Protein AF-A0A1G6TFP7-F1 (afdb_monomer)

Mean predicted aligned error: 14.96 Å

Organism: NCBI:txid591205

pLDDT: mean 83.87, std 15.9, range [32.78, 98.75]

Nearest PDB structures (foldseek):
  9c4f-assembly1_I  TM=6.633E-01  e=5.254E-07  Homo sapiens
  6fpy-assembly2_B  TM=4.857E-01  e=1.508E-08  Homo sapiens
  6fpy-assembly1_A  TM=4.860E-01  e=1.596E-08  Homo sapiens
  6fpz-assembly2_B  TM=4.868E-01  e=2.368E-08  Homo sapiens
  8enu-assembly1_D  TM=3.421E-01  e=2.672E-07  Homo sapiens

Sequence (540 aa):
MPDQVITKNETVDGVDVTTITEAPEYTNDTIKFSHDVVIGAQDPEKVNLAIVIDRSWSTLISSGSDLDGDNSNDSFIEAQKIAAKEIAQKYIDLGYDPASVSITLVDFGSSGNVVGRFTLDNLAAYNDAVDDISVSGFTNYADPLAELKTYWDGLNSDGDLSNDIDPTASNNVIFMSDGAMTSTNNPTDEAQALTNAYSTNITAIGLGNDSSTTDLDLVDNTGGAEQITDISTLVDTLTAPPDLLDVDKVEVTFTYEDPNNPGSTLTQTETYLVSELDQLPDRYALTDETVDLVPDPPIGTNITMEVKTYFNNGGVSISSGAITVPAFMCFSADTLILTDRGEVRAGDLQAGDMVRTVDHGFQEIRWVGSRKITPKQLLSRPSMRPVQISAGALGPQVPQRSLTVSPQHRILLTRRFDDRAARHDEVLVAAKSLVGEKGVSWAEIGDGVEYVHIAFSRHELIFSEGVISESLYAGPQALRMLLPEQRKELLSIFPEWSEPDFEPVAARPIPKGADQREIVARLSVMNMLSQESRTDPSLH

Foldseek 3Di:
DAFPWFWDWDADPNKIKIKIKGWHQADDLKTWIKMWIFIHDDDFFQAEEEQEEEQEPQQQDFLAFDAVPPPDTDRLLRLSLSLQLVLLVLLVVLPGDQQRYKYFYWYDAPAIDGLDIDTSVPSVVVSVSSVPRHHDHHDDQQRNLQNVVVVQVVQCPVPPPVRHQALVGHAEYEAEDLQDHPDPDQNLVSLVVCCVVRVYQYEYENEHPNGDQPSSQSNGDNPGHYYHRYSCVVSVVDHRGPDDKDWQKKKKKKWAADLQDGPDIDIDIDIGGQVNWDDDPRITMDPGDMDRDPPRGQAQIKMWMKMWIAIPPPGDIDISPIDIHGHDWFFFQQWWFQFPVGTDGLVPDAFQTWGQFQPPGTFTFHGKDKDWDFLVSCVSRVSQFWKWQAQQQLHPRVLVGITTIHQQWWFWAWDDDPDPPDDIAIETAGLVLCDPRVRIHGDDSPGTTMTMATDGPAWTFTQISNTTTTHPQLALVSLVPDDPVRSVSVCVSPVVSPDPPDDGDHPHHYDDPVVSNVVNVVCSVVPNYDPPPRDDPPPD

Radius of gyration: 39.79 Å; Cα contacts (8 Å, |Δi|>4): 1218; chains: 1; bounding box: 96×45×99 Å

Structure (mmCIF, N/CA/C/O backbone):
data_AF-A0A1G6TFP7-F1
#
_entry.id   AF-A0A1G6TFP7-F1
#
loop_
_atom_site.group_PDB
_atom_site.id
_atom_site.type_symbol
_atom_site.label_atom_id
_atom_site.label_alt_id
_atom_site.label_comp_id
_atom_site.label_asym_id
_atom_site.label_entity_id
_atom_site.label_seq_id
_atom_site.pdbx_PDB_ins_code
_atom_site.Cartn_x
_atom_site.Cartn_y
_atom_site.Cartn_z
_atom_site.occupancy
_atom_site.B_iso_or_equiv
_atom_site.auth_seq_id
_atom_site.auth_comp_id
_atom_site.auth_asym_id
_atom_site.auth_atom_id
_atom_site.pdbx_PDB_model_num
ATOM 1 N N . MET A 1 1 ? -25.465 -8.435 18.152 1.00 32.78 1 MET A N 1
ATOM 2 C CA . MET A 1 1 ? -24.874 -7.099 17.928 1.00 32.78 1 MET A CA 1
ATOM 3 C C . MET A 1 1 ? -23.425 -7.340 17.544 1.00 32.78 1 MET A C 1
ATOM 5 O O . MET A 1 1 ? -22.752 -8.025 18.311 1.00 32.78 1 MET A O 1
ATOM 9 N N . PRO A 1 2 ? -23.024 -6.983 16.315 1.00 42.47 2 PRO A N 1
ATOM 10 C CA . PRO A 1 2 ? -21.666 -7.196 15.830 1.00 42.47 2 PRO A CA 1
ATOM 11 C C . PRO A 1 2 ? -20.724 -6.087 16.323 1.00 42.47 2 PRO A C 1
ATOM 13 O O . PRO A 1 2 ? -21.182 -4.997 16.669 1.00 42.47 2 PRO A O 1
ATOM 16 N N . ASP A 1 3 ? -19.424 -6.388 16.333 1.00 50.59 3 ASP A N 1
ATOM 17 C CA . ASP A 1 3 ? -18.329 -5.482 16.696 1.00 50.59 3 ASP A CA 1
ATOM 18 C C . ASP A 1 3 ? -18.433 -4.104 16.003 1.00 50.59 3 ASP A C 1
ATOM 20 O O . ASP A 1 3 ? -19.102 -3.941 14.976 1.00 50.59 3 ASP A O 1
ATOM 24 N N . GLN A 1 4 ? -17.800 -3.069 16.573 1.00 68.88 4 GLN A N 1
ATOM 25 C CA . GLN A 1 4 ? -17.792 -1.747 15.942 1.00 68.88 4 GLN A CA 1
ATOM 26 C C . GLN A 1 4 ? -16.865 -1.783 14.726 1.00 68.88 4 GLN A C 1
ATOM 28 O O . GLN A 1 4 ? -15.658 -1.593 14.858 1.00 68.88 4 GLN A O 1
ATOM 33 N N . VAL A 1 5 ? -17.445 -2.021 13.551 1.00 86.38 5 VAL A N 1
ATOM 34 C CA . VAL A 1 5 ? -16.722 -2.016 12.278 1.00 86.38 5 VAL A CA 1
ATOM 35 C C . VAL A 1 5 ? -16.684 -0.599 11.710 1.00 86.38 5 VAL A C 1
ATOM 37 O O . VAL A 1 5 ? -17.725 0.023 11.476 1.00 86.38 5 VAL A O 1
ATOM 40 N N . ILE A 1 6 ? -15.481 -0.088 11.470 1.00 90.88 6 ILE A N 1
ATOM 41 C CA . ILE A 1 6 ? -15.240 1.180 10.786 1.00 90.88 6 ILE A CA 1
ATOM 42 C C . ILE A 1 6 ? -14.510 0.902 9.485 1.00 90.88 6 ILE A C 1
ATOM 44 O O . ILE A 1 6 ? -13.407 0.372 9.497 1.00 90.88 6 ILE A O 1
ATOM 48 N N . THR A 1 7 ? -15.103 1.326 8.374 1.00 95.50 7 THR A N 1
ATOM 49 C CA . THR A 1 7 ? -14.469 1.268 7.056 1.00 95.50 7 THR A CA 1
ATOM 50 C C . THR A 1 7 ? -14.082 2.668 6.598 1.00 95.50 7 THR A C 1
ATOM 52 O O . THR A 1 7 ? -14.891 3.601 6.675 1.00 95.50 7 THR A O 1
ATOM 55 N N . LYS A 1 8 ? -12.855 2.818 6.104 1.00 96.81 8 LYS A N 1
ATOM 56 C CA . LYS A 1 8 ? -12.355 4.029 5.449 1.00 96.81 8 LYS A CA 1
ATOM 57 C C . LYS A 1 8 ? -11.907 3.682 4.043 1.00 96.81 8 LYS A C 1
ATOM 59 O O . LYS A 1 8 ? -11.146 2.743 3.872 1.00 96.81 8 LYS A O 1
ATOM 64 N N . ASN A 1 9 ? -12.369 4.464 3.075 1.00 95.94 9 ASN A N 1
ATOM 65 C CA . ASN A 1 9 ? -11.916 4.395 1.693 1.00 95.94 9 ASN A CA 1
ATOM 66 C C . ASN A 1 9 ? -11.278 5.743 1.380 1.00 95.94 9 ASN A C 1
ATOM 68 O O . ASN A 1 9 ? -11.960 6.765 1.470 1.00 95.94 9 ASN A O 1
ATOM 72 N N . GLU A 1 10 ? -9.994 5.739 1.068 1.00 95.25 10 GLU A N 1
ATOM 73 C CA . GLU A 1 10 ? -9.218 6.930 0.729 1.00 95.25 10 GLU A CA 1
ATOM 74 C C . GLU A 1 10 ? -8.329 6.602 -0.475 1.00 95.25 10 GLU A C 1
ATOM 76 O O . GLU A 1 10 ? -8.094 5.434 -0.777 1.00 95.25 10 GLU A O 1
ATOM 81 N N . THR A 1 11 ? -7.815 7.626 -1.146 1.00 92.06 11 THR A N 1
ATOM 82 C CA . THR A 1 11 ? -6.844 7.457 -2.232 1.00 92.06 11 THR A CA 1
ATOM 83 C C . THR A 1 11 ? -5.482 7.952 -1.751 1.00 92.06 11 THR A C 1
ATOM 85 O O . THR A 1 11 ? -5.370 9.081 -1.267 1.00 92.06 11 THR A O 1
ATOM 88 N N . VAL A 1 12 ? -4.448 7.125 -1.891 1.00 90.38 12 VAL A N 1
ATOM 89 C CA . VAL A 1 12 ? -3.057 7.445 -1.539 1.00 90.38 12 VAL A CA 1
ATOM 90 C C . VAL A 1 12 ? -2.218 7.299 -2.805 1.00 90.38 12 VAL A C 1
ATOM 92 O O . VAL A 1 12 ? -2.238 6.248 -3.429 1.00 90.38 12 VAL A O 1
ATOM 95 N N . ASP A 1 13 ? -1.560 8.375 -3.241 1.00 87.06 13 ASP A N 1
ATOM 96 C CA . ASP A 1 13 ? -0.796 8.439 -4.503 1.00 87.06 13 ASP A CA 1
ATOM 97 C C . ASP A 1 13 ? -1.552 7.925 -5.743 1.00 87.06 13 ASP A C 1
ATOM 99 O O . ASP A 1 13 ? -0.986 7.332 -6.653 1.00 87.06 13 ASP A O 1
ATOM 103 N N . GLY A 1 14 ? -2.864 8.177 -5.792 1.00 85.12 14 GLY A N 1
ATOM 104 C CA . GLY A 1 14 ? -3.726 7.736 -6.895 1.00 85.12 14 GLY A CA 1
ATOM 105 C C . GLY A 1 14 ? -4.218 6.289 -6.780 1.00 85.12 14 GLY A C 1
ATOM 106 O O . GLY A 1 14 ? -5.046 5.883 -7.590 1.00 85.12 14 GLY A O 1
ATOM 107 N N . VAL A 1 15 ? -3.779 5.546 -5.760 1.00 90.31 15 VAL A N 1
ATOM 108 C CA . VAL A 1 15 ? -4.195 4.169 -5.476 1.00 90.31 15 VAL A CA 1
ATOM 109 C C . VAL A 1 15 ? -5.311 4.168 -4.438 1.00 90.31 15 VAL A C 1
ATOM 111 O O . VAL A 1 15 ? -5.196 4.787 -3.378 1.00 90.31 15 VAL A O 1
ATOM 114 N N . ASP A 1 16 ? -6.402 3.466 -4.729 1.00 94.69 16 ASP A N 1
ATOM 115 C CA . ASP A 1 16 ? -7.497 3.304 -3.776 1.00 94.69 16 ASP A CA 1
ATOM 116 C C . ASP A 1 16 ? -7.077 2.377 -2.633 1.00 94.69 16 ASP A C 1
ATOM 118 O O . ASP A 1 16 ? -6.622 1.257 -2.857 1.00 94.69 16 ASP A O 1
ATOM 122 N N . VAL A 1 17 ? -7.269 2.822 -1.395 1.00 97.12 17 VAL A N 1
ATOM 123 C CA . VAL A 1 17 ? -6.975 2.045 -0.193 1.00 97.12 17 VAL A CA 1
ATOM 124 C C . VAL A 1 17 ? -8.217 1.964 0.680 1.00 97.12 17 VAL A C 1
ATOM 126 O O . VAL A 1 17 ? -8.854 2.971 1.003 1.00 97.12 17 VAL A O 1
ATOM 129 N N . THR A 1 18 ? -8.552 0.744 1.090 1.00 97.88 18 THR A N 1
ATOM 130 C CA . THR A 1 18 ? -9.640 0.469 2.028 1.00 97.88 18 THR A CA 1
ATOM 131 C C . THR A 1 18 ? -9.069 -0.054 3.334 1.00 97.88 18 THR A C 1
ATOM 133 O O . THR A 1 18 ? -8.377 -1.068 3.340 1.00 97.88 18 THR A O 1
ATOM 136 N N . THR A 1 19 ? -9.389 0.595 4.450 1.00 97.81 19 THR A N 1
ATOM 137 C CA . THR A 1 19 ? -9.082 0.067 5.781 1.00 97.81 19 THR A CA 1
ATOM 138 C C . THR A 1 19 ? -10.356 -0.312 6.518 1.00 97.81 19 THR A C 1
ATOM 140 O O . THR A 1 19 ? -11.376 0.376 6.422 1.00 97.81 19 THR A O 1
ATOM 143 N N . ILE A 1 20 ? -10.318 -1.430 7.238 1.00 96.69 20 ILE A N 1
ATOM 144 C CA . ILE A 1 20 ? -11.438 -1.940 8.030 1.00 96.69 20 ILE A CA 1
ATOM 145 C C . ILE A 1 20 ? -10.920 -2.166 9.442 1.00 96.69 20 ILE A C 1
ATOM 147 O O . ILE A 1 20 ? -10.008 -2.951 9.659 1.00 96.69 20 ILE A O 1
ATOM 151 N N . THR A 1 21 ? -11.454 -1.440 10.415 1.00 95.81 21 THR A N 1
ATOM 152 C CA . THR A 1 21 ? -11.111 -1.599 11.830 1.00 95.81 21 THR A CA 1
ATOM 153 C C . THR A 1 21 ? -12.294 -2.199 12.561 1.00 95.81 21 THR A C 1
ATOM 155 O O . THR A 1 21 ? -13.377 -1.616 12.548 1.00 95.81 21 THR A O 1
ATOM 158 N N . GLU A 1 22 ? -12.077 -3.312 13.247 1.00 90.44 22 GLU A N 1
ATOM 159 C CA . GLU A 1 22 ? -13.062 -3.920 14.135 1.00 90.44 22 GLU A CA 1
ATOM 160 C C . GLU A 1 22 ? -12.636 -3.683 15.581 1.00 90.44 22 GLU A C 1
ATOM 162 O O . GLU A 1 22 ? -11.628 -4.211 16.051 1.00 90.44 22 GLU A O 1
ATOM 167 N N . ALA A 1 23 ? -13.395 -2.847 16.286 1.00 82.50 23 ALA A N 1
ATOM 168 C CA . ALA A 1 23 ? -13.176 -2.546 17.693 1.00 82.50 23 ALA A CA 1
ATOM 169 C C . ALA A 1 23 ? -14.190 -3.290 18.576 1.00 82.50 23 ALA A C 1
ATOM 171 O O . ALA A 1 23 ? -15.335 -3.503 18.159 1.00 82.50 23 ALA A O 1
ATOM 172 N N . PRO A 1 24 ? -13.837 -3.619 19.830 1.00 69.75 24 PRO A N 1
ATOM 173 C CA . PRO A 1 24 ? -14.768 -4.287 20.724 1.00 69.75 24 PRO A CA 1
ATOM 174 C C . PRO A 1 24 ? -15.899 -3.330 21.127 1.00 69.75 24 PRO A C 1
ATOM 176 O O . PRO A 1 24 ? -15.712 -2.117 21.201 1.00 69.75 24 PRO A O 1
ATOM 179 N N . GLU A 1 25 ? -17.085 -3.856 21.442 1.00 57.66 25 GLU A N 1
ATOM 180 C CA . GLU A 1 25 ? -18.191 -3.009 21.927 1.00 57.66 25 GLU A CA 1
ATOM 181 C C . GLU A 1 25 ? -18.024 -2.545 23.382 1.00 57.66 25 GLU A C 1
ATOM 183 O O . GLU A 1 25 ? -18.645 -1.556 23.766 1.00 57.66 25 GLU A O 1
ATOM 188 N N . TYR A 1 26 ? -17.234 -3.246 24.206 1.00 54.50 26 TYR A N 1
ATOM 189 C CA . TYR A 1 26 ? -17.014 -2.905 25.617 1.00 54.50 26 TYR A CA 1
ATOM 190 C C . TYR A 1 26 ? -15.576 -3.195 26.058 1.00 54.50 26 TYR A C 1
ATOM 192 O O . TYR A 1 26 ? -14.923 -4.083 25.514 1.00 54.50 26 TYR A O 1
ATOM 200 N N . THR A 1 27 ? -15.098 -2.4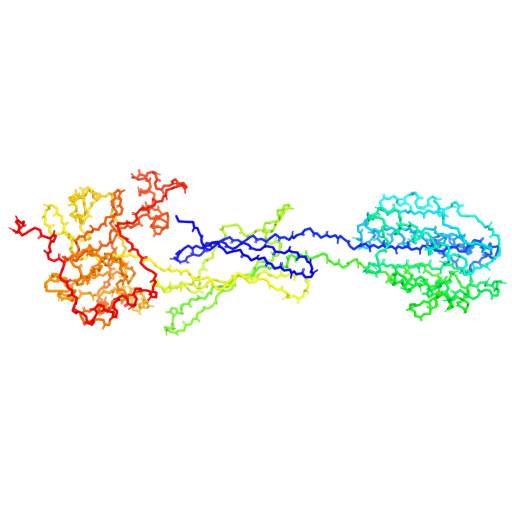68 27.069 1.00 54.38 27 THR A N 1
ATOM 201 C CA . THR A 1 27 ? -13.738 -2.608 27.611 1.00 54.38 27 THR A CA 1
ATOM 202 C C . THR A 1 27 ? -13.685 -3.548 28.813 1.00 54.38 27 THR A C 1
ATOM 204 O O . THR A 1 27 ? -14.602 -3.593 29.642 1.00 54.38 27 THR A O 1
ATOM 207 N N . ASN A 1 28 ? -12.573 -4.271 28.938 1.00 50.47 28 ASN A N 1
ATOM 208 C CA . ASN A 1 28 ? -12.089 -4.836 30.196 1.00 50.47 28 ASN A CA 1
ATOM 209 C C . ASN A 1 28 ? -10.597 -4.459 30.360 1.00 50.47 28 ASN A C 1
ATOM 211 O O . ASN A 1 28 ? -10.169 -3.444 29.813 1.00 50.47 28 ASN A O 1
ATOM 215 N N . ASP A 1 29 ? -9.827 -5.235 31.121 1.00 51.59 29 ASP A N 1
ATOM 216 C CA . ASP A 1 29 ? -8.397 -4.993 31.366 1.00 51.59 29 ASP A CA 1
ATOM 217 C C . ASP A 1 29 ? -7.526 -5.238 30.096 1.00 51.59 29 ASP A C 1
ATOM 219 O O . ASP A 1 29 ? -6.351 -4.889 30.064 1.00 51.59 29 ASP A O 1
ATOM 223 N N . THR A 1 30 ? -8.126 -5.794 29.034 1.00 59.47 30 THR A N 1
ATOM 224 C CA . THR A 1 30 ? -7.522 -6.165 27.743 1.00 59.47 30 THR A CA 1
ATOM 225 C C . THR A 1 30 ? -8.368 -5.644 26.573 1.00 59.47 30 THR A C 1
ATOM 227 O O . THR A 1 30 ? -9.600 -5.704 26.610 1.00 59.47 30 THR A O 1
ATOM 230 N N . ILE A 1 31 ? -7.749 -5.140 25.507 1.00 72.56 31 ILE A N 1
ATOM 231 C CA . ILE A 1 31 ? -8.472 -4.691 24.309 1.00 72.56 31 ILE A CA 1
ATOM 232 C C . ILE A 1 31 ? -8.167 -5.618 23.150 1.00 72.56 31 ILE A C 1
ATOM 234 O O . ILE A 1 31 ? -7.013 -5.769 22.766 1.00 72.56 31 ILE A O 1
ATOM 238 N N . LYS A 1 32 ? -9.227 -6.229 22.612 1.00 81.19 32 LYS A N 1
ATOM 239 C CA . LYS A 1 32 ? -9.154 -7.088 21.437 1.00 81.19 32 LYS A CA 1
ATOM 240 C C . LYS A 1 32 ? -9.698 -6.362 20.213 1.00 81.19 32 LYS A C 1
ATOM 242 O O . LYS A 1 32 ? -10.825 -5.877 20.289 1.00 81.19 32 LYS A O 1
ATOM 247 N N . PHE A 1 33 ? -8.938 -6.300 19.127 1.00 88.06 33 PHE A N 1
ATOM 248 C CA . PHE A 1 33 ? -9.332 -5.624 17.890 1.00 88.06 33 PHE A CA 1
ATOM 249 C C . PHE A 1 33 ? -8.769 -6.347 16.658 1.00 88.06 33 PHE A C 1
ATOM 251 O O . PHE A 1 33 ? -7.856 -7.159 16.777 1.00 88.06 33 PHE A O 1
ATOM 258 N N . SER A 1 34 ? -9.301 -6.017 15.484 1.00 93.81 34 SER A N 1
ATOM 259 C CA . SER A 1 34 ? -8.741 -6.432 14.193 1.00 93.81 34 SER A CA 1
ATOM 260 C C . SER A 1 34 ? -8.608 -5.229 13.265 1.00 93.81 34 SER A C 1
ATOM 262 O O . SER A 1 34 ? -9.354 -4.248 13.387 1.00 93.81 34 SER A O 1
ATOM 264 N N . HIS A 1 35 ? -7.660 -5.292 12.334 1.00 97.12 35 HIS A N 1
ATOM 265 C CA . HIS A 1 35 ? -7.494 -4.268 11.314 1.00 97.12 35 HIS A CA 1
ATOM 266 C C . HIS A 1 35 ? -7.041 -4.850 9.978 1.00 97.12 35 HIS A C 1
ATOM 268 O O . HIS A 1 35 ? -5.951 -5.404 9.900 1.00 97.12 35 HIS A O 1
ATOM 274 N N . ASP A 1 36 ? -7.843 -4.667 8.934 1.00 97.50 36 ASP A N 1
ATOM 275 C CA . ASP A 1 36 ? -7.483 -5.014 7.561 1.00 97.50 36 ASP A CA 1
ATOM 276 C C . ASP A 1 36 ? -7.116 -3.758 6.759 1.00 97.50 36 ASP A C 1
ATOM 278 O O . ASP A 1 36 ? -7.747 -2.704 6.900 1.00 97.50 36 ASP A O 1
ATOM 282 N N . VAL A 1 37 ? -6.143 -3.902 5.860 1.00 97.94 37 VAL A N 1
ATOM 283 C CA . VAL A 1 37 ? -5.744 -2.898 4.869 1.00 97.94 37 VAL A CA 1
ATOM 284 C C . VAL A 1 37 ? -5.709 -3.552 3.492 1.00 97.94 37 VAL A C 1
ATOM 286 O O . VAL A 1 37 ? -4.883 -4.422 3.227 1.00 97.94 37 VAL A O 1
ATOM 289 N N . VAL A 1 38 ? -6.597 -3.116 2.605 1.00 97.38 38 VAL A N 1
ATOM 290 C CA . VAL A 1 38 ? -6.667 -3.540 1.204 1.00 97.38 38 VAL A CA 1
ATOM 291 C C . VAL A 1 38 ? -6.113 -2.409 0.347 1.00 97.38 38 VAL A C 1
ATOM 293 O O . VAL A 1 38 ? -6.681 -1.315 0.335 1.00 97.38 38 VAL A O 1
ATOM 296 N N . ILE A 1 39 ? -5.024 -2.672 -0.371 1.00 94.69 39 ILE A N 1
ATOM 297 C CA . ILE A 1 39 ? -4.473 -1.754 -1.373 1.00 94.69 39 ILE A CA 1
ATOM 298 C C . ILE A 1 39 ? -5.030 -2.166 -2.738 1.00 94.69 39 ILE A C 1
ATOM 300 O O . ILE A 1 39 ? -5.036 -3.348 -3.084 1.00 94.69 39 ILE A O 1
ATOM 304 N N . GLY A 1 40 ? -5.554 -1.201 -3.489 1.00 91.19 40 GLY A N 1
ATOM 305 C CA . GLY A 1 40 ? -6.067 -1.405 -4.837 1.00 91.19 40 GLY A CA 1
ATOM 306 C C . GLY A 1 40 ? -4.987 -1.886 -5.805 1.00 91.19 40 GLY A C 1
ATOM 307 O O . GLY A 1 40 ? -3.793 -1.839 -5.514 1.00 91.19 40 GLY A O 1
ATOM 308 N N . ALA A 1 41 ? -5.416 -2.353 -6.979 1.00 86.56 41 ALA A N 1
ATOM 309 C CA . ALA A 1 41 ? -4.484 -2.723 -8.036 1.00 86.56 41 ALA A CA 1
ATOM 310 C C . ALA A 1 41 ? -3.610 -1.519 -8.413 1.00 86.56 41 ALA A C 1
ATOM 312 O O . ALA A 1 41 ? -4.106 -0.398 -8.534 1.00 86.56 41 ALA A O 1
ATOM 313 N N . GLN A 1 42 ? -2.322 -1.780 -8.596 1.00 85.31 42 GLN A N 1
ATOM 314 C CA . GLN A 1 42 ? -1.339 -0.792 -9.004 1.00 85.31 42 GLN A CA 1
ATOM 315 C C . GLN A 1 42 ? -0.713 -1.276 -10.296 1.00 85.31 42 GLN A C 1
ATOM 317 O O . GLN A 1 42 ? -0.264 -2.423 -10.369 1.00 85.31 42 GLN A O 1
ATOM 322 N N . ASP A 1 43 ? -0.699 -0.409 -11.298 1.00 77.12 43 ASP A N 1
ATOM 323 C CA . ASP A 1 43 ? 0.040 -0.686 -12.514 1.00 77.12 43 ASP A CA 1
ATOM 324 C C . ASP A 1 43 ? 1.512 -0.331 -12.258 1.00 77.12 43 ASP A C 1
ATOM 326 O O . ASP A 1 43 ? 1.797 0.786 -11.810 1.00 77.12 43 ASP A O 1
ATOM 330 N N . PRO A 1 44 ? 2.456 -1.259 -12.495 1.00 77.06 44 PRO A N 1
ATOM 331 C CA . PRO A 1 44 ? 3.872 -0.933 -12.445 1.00 77.06 44 PRO A CA 1
ATOM 332 C C . PRO A 1 44 ? 4.186 0.185 -13.441 1.00 77.06 44 PRO A C 1
ATOM 334 O O . PRO A 1 44 ? 3.486 0.366 -14.440 1.00 77.06 44 PRO A O 1
ATOM 337 N N . GLU A 1 45 ? 5.260 0.931 -13.177 1.00 83.44 45 GLU A N 1
ATOM 338 C CA . GLU A 1 45 ? 5.685 2.013 -14.059 1.00 83.44 45 GLU A CA 1
ATOM 339 C C . GLU A 1 45 ? 5.824 1.503 -15.503 1.00 83.44 45 GLU A C 1
ATOM 341 O O . GLU A 1 45 ? 6.610 0.595 -15.794 1.00 83.44 45 GLU A O 1
ATOM 346 N N . LYS A 1 46 ? 5.042 2.090 -16.416 1.00 89.50 46 LYS A N 1
ATOM 347 C CA . LYS A 1 46 ? 5.171 1.834 -17.850 1.00 89.50 46 LYS A CA 1
ATOM 348 C C . LYS A 1 46 ? 6.367 2.624 -18.369 1.00 89.50 46 LYS A C 1
ATOM 350 O O . LYS A 1 46 ? 6.399 3.850 -18.262 1.00 89.50 46 LYS A O 1
ATOM 355 N N . VAL A 1 47 ? 7.328 1.924 -18.963 1.00 94.19 47 VAL A N 1
ATOM 356 C CA . VAL A 1 47 ? 8.527 2.533 -19.548 1.00 94.19 47 VAL A CA 1
ATOM 357 C C . VAL A 1 47 ? 8.532 2.273 -21.048 1.00 94.19 47 VAL A C 1
ATOM 359 O O . VAL A 1 47 ? 8.517 1.126 -21.494 1.00 94.19 47 VAL A O 1
ATOM 362 N N . ASN A 1 48 ? 8.590 3.341 -21.840 1.00 96.88 48 ASN A N 1
ATOM 363 C CA . ASN A 1 48 ? 8.834 3.264 -23.274 1.00 96.88 48 ASN A CA 1
ATOM 364 C C . ASN A 1 48 ? 10.266 3.712 -23.548 1.00 96.88 48 ASN A C 1
ATOM 366 O O . ASN A 1 48 ? 10.581 4.899 -23.511 1.00 96.88 48 ASN A O 1
ATOM 370 N N . LEU A 1 49 ? 11.131 2.751 -23.839 1.00 97.25 49 LEU A N 1
ATOM 371 C CA . LEU A 1 49 ? 12.507 2.985 -24.236 1.00 97.25 49 LEU A CA 1
ATOM 372 C C . LEU A 1 49 ? 12.603 2.937 -25.763 1.00 97.25 49 LEU A C 1
ATOM 374 O O . LEU A 1 49 ? 12.102 2.011 -26.394 1.00 97.25 49 LEU A O 1
ATOM 378 N N . ALA A 1 50 ? 13.255 3.907 -26.384 1.00 98.38 50 ALA A N 1
ATOM 379 C CA . ALA A 1 50 ? 13.698 3.812 -27.765 1.00 98.38 50 ALA A CA 1
ATOM 380 C C . ALA A 1 50 ? 15.220 3.733 -27.791 1.00 98.38 50 ALA A C 1
ATOM 382 O O . ALA A 1 50 ? 15.894 4.606 -27.252 1.00 98.38 50 ALA A O 1
ATOM 383 N N . ILE A 1 51 ? 15.756 2.691 -28.416 1.00 98.44 51 ILE A N 1
ATOM 384 C CA . ILE A 1 51 ? 17.195 2.530 -28.618 1.00 98.44 51 ILE A CA 1
ATOM 385 C C . ILE A 1 51 ? 17.478 2.826 -30.081 1.00 98.44 51 ILE A C 1
ATOM 387 O O . ILE A 1 51 ? 16.981 2.121 -30.958 1.00 98.44 51 ILE A O 1
ATOM 391 N N . VAL A 1 52 ? 18.236 3.889 -30.339 1.00 98.44 52 VAL A N 1
ATOM 392 C CA . VAL A 1 52 ? 18.541 4.370 -31.687 1.00 98.44 52 VAL A CA 1
ATOM 393 C C . VAL A 1 52 ? 20.024 4.140 -31.967 1.00 98.44 52 VAL A C 1
ATOM 395 O O . VAL A 1 52 ? 20.870 4.714 -31.289 1.00 98.44 52 VAL A O 1
ATOM 398 N N . ILE A 1 53 ? 20.335 3.291 -32.948 1.00 97.88 53 ILE A N 1
ATOM 399 C CA . ILE A 1 53 ? 21.702 2.842 -33.255 1.00 97.88 53 ILE A CA 1
ATOM 400 C C . ILE A 1 53 ? 22.139 3.363 -34.624 1.00 97.88 53 ILE A C 1
ATOM 402 O O . ILE A 1 53 ? 21.504 3.053 -35.641 1.00 97.88 53 ILE A O 1
ATOM 406 N N . ASP A 1 54 ? 23.261 4.089 -34.667 1.00 96.88 54 ASP A N 1
ATOM 407 C CA . ASP A 1 54 ? 23.905 4.431 -35.933 1.00 96.88 54 ASP A CA 1
ATOM 408 C C . ASP A 1 54 ? 24.510 3.172 -36.561 1.00 96.88 54 ASP A C 1
ATOM 410 O O . ASP A 1 54 ? 25.334 2.476 -35.974 1.00 96.88 54 ASP A O 1
ATOM 414 N N . ARG A 1 55 ? 24.120 2.867 -37.790 1.00 95.62 55 ARG A N 1
ATOM 415 C CA . ARG A 1 55 ? 24.703 1.795 -38.605 1.00 95.62 55 ARG A CA 1
ATOM 416 C C . ARG A 1 55 ? 25.424 2.357 -39.819 1.00 95.62 55 ARG A C 1
ATOM 418 O O . ARG A 1 55 ? 25.685 1.611 -40.753 1.00 95.62 55 ARG A O 1
ATOM 425 N N . SER A 1 56 ? 25.724 3.648 -39.866 1.00 94.25 56 SER A N 1
ATOM 426 C CA . SER A 1 56 ? 26.432 4.279 -40.976 1.00 94.25 56 SER A CA 1
ATOM 427 C C . SER A 1 56 ? 27.822 3.675 -41.207 1.00 94.25 56 SER A C 1
ATOM 429 O O . SER A 1 56 ? 28.428 3.071 -40.324 1.00 94.25 56 SER A O 1
ATOM 431 N N . TRP A 1 57 ? 28.375 3.841 -42.411 1.00 93.00 57 TRP A N 1
ATOM 432 C CA . TRP A 1 57 ? 29.697 3.299 -42.757 1.00 93.00 57 TRP A CA 1
ATOM 433 C C . TRP A 1 57 ? 30.845 3.772 -41.856 1.00 93.00 57 TRP A C 1
ATOM 435 O O . TRP A 1 57 ? 31.856 3.070 -41.780 1.00 93.00 57 TRP A O 1
ATOM 445 N N . SER A 1 58 ? 30.727 4.933 -41.201 1.00 91.25 58 SER A N 1
ATOM 446 C CA . SER A 1 58 ? 31.754 5.420 -40.273 1.00 91.25 58 SER A CA 1
ATOM 447 C C . SER A 1 58 ? 31.840 4.567 -39.009 1.00 91.25 58 SER A C 1
ATOM 449 O O . SER A 1 58 ? 32.922 4.450 -38.444 1.00 91.25 58 SER A O 1
ATOM 451 N N . THR A 1 59 ? 30.786 3.820 -38.676 1.00 94.44 59 THR A N 1
ATOM 452 C CA . THR A 1 59 ? 30.760 2.963 -37.485 1.00 94.44 59 THR A CA 1
ATOM 453 C C . THR A 1 59 ? 31.620 1.693 -37.568 1.00 94.44 59 THR A C 1
ATOM 455 O O . THR A 1 59 ? 31.788 1.001 -36.568 1.00 94.44 59 THR A O 1
ATOM 458 N N . LEU A 1 60 ? 32.204 1.378 -38.736 1.00 94.25 60 LEU A N 1
ATOM 459 C CA . LEU A 1 60 ? 33.113 0.228 -38.912 1.00 94.25 60 LEU A CA 1
ATOM 460 C C . LEU A 1 60 ? 34.500 0.432 -38.307 1.00 94.25 60 LEU A C 1
ATOM 462 O O . LEU A 1 60 ? 35.284 -0.517 -38.238 1.00 94.25 60 LEU A O 1
ATOM 466 N N . ILE A 1 61 ? 34.859 1.668 -37.976 1.00 93.38 61 ILE A N 1
ATOM 467 C CA . ILE A 1 61 ? 36.172 1.959 -37.409 1.00 93.38 61 ILE A CA 1
ATOM 468 C C . ILE A 1 61 ? 36.144 1.761 -35.893 1.00 93.38 61 ILE A C 1
ATOM 470 O O . ILE A 1 61 ? 35.082 1.773 -35.275 1.00 93.38 61 ILE A O 1
ATOM 474 N N . SER A 1 62 ? 37.332 1.579 -35.315 1.00 96.31 62 SER A N 1
ATOM 475 C CA . SER A 1 62 ? 37.535 1.497 -33.865 1.00 96.31 62 SER A CA 1
ATOM 476 C C . SER A 1 62 ? 36.901 2.697 -33.160 1.00 96.31 62 SER A C 1
ATOM 478 O O . SER A 1 62 ? 37.184 3.835 -33.527 1.00 96.31 62 SER A O 1
ATOM 480 N N . SER A 1 63 ? 36.138 2.421 -32.107 1.00 95.56 63 SER A N 1
ATOM 481 C CA . SER A 1 63 ? 35.593 3.396 -31.160 1.00 95.56 63 SER A CA 1
ATOM 482 C C . SER A 1 63 ? 36.669 4.007 -30.256 1.00 95.56 63 SER A C 1
ATOM 484 O O . SER A 1 63 ? 36.451 5.023 -29.601 1.00 95.56 63 SER A O 1
ATOM 486 N N . GLY A 1 64 ? 37.846 3.375 -30.194 1.00 95.81 64 GLY A N 1
ATOM 487 C CA . GLY A 1 64 ? 38.938 3.780 -29.312 1.00 95.81 64 GLY A CA 1
ATOM 488 C C . GLY A 1 64 ? 38.821 3.214 -27.894 1.00 95.81 64 GLY A C 1
ATOM 489 O O . GLY A 1 64 ? 39.684 3.507 -27.064 1.00 95.81 64 GLY A O 1
ATOM 490 N N . SER A 1 65 ? 37.799 2.398 -27.618 1.00 94.75 65 SER A N 1
ATOM 491 C CA . SER A 1 65 ? 37.524 1.806 -26.306 1.00 94.75 65 SER A CA 1
ATOM 492 C C . SER A 1 65 ? 37.134 0.330 -26.419 1.00 94.75 65 SER A C 1
ATOM 494 O O . SER A 1 65 ? 36.710 -0.117 -27.478 1.00 94.75 65 SER A O 1
ATOM 496 N N . ASP A 1 66 ? 37.326 -0.398 -25.321 1.00 93.31 66 ASP A N 1
ATOM 497 C CA . ASP A 1 66 ? 36.992 -1.812 -25.117 1.00 93.31 66 ASP A CA 1
ATOM 498 C C . ASP A 1 66 ? 35.844 -1.861 -24.097 1.00 93.31 66 ASP A C 1
ATOM 500 O O . ASP A 1 66 ? 36.068 -1.639 -22.904 1.00 93.31 66 ASP A O 1
ATOM 504 N N . LEU A 1 67 ? 34.612 -2.005 -24.581 1.00 90.62 67 LEU A N 1
ATOM 505 C CA . LEU A 1 67 ? 33.389 -1.960 -23.781 1.00 90.62 67 LEU A CA 1
ATOM 506 C C . LEU A 1 67 ? 32.941 -3.353 -23.327 1.00 90.62 67 LEU A C 1
ATOM 508 O O . LEU A 1 67 ? 32.243 -3.436 -22.316 1.00 90.62 67 LEU A O 1
ATOM 512 N N . ASP A 1 68 ? 33.316 -4.428 -24.029 1.00 88.19 68 ASP A N 1
ATOM 513 C CA . ASP A 1 68 ? 33.007 -5.806 -23.611 1.00 88.19 68 ASP A CA 1
ATOM 514 C C . ASP A 1 68 ? 34.087 -6.442 -22.711 1.00 88.19 68 ASP A C 1
ATOM 516 O O . ASP A 1 68 ? 33.853 -7.480 -22.081 1.00 88.19 68 ASP A O 1
ATOM 520 N N . GLY A 1 69 ? 35.241 -5.785 -22.572 1.00 89.19 69 GLY A N 1
ATOM 521 C CA . GLY A 1 69 ? 36.331 -6.178 -21.687 1.00 89.19 69 GLY A CA 1
ATOM 522 C C . GLY A 1 69 ? 37.197 -7.311 -22.238 1.00 89.19 69 GLY A C 1
ATOM 523 O O . GLY A 1 69 ? 37.904 -7.975 -21.462 1.00 89.19 69 GLY A O 1
ATOM 524 N N . ASP A 1 70 ? 37.159 -7.573 -23.546 1.00 90.81 70 ASP A N 1
ATOM 525 C CA . ASP A 1 70 ? 37.929 -8.642 -24.179 1.00 90.81 70 ASP A CA 1
ATOM 526 C C . ASP A 1 70 ? 39.417 -8.288 -24.419 1.00 90.81 70 ASP A C 1
ATOM 528 O O . ASP A 1 70 ? 40.229 -9.158 -24.765 1.00 90.81 70 ASP A O 1
ATOM 532 N N . ASN A 1 71 ? 39.831 -7.067 -24.055 1.00 91.25 71 ASN A N 1
ATOM 533 C CA . ASN A 1 71 ? 41.144 -6.446 -24.273 1.00 91.25 71 ASN A CA 1
ATOM 534 C C . ASN A 1 71 ? 41.418 -6.055 -25.731 1.00 91.25 71 ASN A C 1
ATOM 536 O O . ASN A 1 71 ? 42.588 -5.952 -26.136 1.00 91.25 71 ASN A O 1
ATOM 540 N N . SER A 1 72 ? 40.373 -5.820 -26.519 1.00 93.94 72 SER A N 1
ATOM 541 C CA . SER A 1 72 ? 40.449 -5.246 -27.855 1.00 93.94 72 SER A CA 1
ATOM 542 C C . SER A 1 72 ? 39.468 -4.086 -28.007 1.00 93.94 72 SER A C 1
ATOM 544 O O . SER A 1 72 ? 38.419 -4.050 -27.385 1.00 93.94 72 SER A O 1
ATOM 546 N N . ASN A 1 73 ? 39.846 -3.076 -28.795 1.00 95.12 73 ASN A N 1
ATOM 547 C CA . ASN A 1 73 ? 38.942 -1.955 -29.019 1.00 95.12 73 ASN A CA 1
ATOM 548 C C . ASN A 1 73 ? 37.804 -2.389 -29.945 1.00 95.12 73 ASN A C 1
ATOM 550 O O . ASN A 1 73 ? 38.071 -2.810 -31.077 1.00 95.12 73 ASN A O 1
ATOM 554 N N . ASP A 1 74 ? 36.574 -2.158 -29.508 1.00 96.00 74 ASP A N 1
ATOM 555 C CA . ASP A 1 74 ? 35.367 -2.335 -30.301 1.00 96.00 74 ASP A CA 1
ATOM 556 C C . ASP A 1 74 ? 35.324 -1.345 -31.461 1.00 96.00 74 ASP A C 1
ATOM 558 O O . ASP A 1 74 ? 35.758 -0.193 -31.338 1.00 96.00 74 ASP A O 1
ATOM 562 N N . SER A 1 75 ? 34.722 -1.735 -32.581 1.00 97.25 75 SER A N 1
ATOM 563 C CA . SER A 1 75 ? 34.184 -0.760 -33.532 1.00 97.25 75 SER A CA 1
ATOM 564 C C . SER A 1 75 ? 33.007 0.010 -32.923 1.00 97.25 75 SER A C 1
ATOM 566 O O . SER A 1 75 ? 3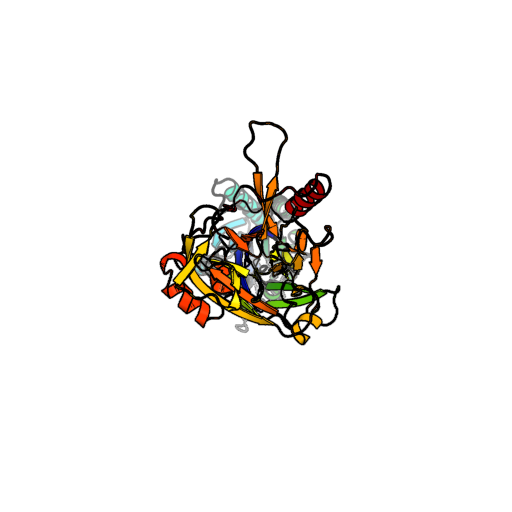2.369 -0.456 -31.982 1.00 97.25 75 SER A O 1
ATOM 568 N N . PHE A 1 76 ? 32.670 1.189 -33.453 1.00 96.94 76 PHE A N 1
ATOM 569 C CA . PHE A 1 76 ? 31.497 1.926 -32.957 1.00 96.94 76 PHE A CA 1
ATOM 570 C C . PHE A 1 76 ? 30.209 1.100 -33.056 1.00 96.94 76 PHE A C 1
ATOM 572 O O . PHE A 1 76 ? 29.386 1.140 -32.147 1.00 96.94 76 PHE A O 1
ATOM 579 N N . ILE A 1 77 ? 30.031 0.308 -34.120 1.00 97.00 77 ILE A N 1
ATOM 580 C CA . ILE A 1 77 ? 28.852 -0.558 -34.233 1.00 97.00 77 ILE A CA 1
ATOM 581 C C . ILE A 1 77 ? 28.830 -1.664 -33.169 1.00 97.00 77 ILE A C 1
ATOM 583 O O . ILE A 1 77 ? 27.761 -1.954 -32.638 1.00 97.00 77 ILE A O 1
ATOM 587 N N . GLU A 1 78 ? 29.977 -2.250 -32.820 1.00 96.62 78 GLU A N 1
ATOM 588 C CA . GLU A 1 78 ? 30.082 -3.225 -31.723 1.00 96.62 78 GLU A CA 1
ATOM 589 C C . GLU A 1 78 ? 29.776 -2.560 -30.376 1.00 96.62 78 GLU A C 1
ATOM 591 O O . GLU A 1 78 ? 28.873 -3.010 -29.670 1.00 96.62 78 GLU A O 1
ATOM 596 N N . ALA A 1 79 ? 30.406 -1.418 -30.090 1.00 96.56 79 ALA A N 1
ATOM 597 C CA . ALA A 1 79 ? 30.191 -0.643 -28.870 1.00 96.56 79 ALA A CA 1
ATOM 598 C C . ALA A 1 79 ? 28.711 -0.256 -28.669 1.00 96.56 79 ALA A C 1
ATOM 600 O O . ALA A 1 79 ? 28.165 -0.414 -27.578 1.00 96.56 79 ALA A O 1
ATOM 601 N N . GLN A 1 80 ? 28.026 0.194 -29.728 1.00 97.31 80 GLN A N 1
ATOM 602 C CA . GLN A 1 80 ? 26.592 0.526 -29.693 1.00 97.31 80 GLN A CA 1
ATOM 603 C C . GLN A 1 80 ? 25.709 -0.687 -29.405 1.00 97.31 80 GLN A C 1
ATOM 605 O O . GLN A 1 80 ? 24.758 -0.586 -28.631 1.00 97.31 80 GLN A O 1
ATOM 610 N N . LYS A 1 81 ? 26.018 -1.847 -29.994 1.00 97.75 81 LYS A N 1
ATOM 611 C CA . LYS A 1 81 ? 25.277 -3.085 -29.725 1.00 97.75 81 LYS A CA 1
ATOM 612 C C . LYS A 1 81 ? 25.474 -3.565 -28.292 1.00 97.75 81 LYS A C 1
ATOM 614 O O . LYS A 1 81 ? 24.503 -3.988 -27.669 1.00 97.75 81 LYS A O 1
ATOM 619 N N . ILE A 1 82 ? 26.700 -3.484 -27.772 1.00 96.06 82 ILE A N 1
ATOM 620 C CA . ILE A 1 82 ? 27.010 -3.793 -26.370 1.00 96.06 82 ILE A CA 1
ATOM 621 C C . ILE A 1 82 ? 26.178 -2.883 -25.463 1.00 96.06 82 ILE A C 1
ATOM 623 O O . ILE A 1 82 ? 25.411 -3.373 -24.637 1.00 96.06 82 ILE A O 1
ATOM 627 N N . ALA A 1 83 ? 26.229 -1.569 -25.690 1.00 96.62 83 ALA A N 1
ATOM 628 C CA . ALA A 1 83 ? 25.497 -0.605 -24.879 1.00 96.62 83 ALA A CA 1
ATOM 629 C C . ALA A 1 83 ? 23.977 -0.822 -24.900 1.00 96.62 83 ALA A C 1
ATOM 631 O O . ALA A 1 83 ? 23.328 -0.810 -23.855 1.00 96.62 83 ALA A O 1
ATOM 632 N N . ALA A 1 84 ? 23.408 -1.083 -26.078 1.00 97.50 84 ALA A N 1
ATOM 633 C CA . ALA A 1 84 ? 21.989 -1.372 -26.250 1.00 97.50 84 ALA A CA 1
ATOM 634 C C . ALA A 1 84 ? 21.513 -2.580 -25.427 1.00 97.50 84 ALA A C 1
ATOM 636 O O . ALA A 1 84 ? 20.397 -2.564 -24.898 1.00 97.50 84 ALA A O 1
ATOM 637 N N . LYS A 1 85 ? 22.340 -3.624 -25.319 1.00 97.31 85 LYS A N 1
ATOM 638 C CA . LYS A 1 85 ? 22.033 -4.834 -24.544 1.00 97.31 85 LYS A CA 1
ATOM 639 C C . LYS A 1 85 ? 22.215 -4.615 -23.046 1.00 97.31 85 LYS A C 1
ATOM 641 O O . LYS A 1 85 ? 21.344 -5.007 -22.273 1.00 97.31 85 LYS A O 1
ATOM 646 N N . GLU A 1 86 ? 23.292 -3.943 -22.650 1.00 95.81 86 GLU A N 1
ATOM 647 C CA . GLU A 1 86 ? 23.580 -3.642 -21.244 1.00 95.81 86 GLU A CA 1
ATOM 648 C C . GLU A 1 86 ? 22.522 -2.719 -20.624 1.00 95.81 86 GLU A C 1
ATOM 650 O O . GLU A 1 86 ? 22.077 -2.963 -19.505 1.00 95.81 86 GLU A O 1
ATOM 655 N N . ILE A 1 87 ? 22.023 -1.718 -21.361 1.00 95.69 87 ILE A N 1
ATOM 656 C CA . ILE A 1 87 ? 20.898 -0.886 -20.902 1.00 95.69 87 ILE A CA 1
ATOM 657 C C . ILE A 1 87 ? 19.659 -1.750 -20.645 1.00 95.69 87 ILE A C 1
ATOM 659 O O . ILE A 1 87 ? 19.058 -1.658 -19.576 1.00 95.69 87 ILE A O 1
ATOM 663 N N . ALA A 1 88 ? 19.276 -2.603 -21.600 1.00 96.44 88 ALA A N 1
ATOM 664 C CA . ALA A 1 88 ? 18.101 -3.462 -21.466 1.00 96.44 88 ALA A CA 1
ATOM 665 C C . ALA A 1 88 ? 18.225 -4.419 -20.267 1.00 96.44 88 ALA A C 1
ATOM 667 O O . ALA A 1 88 ? 17.282 -4.560 -19.488 1.00 96.44 88 ALA A O 1
ATOM 668 N N . GLN A 1 89 ? 19.404 -5.020 -20.078 1.00 95.75 89 GLN A N 1
ATOM 669 C CA . GLN A 1 89 ? 19.692 -5.872 -18.926 1.00 95.75 89 GLN A CA 1
ATOM 670 C C . GLN A 1 89 ? 19.641 -5.085 -17.610 1.00 95.75 89 GLN A C 1
ATOM 672 O O . GLN A 1 89 ? 19.070 -5.565 -16.632 1.00 95.75 89 GLN A O 1
ATOM 677 N N . LYS A 1 90 ? 20.152 -3.848 -17.588 1.00 95.38 90 LYS A N 1
ATOM 678 C CA . LYS A 1 90 ? 20.147 -3.013 -16.384 1.00 95.38 90 LYS A CA 1
ATOM 679 C C . LYS A 1 90 ? 18.737 -2.721 -15.877 1.00 95.38 90 LYS A C 1
ATOM 681 O O . LYS A 1 90 ? 18.535 -2.745 -14.668 1.00 95.38 90 LYS A O 1
ATOM 686 N N . TYR A 1 91 ? 17.758 -2.482 -16.754 1.00 94.31 91 TYR A N 1
ATOM 687 C CA . TYR A 1 91 ? 16.360 -2.311 -16.328 1.00 94.31 91 TYR A CA 1
ATOM 688 C C . TYR A 1 91 ? 15.833 -3.552 -15.583 1.00 94.31 91 TYR A C 1
ATOM 690 O O . TYR A 1 91 ? 15.167 -3.416 -14.559 1.00 94.31 91 TYR A O 1
ATOM 698 N N . ILE A 1 92 ? 16.188 -4.762 -16.027 1.00 94.06 92 ILE A N 1
ATOM 699 C CA . ILE A 1 92 ? 15.832 -6.001 -15.315 1.00 94.06 92 ILE A CA 1
ATOM 700 C C . ILE A 1 92 ? 16.542 -6.059 -13.957 1.00 94.06 92 ILE A C 1
ATOM 702 O O . ILE A 1 92 ? 15.911 -6.327 -12.936 1.00 94.06 92 ILE A O 1
ATOM 706 N N . ASP A 1 93 ? 17.842 -5.768 -13.931 1.00 94.38 93 ASP A N 1
ATOM 707 C CA . ASP A 1 93 ? 18.657 -5.832 -12.712 1.00 94.38 93 ASP A CA 1
ATOM 708 C C . ASP A 1 93 ? 18.235 -4.792 -11.658 1.00 94.38 93 ASP A C 1
ATOM 710 O O . ASP A 1 93 ? 18.401 -5.015 -10.458 1.00 94.38 93 ASP A O 1
ATOM 714 N N . LEU A 1 94 ? 17.672 -3.665 -12.102 1.00 92.12 94 LEU A N 1
ATOM 715 C CA . LEU A 1 94 ? 17.105 -2.609 -11.263 1.00 92.12 94 LEU A CA 1
ATOM 716 C C . LEU A 1 94 ? 15.718 -2.953 -10.698 1.00 92.12 94 LEU A C 1
ATOM 718 O O . LEU A 1 94 ? 15.233 -2.225 -9.835 1.00 92.12 94 LEU A O 1
ATOM 722 N N . GLY A 1 95 ? 15.100 -4.052 -11.141 1.00 91.56 95 GLY A N 1
ATOM 723 C CA . GLY A 1 95 ? 13.827 -4.543 -10.613 1.00 91.56 95 GLY A CA 1
ATOM 724 C C . GLY A 1 95 ? 12.580 -4.002 -11.312 1.00 91.56 95 GLY A C 1
ATOM 725 O O . GLY A 1 95 ? 11.490 -4.135 -10.759 1.00 91.56 95 GLY A O 1
ATOM 726 N N . TYR A 1 96 ? 12.705 -3.416 -12.509 1.00 92.81 96 TYR A N 1
ATOM 727 C CA . TYR A 1 96 ? 11.529 -3.092 -13.322 1.00 92.81 96 TYR A CA 1
ATOM 728 C C . TYR A 1 96 ? 10.783 -4.372 -13.713 1.00 92.81 96 TYR A C 1
ATOM 730 O O . TYR A 1 96 ? 11.408 -5.399 -13.989 1.00 92.81 96 TYR A O 1
ATOM 738 N N . ASP A 1 97 ? 9.450 -4.302 -13.787 1.00 92.25 97 ASP A N 1
ATOM 739 C CA . ASP A 1 97 ? 8.651 -5.387 -14.357 1.00 92.25 97 ASP A CA 1
ATOM 740 C C . ASP A 1 97 ? 8.999 -5.542 -15.852 1.00 92.25 97 ASP A C 1
ATOM 742 O O . ASP A 1 97 ? 8.755 -4.621 -16.639 1.00 92.25 97 ASP A O 1
ATOM 746 N N . PRO A 1 98 ? 9.547 -6.691 -16.294 1.00 94.25 98 PRO A N 1
ATOM 747 C CA . PRO A 1 98 ? 9.935 -6.868 -17.688 1.00 94.25 98 PRO A CA 1
ATOM 748 C C . PRO A 1 98 ? 8.776 -6.716 -18.688 1.00 94.25 98 PRO A C 1
ATOM 750 O O . PRO A 1 98 ? 9.015 -6.406 -19.856 1.00 94.25 98 PRO A O 1
ATOM 753 N N . ALA A 1 99 ? 7.528 -6.920 -18.257 1.00 92.69 99 ALA A N 1
ATOM 754 C CA . ALA A 1 99 ? 6.353 -6.727 -19.104 1.00 92.69 99 ALA A CA 1
ATOM 755 C C . ALA A 1 99 ? 5.947 -5.247 -19.251 1.00 92.69 99 ALA A C 1
ATOM 757 O O . ALA A 1 99 ? 5.296 -4.894 -20.236 1.00 92.69 99 ALA A O 1
ATOM 758 N N . SER A 1 100 ? 6.331 -4.375 -18.308 1.00 91.75 100 SER A N 1
ATOM 759 C CA . SER A 1 100 ? 5.998 -2.941 -18.340 1.00 91.75 100 SER A CA 1
ATOM 760 C C . SER A 1 100 ? 7.029 -2.095 -19.096 1.00 91.75 100 SER A C 1
ATOM 762 O O . SER A 1 100 ? 6.739 -0.953 -19.463 1.00 91.75 100 SER A O 1
ATOM 764 N N . VAL A 1 101 ? 8.211 -2.657 -19.382 1.00 95.12 101 VAL A N 1
ATOM 765 C CA . VAL A 1 101 ? 9.272 -2.003 -20.158 1.00 95.12 101 VAL A CA 1
ATOM 766 C C . VAL A 1 101 ? 9.226 -2.456 -21.615 1.00 95.12 101 VAL A C 1
ATOM 768 O O . VAL A 1 101 ? 9.558 -3.594 -21.953 1.00 95.12 101 VAL A O 1
ATOM 771 N N . SER A 1 102 ? 8.845 -1.537 -22.500 1.00 96.31 102 SER A N 1
ATOM 772 C CA . SER A 1 102 ? 8.845 -1.742 -23.948 1.00 96.31 102 SER A CA 1
ATOM 773 C C . SER A 1 102 ? 10.028 -1.041 -24.609 1.00 96.31 102 SER A C 1
ATOM 775 O O . SER A 1 102 ? 10.236 0.149 -24.391 1.00 96.31 102 SER A O 1
ATOM 777 N N . ILE A 1 103 ? 10.750 -1.741 -25.485 1.00 98.38 103 ILE A N 1
ATOM 778 C CA . ILE A 1 103 ? 11.858 -1.204 -26.277 1.00 98.38 103 ILE A CA 1
ATOM 779 C C . ILE A 1 103 ? 11.455 -1.087 -27.747 1.00 98.38 103 ILE A C 1
ATOM 781 O O . ILE A 1 103 ? 11.138 -2.084 -28.388 1.00 98.38 103 ILE A O 1
ATOM 785 N N . THR A 1 104 ? 11.511 0.116 -28.311 1.00 98.62 104 THR A N 1
ATOM 786 C CA . THR A 1 104 ? 11.460 0.349 -29.762 1.00 98.62 104 THR A CA 1
ATOM 787 C C . THR A 1 104 ? 12.890 0.456 -30.282 1.00 98.62 104 THR A C 1
ATOM 789 O O . THR A 1 104 ? 13.581 1.431 -29.997 1.00 98.62 104 THR A O 1
ATOM 792 N N . LEU A 1 105 ? 13.355 -0.552 -31.016 1.00 98.75 105 LEU A N 1
ATOM 793 C CA . LEU A 1 105 ? 14.692 -0.556 -31.602 1.00 98.75 105 LEU A CA 1
ATOM 794 C C . LEU A 1 105 ? 14.646 0.123 -32.971 1.00 98.75 105 LEU A C 1
ATOM 796 O O . LEU A 1 105 ? 13.899 -0.302 -33.855 1.00 98.75 105 LEU A O 1
ATOM 800 N N . VAL A 1 106 ? 15.455 1.160 -33.144 1.00 98.69 106 VAL A N 1
ATOM 801 C CA . VAL A 1 106 ? 15.580 1.927 -34.382 1.00 98.69 106 VAL A CA 1
ATOM 802 C C . VAL A 1 106 ? 17.030 1.864 -34.833 1.00 98.69 106 VAL A C 1
ATOM 804 O O . VAL A 1 106 ? 17.938 2.151 -34.059 1.00 98.69 106 VAL A O 1
ATOM 807 N N . ASP A 1 107 ? 17.260 1.505 -36.088 1.00 97.75 107 ASP A N 1
ATOM 808 C CA . ASP A 1 107 ? 18.574 1.627 -36.707 1.00 97.75 107 ASP A CA 1
ATOM 809 C C . ASP A 1 107 ? 18.558 2.734 -37.763 1.00 97.75 107 ASP A C 1
ATOM 811 O O . ASP A 1 107 ? 17.510 3.071 -38.325 1.00 97.75 107 ASP A O 1
ATOM 815 N N . PHE A 1 108 ? 19.708 3.365 -38.006 1.00 95.81 108 PHE A N 1
A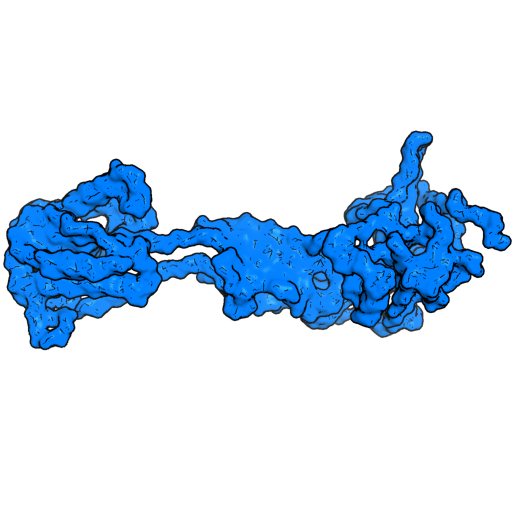TOM 816 C CA . PHE A 1 108 ? 19.773 4.406 -39.026 1.00 95.81 108 PHE A CA 1
ATOM 817 C C . PHE A 1 108 ? 21.099 4.490 -39.764 1.00 95.81 108 PHE A C 1
ATOM 819 O O . PHE A 1 108 ? 22.177 4.289 -39.225 1.00 95.81 108 PHE A O 1
ATOM 826 N N . GLY A 1 109 ? 20.994 4.819 -41.042 1.00 91.81 109 GLY A N 1
ATOM 827 C CA . GLY A 1 109 ? 22.109 5.255 -41.867 1.00 91.81 109 GLY A CA 1
ATOM 828 C C . GLY A 1 109 ? 21.633 6.463 -42.649 1.00 91.81 109 GLY A C 1
ATOM 829 O O . GLY A 1 109 ? 21.365 7.514 -42.075 1.00 91.81 109 GLY A O 1
ATOM 830 N N . SER A 1 110 ? 21.427 6.290 -43.957 1.00 90.44 110 SER A N 1
ATOM 831 C CA . SER A 1 110 ? 20.850 7.350 -44.803 1.00 90.44 110 SER A CA 1
ATOM 832 C C . SER A 1 110 ? 19.352 7.571 -44.605 1.00 90.44 110 SER A C 1
ATOM 834 O O . SER A 1 110 ? 18.825 8.542 -45.136 1.00 90.44 110 SER A O 1
ATOM 836 N N . SER A 1 111 ? 18.698 6.670 -43.880 1.00 91.19 111 SER A N 1
ATOM 837 C CA . SER A 1 111 ? 17.313 6.746 -43.428 1.00 91.19 111 SER A CA 1
ATOM 838 C C . SER A 1 111 ? 17.199 6.054 -42.071 1.00 91.19 111 SER A C 1
ATOM 840 O O . SER A 1 111 ? 18.037 5.202 -41.755 1.00 91.19 111 SER A O 1
ATOM 842 N N . GLY A 1 112 ? 16.168 6.394 -41.302 1.00 93.62 112 GLY A N 1
ATOM 843 C CA . GLY A 1 112 ? 15.765 5.667 -40.100 1.00 93.62 112 GLY A CA 1
ATOM 844 C C . GLY A 1 112 ? 14.897 4.458 -40.437 1.00 93.62 112 GLY A C 1
ATOM 845 O O . GLY A 1 112 ? 14.212 4.450 -41.462 1.00 93.62 112 GLY A O 1
ATOM 846 N N . ASN A 1 113 ? 14.945 3.432 -39.596 1.00 97.12 113 ASN A N 1
ATOM 847 C CA . ASN A 1 113 ? 14.123 2.238 -39.730 1.00 97.12 113 ASN A CA 1
ATOM 848 C C . ASN A 1 113 ? 13.826 1.642 -38.346 1.00 97.12 113 ASN A C 1
ATOM 850 O O . ASN A 1 113 ? 14.742 1.338 -37.582 1.00 97.12 113 ASN A O 1
ATOM 854 N N . VAL A 1 114 ? 12.543 1.448 -38.026 1.00 98.38 114 VAL A N 1
ATOM 855 C CA . VAL A 1 114 ? 12.151 0.692 -36.830 1.00 98.38 114 VAL A CA 1
ATOM 856 C C . VAL A 1 114 ? 12.396 -0.791 -37.090 1.00 98.38 114 VAL A C 1
ATOM 858 O O . VAL A 1 114 ? 11.686 -1.426 -37.868 1.00 98.38 114 VAL A O 1
ATOM 861 N N . VAL A 1 115 ? 13.401 -1.350 -36.420 1.00 98.06 115 VAL A N 1
ATOM 862 C CA . VAL A 1 115 ? 13.745 -2.777 -36.488 1.00 98.06 115 VAL A CA 1
ATOM 863 C C . VAL A 1 115 ? 12.637 -3.615 -35.851 1.00 98.06 115 VAL A C 1
ATOM 865 O O . VAL A 1 115 ? 12.259 -4.663 -36.374 1.00 98.06 115 VAL A O 1
ATOM 868 N N . GLY A 1 116 ? 12.085 -3.134 -34.738 1.00 97.50 116 GLY A N 1
ATOM 869 C CA . GLY A 1 116 ? 10.963 -3.766 -34.061 1.00 97.50 116 GLY A CA 1
ATOM 870 C C . GLY A 1 116 ? 10.645 -3.127 -32.717 1.00 97.50 116 GLY A C 1
ATOM 871 O O . GLY A 1 116 ? 11.373 -2.262 -32.226 1.00 97.50 116 GLY A O 1
ATOM 872 N N . ARG A 1 117 ? 9.549 -3.590 -32.114 1.00 97.00 117 ARG A N 1
ATOM 873 C CA . ARG A 1 117 ? 9.178 -3.293 -30.731 1.00 97.00 117 ARG A CA 1
ATOM 874 C C . ARG A 1 117 ? 9.192 -4.583 -29.922 1.00 97.00 117 ARG A C 1
ATOM 876 O O . ARG A 1 117 ? 8.645 -5.593 -30.359 1.00 97.00 117 ARG A O 1
ATOM 883 N N . PHE A 1 118 ? 9.819 -4.523 -28.760 1.00 97.56 118 PHE A N 1
ATOM 884 C CA . PHE A 1 118 ? 10.078 -5.644 -27.870 1.00 97.56 118 PHE A CA 1
ATOM 885 C C . PHE A 1 118 ? 9.642 -5.281 -26.456 1.00 97.56 118 PHE A C 1
ATOM 887 O O . PHE A 1 118 ? 9.528 -4.107 -26.118 1.00 97.56 118 PHE A O 1
ATOM 894 N N . THR A 1 119 ? 9.447 -6.288 -25.626 1.00 95.75 119 THR A N 1
ATOM 895 C CA . THR A 1 119 ? 9.268 -6.170 -24.179 1.00 95.75 119 THR A CA 1
ATOM 896 C C . THR A 1 119 ? 10.405 -6.930 -23.501 1.00 95.75 119 THR A C 1
ATOM 898 O O . THR A 1 119 ? 10.966 -7.864 -24.087 1.00 95.75 119 THR A O 1
ATOM 901 N N . LEU A 1 120 ? 10.808 -6.514 -22.299 1.00 95.31 120 LEU A N 1
ATOM 902 C CA . LEU A 1 120 ? 11.952 -7.129 -21.612 1.00 95.31 120 LEU A CA 1
ATOM 903 C C . LEU A 1 120 ? 11.682 -8.574 -21.160 1.00 95.31 120 LEU A C 1
ATOM 905 O O . LEU A 1 120 ? 12.626 -9.335 -20.951 1.00 95.31 120 LEU A O 1
ATOM 909 N N . ASP A 1 121 ? 10.418 -8.997 -21.089 1.00 94.38 121 ASP A N 1
ATOM 910 C CA . ASP A 1 121 ? 10.031 -10.405 -20.913 1.00 94.38 121 ASP A CA 1
ATOM 911 C C . ASP A 1 121 ? 10.541 -11.326 -22.046 1.00 94.38 121 ASP A C 1
ATOM 913 O O . ASP A 1 121 ? 10.684 -12.536 -21.857 1.00 94.38 121 ASP A O 1
ATOM 917 N N . ASN A 1 122 ? 10.887 -10.751 -23.202 1.00 95.19 122 ASN A N 1
ATOM 918 C CA . ASN A 1 122 ? 11.507 -11.420 -24.337 1.00 95.19 122 ASN A CA 1
ATOM 919 C C . ASN A 1 122 ? 12.835 -10.753 -24.735 1.00 95.19 12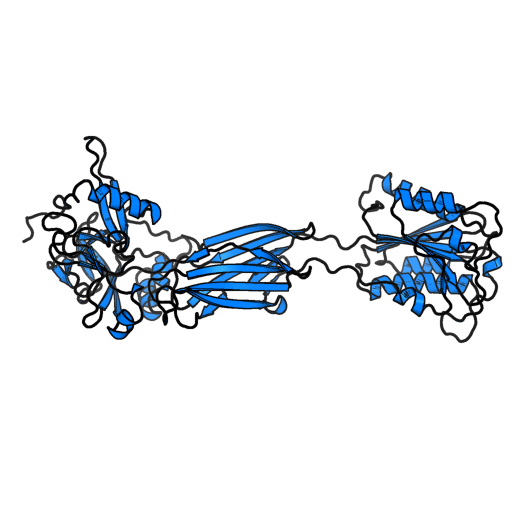2 ASN A C 1
ATOM 921 O O . ASN A 1 122 ? 13.095 -10.480 -25.912 1.00 95.19 122 ASN A O 1
ATOM 925 N N . LEU A 1 123 ? 13.707 -10.529 -23.744 1.00 97.00 123 LEU A N 1
ATOM 926 C CA . LEU A 1 123 ? 15.047 -9.963 -23.939 1.00 97.00 123 LEU A CA 1
ATOM 927 C C . LEU A 1 123 ? 15.861 -10.688 -25.029 1.00 97.00 123 LEU A C 1
ATOM 929 O O . LEU A 1 123 ? 16.620 -10.055 -25.755 1.00 97.00 123 LEU A O 1
ATOM 933 N N . ALA A 1 124 ? 15.691 -12.005 -25.183 1.00 97.81 124 ALA A N 1
ATOM 934 C CA . ALA A 1 124 ? 16.399 -12.777 -26.204 1.00 97.81 124 ALA A CA 1
ATOM 935 C C . ALA A 1 124 ? 16.073 -12.300 -27.631 1.00 97.81 124 ALA A C 1
ATOM 937 O O . ALA A 1 124 ? 16.989 -12.085 -28.418 1.00 97.81 124 ALA A O 1
ATOM 938 N N . ALA A 1 125 ? 14.794 -12.069 -27.949 1.00 98.06 125 ALA A N 1
ATOM 939 C CA . ALA A 1 125 ? 14.398 -11.581 -29.270 1.00 98.06 125 ALA A CA 1
ATOM 940 C C . ALA A 1 125 ? 14.905 -10.157 -29.542 1.00 98.06 125 ALA A C 1
ATOM 942 O O . ALA A 1 125 ? 15.272 -9.842 -30.673 1.00 98.06 125 ALA A O 1
ATOM 943 N N . TYR A 1 126 ? 14.948 -9.310 -28.509 1.00 98.50 126 TYR A N 1
ATOM 944 C CA . TYR A 1 126 ? 15.571 -7.992 -28.604 1.00 98.50 126 TYR A CA 1
ATOM 945 C C . TYR A 1 126 ? 17.077 -8.106 -28.890 1.00 98.50 126 TYR A C 1
ATOM 947 O O . TYR A 1 126 ? 17.573 -7.475 -29.820 1.00 98.50 126 TYR A O 1
ATOM 955 N N . ASN A 1 127 ? 17.794 -8.957 -28.150 1.00 98.50 127 ASN A N 1
ATOM 956 C CA . ASN A 1 127 ? 19.231 -9.158 -28.332 1.00 98.50 127 ASN A CA 1
ATOM 957 C C . ASN A 1 127 ? 19.571 -9.696 -29.729 1.00 98.50 127 ASN A C 1
ATOM 959 O O . ASN A 1 127 ? 20.514 -9.195 -30.342 1.00 98.50 127 ASN A O 1
ATOM 963 N N . ASP A 1 128 ? 18.788 -10.650 -30.241 1.00 98.44 128 ASP A N 1
ATOM 964 C CA . ASP A 1 128 ? 18.932 -11.176 -31.604 1.00 98.44 128 ASP A CA 1
ATOM 965 C C . ASP A 1 128 ? 18.739 -10.058 -32.648 1.00 98.44 128 ASP A C 1
ATOM 967 O O . ASP A 1 128 ? 19.531 -9.922 -33.580 1.00 98.44 128 ASP A O 1
ATOM 971 N N . ALA A 1 129 ? 17.729 -9.198 -32.463 1.00 98.44 129 ALA A N 1
ATOM 972 C CA . ALA A 1 129 ? 17.480 -8.069 -33.359 1.00 98.44 129 ALA A CA 1
ATOM 973 C C . ALA A 1 129 ? 18.611 -7.027 -33.334 1.00 98.44 129 ALA A C 1
ATOM 975 O O . ALA A 1 129 ? 18.958 -6.481 -34.381 1.00 98.44 129 ALA A O 1
ATOM 976 N N . VAL A 1 130 ? 19.211 -6.771 -32.166 1.00 98.50 130 VAL A N 1
ATOM 977 C CA . VAL A 1 130 ? 20.401 -5.913 -32.035 1.00 98.50 130 VAL A CA 1
ATOM 978 C C . VAL A 1 130 ? 21.602 -6.533 -32.760 1.00 98.50 130 VAL A C 1
ATOM 980 O O . VAL A 1 130 ? 22.325 -5.833 -33.474 1.00 98.50 130 VAL A O 1
ATOM 983 N N . ASP A 1 131 ? 21.813 -7.845 -32.628 1.00 98.25 131 ASP A N 1
ATOM 984 C CA . ASP A 1 131 ? 22.912 -8.548 -33.300 1.00 98.25 131 ASP A CA 1
ATOM 985 C C . ASP A 1 131 ? 22.802 -8.505 -34.825 1.00 98.25 131 ASP A C 1
ATOM 987 O O . ASP A 1 131 ? 23.819 -8.319 -35.504 1.00 98.25 131 ASP A O 1
ATOM 991 N N . ASP A 1 132 ? 21.582 -8.575 -35.357 1.00 97.75 132 ASP A N 1
ATOM 992 C CA . ASP A 1 132 ? 21.297 -8.547 -36.794 1.00 97.75 132 ASP A CA 1
ATOM 993 C C . ASP A 1 132 ? 21.516 -7.170 -37.455 1.00 97.75 132 ASP A C 1
ATOM 995 O O . ASP A 1 132 ? 21.599 -7.074 -38.690 1.00 97.75 132 ASP A O 1
ATOM 999 N N . ILE A 1 133 ? 21.672 -6.090 -36.675 1.00 96.88 133 ILE A N 1
ATOM 1000 C CA . ILE A 1 133 ? 21.968 -4.758 -37.222 1.00 96.88 133 ILE A CA 1
ATOM 1001 C C . ILE A 1 133 ? 23.320 -4.792 -37.941 1.00 96.88 133 ILE A C 1
ATOM 1003 O O . ILE A 1 133 ? 24.362 -5.127 -37.381 1.00 96.88 133 ILE A O 1
ATOM 1007 N N . SER A 1 134 ? 23.328 -4.410 -39.212 1.00 93.38 134 SER A N 1
ATOM 1008 C CA . SER A 1 134 ? 24.521 -4.437 -40.063 1.00 93.38 134 SER A CA 1
ATOM 1009 C C . SER A 1 134 ? 24.816 -3.062 -40.631 1.00 93.38 134 SER A C 1
ATOM 1011 O O . SER A 1 134 ? 23.906 -2.286 -40.896 1.00 93.38 134 SER A O 1
ATOM 1013 N N . VAL A 1 135 ? 26.080 -2.748 -40.881 1.00 94.06 135 VAL A N 1
ATOM 1014 C CA . VAL A 1 135 ? 26.457 -1.419 -41.369 1.00 94.06 135 VAL A CA 1
ATOM 1015 C C . VAL A 1 135 ? 25.860 -1.117 -42.753 1.00 94.06 135 VAL A C 1
ATOM 1017 O O . VAL A 1 135 ? 25.935 -1.935 -43.672 1.00 94.06 135 VAL A O 1
ATOM 1020 N N . SER A 1 136 ? 25.268 0.068 -42.920 1.00 91.12 136 SER A N 1
ATOM 1021 C CA . SER A 1 136 ? 24.780 0.602 -44.188 1.00 91.12 136 SER A CA 1
ATOM 1022 C C . SER A 1 136 ? 24.624 2.131 -44.176 1.00 91.12 136 SER A C 1
ATOM 1024 O O . SER A 1 136 ? 24.174 2.719 -43.199 1.00 91.12 136 SER A O 1
ATOM 1026 N N . GLY A 1 137 ? 24.871 2.766 -45.324 1.00 88.06 137 GLY A N 1
ATOM 1027 C CA . GLY A 1 137 ? 24.502 4.166 -45.565 1.00 88.06 137 GLY A CA 1
ATOM 1028 C C . GLY A 1 137 ? 25.385 5.211 -44.872 1.00 88.06 137 GLY A C 1
ATOM 1029 O O . GLY A 1 137 ? 26.410 4.906 -44.270 1.00 88.06 137 GLY A O 1
ATOM 1030 N N . PHE A 1 138 ? 25.002 6.473 -45.030 1.00 87.62 138 PHE A N 1
ATOM 1031 C CA . PHE A 1 138 ? 25.659 7.649 -44.446 1.00 87.62 138 PHE A CA 1
ATOM 1032 C C . PHE A 1 138 ? 24.786 8.264 -43.362 1.00 87.62 138 PHE A C 1
ATOM 1034 O O . PHE A 1 138 ? 23.588 8.367 -43.586 1.00 87.62 138 PHE A O 1
ATOM 1041 N N . THR A 1 139 ? 25.387 8.729 -42.272 1.00 86.38 139 THR A N 1
ATOM 1042 C CA . THR A 1 139 ? 24.728 9.251 -41.068 1.00 86.38 139 THR A CA 1
ATOM 1043 C C . THR A 1 139 ? 23.722 10.375 -41.341 1.00 86.38 139 THR A C 1
ATOM 1045 O O . THR A 1 139 ? 24.087 11.428 -41.879 1.00 86.38 139 THR A O 1
ATOM 1048 N N . ASN A 1 140 ? 22.478 10.180 -40.893 1.00 90.44 140 ASN A N 1
ATOM 1049 C CA . ASN A 1 140 ? 21.413 11.183 -40.848 1.00 90.44 140 ASN A CA 1
ATOM 1050 C C . ASN A 1 140 ? 20.663 11.086 -39.508 1.00 90.44 140 ASN A C 1
ATOM 1052 O O . ASN A 1 140 ? 19.984 10.096 -39.261 1.00 90.44 140 ASN A O 1
ATOM 1056 N N . TYR A 1 141 ? 20.778 12.110 -38.657 1.00 93.81 141 TYR A N 1
ATOM 1057 C CA . TYR A 1 141 ? 20.175 12.108 -37.317 1.00 93.81 141 TYR A CA 1
ATOM 1058 C C . TYR A 1 141 ? 18.682 12.453 -37.300 1.00 93.81 141 TYR A C 1
ATOM 1060 O O . TYR A 1 141 ? 17.995 12.089 -36.352 1.00 93.81 141 TYR A O 1
ATOM 1068 N N . ALA A 1 142 ? 18.164 13.137 -38.324 1.00 94.31 142 ALA A N 1
ATOM 1069 C CA . ALA A 1 142 ? 16.763 13.558 -38.350 1.00 94.31 142 ALA A CA 1
ATOM 1070 C C . ALA A 1 142 ? 15.822 12.370 -38.624 1.00 94.31 142 ALA A C 1
ATOM 1072 O O . ALA A 1 142 ? 14.832 12.161 -37.922 1.00 94.31 142 ALA A O 1
ATOM 1073 N N . ASP A 1 143 ? 16.164 11.545 -39.615 1.00 94.06 143 ASP A N 1
ATOM 1074 C CA . ASP A 1 143 ? 15.310 10.448 -40.077 1.00 94.06 143 ASP A CA 1
ATOM 1075 C C . ASP A 1 143 ? 14.959 9.392 -39.005 1.00 94.06 143 ASP A C 1
ATOM 1077 O O . ASP A 1 143 ? 13.785 9.030 -38.944 1.00 94.06 143 ASP A O 1
ATOM 1081 N N . PRO A 1 144 ? 15.872 8.884 -38.146 1.00 96.50 144 PRO A N 1
ATOM 1082 C CA . PRO A 1 144 ? 15.485 7.955 -37.076 1.00 96.50 144 PRO A CA 1
ATOM 1083 C C . PRO A 1 144 ? 14.469 8.538 -36.094 1.00 96.50 144 PRO A C 1
ATOM 1085 O O . PRO A 1 144 ? 13.582 7.819 -35.641 1.00 96.50 144 PRO A O 1
ATOM 1088 N N . LEU A 1 145 ? 14.573 9.830 -35.773 1.00 97.44 145 LEU A N 1
ATOM 1089 C CA . LEU A 1 145 ? 13.653 10.498 -34.852 1.00 97.44 145 LEU A CA 1
ATOM 1090 C C . LEU A 1 145 ? 12.274 10.692 -35.499 1.00 97.44 145 LEU A C 1
ATOM 1092 O O . LEU A 1 145 ? 11.246 10.436 -34.869 1.00 97.44 145 LEU A O 1
ATOM 1096 N N . ALA A 1 146 ? 12.240 11.079 -36.778 1.00 96.62 146 ALA A N 1
ATOM 1097 C CA . ALA A 1 146 ? 11.001 11.165 -37.550 1.00 96.62 146 ALA A CA 1
ATOM 1098 C C . ALA A 1 146 ? 10.314 9.797 -37.706 1.00 96.62 146 ALA A C 1
ATOM 1100 O O . ALA A 1 146 ? 9.089 9.694 -37.575 1.00 96.62 146 ALA A O 1
ATOM 1101 N N . GLU A 1 147 ? 11.096 8.749 -37.963 1.00 98.06 147 GLU A N 1
ATOM 1102 C CA . GLU A 1 147 ? 10.607 7.379 -38.103 1.00 98.06 147 GLU A CA 1
ATOM 1103 C C . GLU A 1 147 ? 10.059 6.849 -36.771 1.00 98.06 147 GLU A C 1
ATOM 1105 O O . GLU A 1 147 ? 8.931 6.356 -36.726 1.00 98.06 147 GLU A O 1
ATOM 1110 N N . LEU A 1 148 ? 10.787 7.044 -35.664 1.00 98.56 148 LEU A N 1
ATOM 1111 C CA . LEU A 1 148 ? 10.324 6.698 -34.317 1.00 98.56 148 LEU A CA 1
ATOM 1112 C C . LEU A 1 148 ? 8.994 7.382 -33.992 1.00 98.56 148 LEU A C 1
ATOM 1114 O O . LEU A 1 148 ? 8.054 6.731 -33.536 1.00 98.56 148 LEU A O 1
ATOM 1118 N N . LYS A 1 149 ? 8.894 8.687 -34.269 1.00 98.12 149 LYS A N 1
ATOM 1119 C CA . LYS A 1 149 ? 7.661 9.439 -34.036 1.00 98.12 149 LYS A CA 1
ATOM 1120 C C . LYS A 1 149 ? 6.505 8.870 -34.853 1.00 98.12 149 LYS A C 1
ATOM 1122 O O . LYS A 1 149 ? 5.415 8.689 -34.321 1.00 98.12 149 LYS A O 1
ATOM 1127 N N . THR A 1 150 ? 6.738 8.592 -36.133 1.00 98.38 150 THR A N 1
ATOM 1128 C CA . THR A 1 150 ? 5.719 8.028 -37.029 1.00 98.38 150 THR A CA 1
ATOM 1129 C C . THR A 1 150 ? 5.235 6.672 -36.524 1.00 98.38 150 THR A C 1
ATOM 1131 O O . THR A 1 150 ? 4.034 6.402 -36.534 1.00 98.38 150 THR A O 1
ATOM 1134 N N . TYR A 1 151 ? 6.153 5.836 -36.041 1.00 98.38 151 TYR A N 1
ATOM 1135 C CA . TYR A 1 151 ? 5.827 4.538 -35.470 1.00 98.38 151 TYR A CA 1
ATOM 1136 C C . TYR A 1 151 ? 4.987 4.664 -34.189 1.00 98.38 151 TYR A C 1
ATOM 1138 O O . TYR A 1 151 ? 3.941 4.027 -34.088 1.00 98.38 151 TYR A O 1
ATOM 1146 N N . TRP A 1 152 ? 5.382 5.529 -33.249 1.00 98.19 152 TRP A N 1
ATOM 1147 C CA . TRP A 1 152 ? 4.625 5.779 -32.013 1.00 98.19 152 TRP A CA 1
ATOM 1148 C C . TRP A 1 152 ? 3.255 6.429 -32.262 1.00 98.19 152 TRP A C 1
ATOM 1150 O O . TRP A 1 152 ? 2.275 6.021 -31.645 1.00 98.19 152 TRP A O 1
ATOM 1160 N N . ASP A 1 153 ? 3.145 7.351 -33.226 1.00 98.00 153 ASP A N 1
ATOM 1161 C CA . ASP A 1 153 ? 1.848 7.897 -33.662 1.00 98.00 153 ASP A CA 1
ATOM 1162 C C . ASP A 1 153 ? 0.938 6.773 -34.205 1.00 98.00 153 ASP A C 1
ATOM 1164 O O . ASP A 1 153 ? -0.284 6.798 -34.029 1.00 98.00 153 ASP A O 1
ATOM 1168 N N . GLY A 1 154 ? 1.535 5.783 -34.877 1.00 97.75 154 GLY A N 1
ATOM 1169 C CA . GLY A 1 154 ? 0.856 4.593 -35.380 1.00 97.75 154 GLY A CA 1
ATOM 1170 C C . GLY A 1 154 ? 0.282 3.717 -34.267 1.00 97.75 154 GLY A C 1
ATOM 1171 O O . GLY A 1 154 ? -0.876 3.323 -34.376 1.00 97.75 154 GLY A O 1
ATOM 1172 N N . LEU A 1 155 ? 1.052 3.472 -33.200 1.00 96.75 155 LEU A N 1
ATOM 1173 C CA . LEU A 1 155 ? 0.588 2.737 -32.013 1.00 96.75 155 LEU A CA 1
ATOM 1174 C C . LEU A 1 155 ? -0.629 3.436 -31.394 1.00 96.75 155 LEU A C 1
ATOM 1176 O O . LEU A 1 155 ? -1.714 2.875 -31.364 1.00 96.75 155 LEU A O 1
ATOM 1180 N N . ASN A 1 156 ? -0.517 4.736 -31.109 1.00 96.31 156 ASN A N 1
ATOM 1181 C CA . ASN A 1 156 ? -1.603 5.518 -30.498 1.00 96.31 156 ASN A CA 1
ATOM 1182 C C . ASN A 1 156 ? -2.865 5.667 -31.373 1.00 96.31 156 ASN A C 1
ATOM 1184 O O . ASN A 1 156 ? -3.861 6.261 -30.949 1.00 96.31 156 ASN A O 1
ATOM 1188 N N . SER A 1 157 ? -2.828 5.210 -32.627 1.00 96.69 157 SER A N 1
ATOM 1189 C CA . SER A 1 157 ? -3.951 5.288 -33.564 1.00 96.69 157 SER A CA 1
ATOM 1190 C C . SER A 1 157 ? -4.462 3.928 -34.044 1.00 96.69 157 SER A C 1
ATOM 1192 O O . SER A 1 157 ? -5.433 3.895 -34.808 1.00 96.69 157 SER A O 1
ATOM 1194 N N . ASP A 1 158 ? -3.882 2.816 -33.582 1.00 94.81 158 ASP A N 1
ATOM 1195 C CA . ASP A 1 158 ? -4.282 1.464 -33.987 1.00 94.81 158 ASP A CA 1
ATOM 1196 C C . ASP A 1 158 ? -5.521 0.933 -33.227 1.00 94.81 158 ASP A C 1
ATOM 1198 O O . ASP A 1 158 ? -6.211 0.029 -33.712 1.00 94.81 158 ASP A O 1
ATOM 1202 N N . GLY A 1 159 ? -5.861 1.562 -32.095 1.00 92.31 159 GLY A N 1
ATOM 1203 C CA . GLY A 1 159 ? -7.004 1.233 -31.241 1.00 92.31 159 GLY A CA 1
ATOM 1204 C C . GLY A 1 159 ? -6.709 0.242 -30.107 1.00 92.31 159 GLY A C 1
ATOM 1205 O O . GLY A 1 159 ? -7.642 -0.115 -29.382 1.00 92.31 159 GLY A O 1
ATOM 1206 N N . ASP A 1 160 ? -5.460 -0.193 -29.940 1.00 90.69 160 ASP A N 1
ATOM 1207 C CA . ASP A 1 160 ? -4.974 -1.037 -28.850 1.00 90.69 160 ASP A CA 1
ATOM 1208 C C . ASP A 1 160 ? -4.295 -0.201 -27.753 1.00 90.69 160 ASP A C 1
ATOM 1210 O O . ASP A 1 160 ? -3.077 -0.060 -27.684 1.00 90.69 160 ASP A O 1
ATOM 1214 N N . LEU A 1 161 ? -5.109 0.264 -26.804 1.00 87.69 161 LEU A N 1
ATOM 1215 C CA . LEU A 1 161 ? -4.664 1.103 -25.682 1.00 87.69 161 LEU A CA 1
ATOM 1216 C C . LEU A 1 161 ? -3.559 0.473 -24.814 1.00 87.69 161 LEU A C 1
ATOM 1218 O O . LEU A 1 161 ? -2.910 1.173 -24.039 1.00 87.69 161 LEU A O 1
ATOM 1222 N N . SER A 1 162 ? -3.352 -0.848 -24.885 1.00 84.56 162 SER A N 1
ATOM 1223 C CA . SER A 1 162 ? -2.293 -1.503 -24.112 1.00 84.56 162 SER A CA 1
ATOM 1224 C C . SER A 1 162 ? -0.895 -1.127 -24.616 1.00 84.56 162 SER A C 1
ATOM 1226 O O . SER A 1 162 ? 0.051 -1.048 -23.823 1.00 84.56 162 SER A O 1
ATOM 1228 N N . ASN A 1 163 ? -0.764 -0.812 -25.908 1.00 89.12 163 ASN A N 1
ATOM 1229 C CA . ASN A 1 163 ? 0.508 -0.500 -26.551 1.00 89.12 163 ASN A CA 1
ATOM 1230 C C . ASN A 1 163 ? 0.766 1.013 -26.713 1.00 89.12 163 ASN A C 1
ATOM 1232 O O . ASN A 1 163 ? 1.896 1.386 -27.037 1.00 89.12 163 ASN A O 1
ATOM 1236 N N . ASP A 1 164 ? -0.232 1.851 -26.401 1.00 92.88 164 ASP A N 1
ATOM 1237 C CA . ASP A 1 164 ? -0.152 3.310 -26.479 1.00 92.88 164 ASP A CA 1
ATOM 1238 C C . ASP A 1 164 ? 1.070 3.869 -25.731 1.00 92.88 164 ASP A C 1
ATOM 1240 O O . ASP A 1 164 ? 1.421 3.448 -24.619 1.00 92.88 164 ASP A O 1
ATOM 1244 N N . ILE A 1 165 ? 1.680 4.887 -26.328 1.00 95.06 165 ILE A N 1
ATOM 1245 C CA . ILE A 1 165 ? 2.717 5.725 -25.741 1.00 95.06 165 ILE A CA 1
ATOM 1246 C C . ILE A 1 165 ? 2.041 6.898 -25.025 1.00 95.06 165 ILE A C 1
ATOM 1248 O O . ILE A 1 165 ? 1.634 7.882 -25.651 1.00 95.06 165 ILE A O 1
ATOM 1252 N N . ASP A 1 166 ? 1.905 6.774 -23.705 1.00 90.44 166 ASP A N 1
ATOM 1253 C CA . ASP A 1 166 ? 1.332 7.798 -22.829 1.00 90.44 166 ASP A CA 1
ATOM 1254 C C . ASP A 1 166 ? 2.385 8.878 -22.505 1.00 90.44 166 ASP A C 1
ATOM 1256 O O . ASP A 1 166 ? 3.436 8.545 -21.953 1.00 90.44 166 ASP A O 1
ATOM 1260 N N . PRO A 1 167 ? 2.135 10.172 -22.782 1.00 89.31 167 PRO A N 1
ATOM 1261 C CA . PRO A 1 167 ? 3.046 11.265 -22.427 1.00 89.31 167 PRO A CA 1
ATOM 1262 C C . PRO A 1 167 ? 3.302 11.453 -20.922 1.00 89.31 167 PRO A C 1
ATOM 1264 O O . PRO A 1 167 ? 4.160 12.260 -20.562 1.00 89.31 167 PRO A O 1
ATOM 1267 N N . THR A 1 168 ? 2.528 10.793 -20.056 1.00 86.94 168 THR A N 1
ATOM 1268 C CA . THR A 1 168 ? 2.703 10.783 -18.593 1.00 86.94 168 THR A CA 1
ATOM 1269 C C . THR A 1 168 ? 3.550 9.613 -18.088 1.00 86.94 168 THR A C 1
ATOM 1271 O O . THR A 1 168 ? 3.971 9.629 -16.933 1.00 86.94 168 THR A O 1
ATOM 1274 N N . ALA A 1 169 ? 3.829 8.632 -18.952 1.00 90.25 169 ALA A N 1
ATOM 1275 C CA . ALA A 1 169 ? 4.740 7.526 -18.683 1.00 90.25 169 ALA A CA 1
ATOM 1276 C C . ALA A 1 169 ? 6.211 7.939 -18.872 1.00 90.25 169 ALA A C 1
ATOM 1278 O O . ALA A 1 169 ? 6.522 9.003 -19.415 1.00 90.25 169 ALA A O 1
ATOM 1279 N N . SER A 1 170 ? 7.131 7.062 -18.469 1.00 92.31 170 SER A N 1
ATOM 1280 C CA . SER A 1 170 ? 8.566 7.260 -18.682 1.00 92.31 170 SER A CA 1
ATOM 1281 C C . SER A 1 170 ? 8.944 6.945 -20.127 1.00 92.31 170 SER A C 1
ATOM 1283 O O . SER A 1 170 ? 9.116 5.784 -20.502 1.00 92.31 170 SER A O 1
ATOM 1285 N N . ASN A 1 171 ? 9.076 7.987 -20.950 1.00 96.94 171 ASN A N 1
ATOM 1286 C CA . ASN A 1 171 ? 9.424 7.878 -22.366 1.00 96.94 171 ASN A CA 1
ATOM 1287 C C . ASN A 1 171 ? 10.877 8.320 -22.583 1.00 96.94 171 ASN A C 1
ATOM 1289 O O . ASN A 1 171 ? 11.181 9.511 -22.567 1.00 96.94 171 ASN A O 1
ATOM 1293 N N . ASN A 1 172 ? 11.782 7.368 -22.793 1.00 96.38 172 ASN A N 1
ATOM 1294 C CA . ASN A 1 172 ? 13.218 7.618 -22.906 1.00 96.38 172 ASN A CA 1
ATOM 1295 C C . ASN A 1 172 ? 13.720 7.221 -24.297 1.00 96.38 172 ASN A C 1
ATOM 1297 O O . ASN A 1 172 ? 13.362 6.166 -24.811 1.00 96.38 172 ASN A O 1
ATOM 1301 N N . VAL A 1 173 ? 14.569 8.042 -24.904 1.00 98.12 173 VAL A N 1
ATOM 1302 C CA . VAL A 1 173 ? 15.227 7.778 -26.187 1.00 98.12 173 VAL A CA 1
ATOM 1303 C C . VAL A 1 173 ? 16.728 7.826 -25.955 1.00 98.12 173 VAL A C 1
ATOM 1305 O O . VAL A 1 173 ? 17.262 8.864 -25.580 1.00 98.12 173 VAL A O 1
ATOM 1308 N N . ILE A 1 174 ? 17.411 6.713 -26.197 1.00 97.31 174 ILE A N 1
ATOM 1309 C CA . ILE A 1 174 ? 18.866 6.628 -26.124 1.00 97.31 174 ILE A CA 1
ATOM 1310 C C . ILE A 1 174 ? 19.405 6.624 -27.547 1.00 97.31 174 ILE A C 1
ATOM 1312 O O . ILE A 1 174 ? 19.231 5.654 -28.289 1.00 97.31 174 ILE A O 1
ATOM 1316 N N . PHE A 1 175 ? 20.024 7.736 -27.930 1.00 97.75 175 PHE A N 1
ATOM 1317 C CA . PHE A 1 175 ? 20.537 7.967 -29.271 1.00 97.75 175 PHE A CA 1
ATOM 1318 C C . PHE A 1 175 ? 22.043 7.736 -29.311 1.00 97.75 175 PHE A C 1
ATOM 1320 O O . PHE A 1 175 ? 22.806 8.537 -28.780 1.00 97.75 175 PHE A O 1
ATOM 1327 N N . MET A 1 176 ? 22.480 6.650 -29.942 1.00 97.19 176 MET A N 1
ATOM 1328 C CA . MET A 1 176 ? 23.887 6.260 -29.984 1.00 97.19 176 MET A CA 1
ATOM 1329 C C . MET A 1 176 ? 24.474 6.509 -31.373 1.00 97.19 176 MET A C 1
ATOM 1331 O O . MET A 1 176 ? 23.849 6.186 -32.386 1.00 97.19 176 MET A O 1
ATOM 1335 N N . SER A 1 177 ? 25.667 7.103 -31.407 1.00 95.62 177 SER A N 1
ATOM 1336 C CA . SER A 1 177 ? 26.399 7.396 -32.641 1.00 95.62 177 SER A CA 1
ATOM 1337 C C . SER A 1 177 ? 27.904 7.494 -32.383 1.00 95.62 177 SER A C 1
ATOM 1339 O O . SER A 1 177 ? 28.349 7.688 -31.253 1.00 95.62 177 SER A O 1
ATOM 1341 N N . ASP A 1 178 ? 28.705 7.442 -33.444 1.00 93.81 178 ASP A N 1
ATOM 1342 C CA . ASP A 1 178 ? 30.117 7.839 -33.416 1.00 93.81 178 ASP A CA 1
ATOM 1343 C C . ASP A 1 178 ? 30.306 9.372 -33.411 1.00 93.81 178 ASP A C 1
ATOM 1345 O O . ASP A 1 178 ? 31.410 9.881 -33.197 1.00 93.81 178 ASP A O 1
ATOM 1349 N N . GLY A 1 179 ? 29.228 10.133 -33.622 1.00 91.81 179 GLY A N 1
ATOM 1350 C CA . GLY A 1 179 ? 29.263 11.592 -33.673 1.00 91.81 179 GLY A CA 1
ATOM 1351 C C . GLY A 1 179 ? 29.602 12.174 -35.045 1.00 91.81 179 GLY A C 1
ATOM 1352 O O . GLY A 1 179 ? 29.739 13.391 -35.160 1.00 91.81 179 GLY A O 1
ATOM 1353 N N . ALA A 1 180 ? 29.756 11.346 -36.081 1.00 85.69 180 ALA A N 1
ATOM 1354 C CA . ALA A 1 180 ? 30.179 11.765 -37.412 1.00 85.69 180 ALA A CA 1
ATOM 1355 C C . ALA A 1 180 ? 28.978 12.112 -38.308 1.00 85.69 180 ALA A C 1
ATOM 1357 O O . ALA A 1 180 ? 28.682 11.437 -39.297 1.00 85.69 180 ALA A O 1
ATOM 1358 N N . MET A 1 181 ? 28.282 13.209 -38.002 1.00 82.88 181 MET A N 1
ATOM 1359 C CA . MET A 1 181 ? 27.155 13.649 -38.820 1.00 82.88 181 MET A CA 1
ATOM 1360 C C . MET A 1 181 ? 27.626 14.091 -40.217 1.00 82.88 181 MET A C 1
ATOM 1362 O O . MET A 1 181 ? 28.468 14.975 -40.373 1.00 82.88 181 MET A O 1
ATOM 1366 N N . THR A 1 182 ? 27.072 13.478 -41.269 1.00 71.88 182 THR A N 1
ATOM 1367 C CA . THR A 1 182 ? 27.447 13.789 -42.667 1.00 71.88 182 THR A CA 1
ATOM 1368 C C . THR A 1 182 ? 26.379 14.571 -43.434 1.00 71.88 182 THR A C 1
ATOM 1370 O O . THR A 1 182 ? 26.657 15.115 -44.506 1.00 71.88 182 THR A O 1
ATOM 1373 N N . SER A 1 183 ? 25.158 14.642 -42.896 1.00 66.88 183 SER A N 1
ATOM 1374 C CA . SER A 1 183 ? 24.026 15.348 -43.500 1.00 66.88 183 SER A CA 1
ATOM 1375 C C . SER A 1 183 ? 23.905 16.793 -42.995 1.00 66.88 183 SER A C 1
ATOM 1377 O O . SER A 1 183 ? 24.342 17.115 -41.896 1.00 66.88 183 SER A O 1
ATOM 1379 N N . THR A 1 184 ? 23.276 17.671 -43.783 1.00 67.38 184 THR A N 1
ATOM 1380 C CA . THR A 1 184 ? 22.945 19.048 -43.361 1.00 67.38 184 THR A CA 1
ATOM 1381 C C . THR A 1 184 ? 21.554 19.170 -42.726 1.00 67.38 184 THR A C 1
ATOM 1383 O O . THR A 1 184 ? 21.127 20.288 -42.442 1.00 67.38 184 THR A O 1
ATOM 1386 N N . ASN A 1 185 ? 20.809 18.066 -42.584 1.00 73.25 185 ASN A N 1
ATOM 1387 C CA . ASN A 1 185 ? 19.464 18.087 -42.009 1.00 73.25 185 ASN A CA 1
ATOM 1388 C C . ASN A 1 185 ? 19.575 18.171 -40.491 1.00 73.25 185 ASN A C 1
ATOM 1390 O O . ASN A 1 185 ? 20.089 17.255 -39.865 1.00 73.25 185 ASN A O 1
ATOM 1394 N N . ASN A 1 186 ? 19.117 19.279 -39.917 1.00 84.88 186 ASN A N 1
ATOM 1395 C CA . ASN A 1 186 ? 19.195 19.521 -38.484 1.00 84.88 186 ASN A CA 1
ATOM 1396 C C . ASN A 1 186 ? 18.157 18.662 -37.730 1.00 84.88 186 ASN A C 1
ATOM 1398 O O . ASN A 1 186 ? 16.975 18.899 -37.958 1.00 84.88 186 ASN A O 1
ATOM 1402 N N . PRO A 1 187 ? 18.554 17.742 -36.827 1.00 93.19 187 PRO A N 1
ATOM 1403 C CA . PRO A 1 187 ? 17.626 16.854 -36.118 1.00 93.19 187 PRO A CA 1
ATOM 1404 C C . PRO A 1 187 ? 16.806 17.542 -35.015 1.00 93.19 187 PRO A C 1
ATOM 1406 O O . PRO A 1 187 ? 15.946 16.909 -34.404 1.00 93.19 187 PRO A O 1
ATOM 1409 N N . THR A 1 188 ? 17.081 18.818 -34.715 1.00 94.50 188 THR A N 1
ATOM 1410 C CA . THR A 1 188 ? 16.419 19.544 -33.621 1.00 94.50 188 THR A CA 1
ATOM 1411 C C . THR A 1 188 ? 14.897 19.592 -33.780 1.00 94.50 188 THR A C 1
ATOM 1413 O O . THR A 1 188 ? 14.185 19.481 -32.782 1.00 94.50 188 THR A O 1
ATOM 1416 N N . ASP A 1 189 ? 14.385 19.742 -35.006 1.00 95.06 189 ASP A N 1
ATOM 1417 C CA . ASP A 1 189 ? 12.940 19.833 -35.244 1.00 95.06 189 ASP A CA 1
ATOM 1418 C C . ASP A 1 189 ? 12.252 18.490 -34.940 1.00 95.06 189 ASP A C 1
ATOM 1420 O O . ASP A 1 189 ? 11.205 18.457 -34.289 1.00 95.06 189 ASP A O 1
ATOM 1424 N N . GLU A 1 190 ? 12.858 17.371 -35.345 1.00 96.62 190 GLU A N 1
ATOM 1425 C CA . GLU A 1 190 ? 12.358 16.023 -35.078 1.00 96.62 190 GLU A CA 1
ATOM 1426 C C . GLU A 1 190 ? 12.473 15.643 -33.593 1.00 96.62 190 GLU A C 1
ATOM 1428 O O . GLU A 1 190 ? 11.510 15.129 -33.016 1.00 96.62 190 GLU A O 1
ATOM 1433 N N . ALA A 1 191 ? 13.602 15.955 -32.946 1.00 96.75 191 ALA A N 1
ATOM 1434 C CA . ALA A 1 191 ? 13.798 15.757 -31.506 1.00 96.75 191 ALA A CA 1
ATOM 1435 C C . ALA A 1 191 ? 12.762 16.543 -30.685 1.00 96.75 191 ALA A C 1
ATOM 1437 O O . ALA A 1 191 ? 12.131 16.017 -29.760 1.00 96.75 191 ALA A O 1
ATOM 1438 N N . GLN A 1 192 ? 12.515 17.801 -31.063 1.00 97.31 192 GLN A N 1
ATOM 1439 C CA . GLN A 1 192 ? 11.494 18.627 -30.432 1.00 97.31 192 GLN A CA 1
ATOM 1440 C C . GLN A 1 192 ? 10.078 18.100 -30.710 1.00 97.31 192 GLN A C 1
ATOM 1442 O O . GLN A 1 192 ? 9.223 18.156 -29.825 1.00 97.31 192 GLN A O 1
ATOM 1447 N N . ALA A 1 193 ? 9.805 17.566 -31.903 1.00 97.06 193 ALA A N 1
ATOM 1448 C CA . ALA A 1 193 ? 8.507 16.980 -32.228 1.00 97.06 193 ALA A CA 1
ATOM 1449 C C . ALA A 1 193 ? 8.193 15.733 -31.382 1.00 97.06 193 ALA A C 1
ATOM 1451 O O . ALA A 1 193 ? 7.055 15.595 -30.929 1.00 97.06 193 ALA A O 1
ATOM 1452 N N . LEU A 1 194 ? 9.180 14.863 -31.137 1.00 97.00 194 LEU A N 1
ATOM 1453 C CA . LEU A 1 194 ? 9.061 13.732 -30.205 1.00 97.00 194 LEU A CA 1
ATOM 1454 C C . LEU A 1 194 ? 8.826 14.209 -28.770 1.00 97.00 194 LEU A C 1
ATOM 1456 O O . LEU A 1 194 ? 7.869 13.780 -28.125 1.00 97.00 194 LEU A O 1
ATOM 1460 N N . THR A 1 195 ? 9.637 15.166 -28.316 1.00 96.88 195 THR A N 1
ATOM 1461 C CA . THR A 1 195 ? 9.552 15.717 -26.956 1.00 96.88 195 THR A CA 1
ATOM 1462 C C . THR A 1 195 ? 8.186 16.346 -26.695 1.00 96.88 195 THR A C 1
ATOM 1464 O O . THR A 1 195 ? 7.565 16.093 -25.671 1.00 96.88 195 THR A O 1
ATOM 1467 N N . ASN A 1 196 ? 7.667 17.128 -27.642 1.00 96.88 196 ASN A N 1
ATOM 1468 C CA . ASN A 1 196 ? 6.362 17.773 -27.507 1.00 96.88 196 ASN A CA 1
ATOM 1469 C C . ASN A 1 196 ? 5.192 16.780 -27.535 1.00 96.88 196 ASN A C 1
ATOM 1471 O O . ASN A 1 196 ? 4.155 17.056 -26.936 1.00 96.88 196 ASN A O 1
ATOM 1475 N N . ALA A 1 197 ? 5.318 15.680 -28.280 1.00 96.62 197 ALA A N 1
ATOM 1476 C CA . ALA A 1 197 ? 4.249 14.697 -28.422 1.00 96.62 197 ALA A CA 1
ATOM 1477 C C . ALA A 1 197 ? 4.188 13.727 -27.234 1.00 96.62 197 ALA A C 1
ATOM 1479 O O . ALA A 1 197 ? 3.092 13.379 -26.804 1.00 96.62 197 ALA A O 1
ATOM 1480 N N . TYR A 1 198 ? 5.345 13.325 -26.707 1.00 97.50 198 TYR A N 1
ATOM 1481 C CA . TYR A 1 198 ? 5.465 12.199 -25.777 1.00 97.50 198 TYR A CA 1
ATOM 1482 C C . TYR A 1 198 ? 6.265 12.525 -24.512 1.00 97.50 198 TYR A C 1
ATOM 1484 O O . TYR A 1 198 ? 6.582 11.622 -23.750 1.00 97.50 198 TYR A O 1
ATOM 1492 N N . SER A 1 199 ? 6.624 13.789 -24.277 1.00 97.12 199 SER A N 1
ATOM 1493 C CA . SER A 1 199 ? 7.463 14.192 -23.139 1.00 97.12 199 SER A CA 1
ATOM 1494 C C . SER A 1 199 ? 8.794 13.423 -23.076 1.00 97.12 199 SER A C 1
ATOM 1496 O O . SER A 1 199 ? 9.264 13.099 -21.990 1.00 97.12 199 SER A O 1
ATOM 1498 N N . THR A 1 200 ? 9.385 13.077 -24.228 1.00 97.62 200 THR A N 1
ATOM 1499 C CA . THR A 1 200 ? 10.577 12.216 -24.262 1.00 97.62 200 THR A CA 1
ATOM 1500 C C . THR A 1 200 ? 11.787 12.859 -23.605 1.00 97.62 200 THR A C 1
ATOM 1502 O O . THR A 1 200 ? 12.132 13.989 -23.953 1.00 97.62 200 THR A O 1
ATOM 1505 N N . ASN A 1 201 ? 12.509 12.090 -22.797 1.00 96.44 201 ASN A N 1
ATOM 1506 C CA . ASN A 1 201 ? 13.902 12.366 -22.456 1.00 96.44 201 ASN A CA 1
ATOM 1507 C C . ASN A 1 201 ? 14.790 11.740 -23.537 1.00 96.44 201 ASN A C 1
ATOM 1509 O O . ASN A 1 201 ? 14.781 10.524 -23.707 1.00 96.44 201 ASN A O 1
ATOM 1513 N N . ILE A 1 202 ? 15.511 12.554 -24.301 1.00 97.44 202 ILE A N 1
ATOM 1514 C CA . ILE A 1 202 ? 16.409 12.125 -25.372 1.00 97.44 202 ILE A CA 1
ATOM 1515 C C . ILE A 1 202 ? 17.843 12.326 -24.893 1.00 97.44 202 ILE A C 1
ATOM 1517 O O . ILE A 1 202 ? 18.314 13.460 -24.807 1.00 97.44 202 ILE A O 1
ATOM 1521 N N . THR A 1 203 ? 18.520 11.222 -24.600 1.00 96.00 203 THR A N 1
ATOM 1522 C CA . THR A 1 203 ? 19.924 11.199 -24.193 1.00 96.00 203 THR A CA 1
ATOM 1523 C C . THR A 1 203 ? 20.773 10.758 -25.373 1.00 96.00 203 THR A C 1
ATOM 1525 O O . THR A 1 203 ? 20.619 9.639 -25.871 1.00 96.00 203 THR A O 1
ATOM 1528 N N . ALA A 1 204 ? 21.659 11.636 -25.840 1.00 96.69 204 ALA A N 1
ATOM 1529 C CA . ALA A 1 204 ? 22.555 11.330 -26.949 1.00 96.69 204 ALA A CA 1
ATOM 1530 C C . ALA A 1 204 ? 23.951 10.944 -26.443 1.00 96.69 204 ALA A C 1
ATOM 1532 O O . ALA A 1 204 ? 24.535 11.623 -25.601 1.00 96.69 204 ALA A O 1
ATOM 1533 N N . ILE A 1 205 ? 24.492 9.838 -26.954 1.00 95.75 205 ILE A N 1
ATOM 1534 C CA . ILE A 1 205 ? 25.717 9.224 -26.441 1.00 95.75 205 ILE A CA 1
ATOM 1535 C C . ILE A 1 205 ? 26.685 8.921 -27.580 1.00 95.75 205 ILE A C 1
ATOM 1537 O O . ILE A 1 205 ? 26.344 8.247 -28.555 1.00 95.75 205 ILE A O 1
ATOM 1541 N N . GLY A 1 206 ? 27.919 9.391 -27.410 1.00 96.69 206 GLY A N 1
ATOM 1542 C CA . GLY A 1 206 ? 29.075 8.959 -28.181 1.00 96.69 206 GLY A CA 1
ATOM 1543 C C . GLY A 1 206 ? 29.764 7.790 -27.484 1.00 96.69 206 GLY A C 1
ATOM 1544 O O . GLY A 1 206 ? 30.193 7.934 -26.340 1.00 96.69 206 GLY A O 1
ATOM 1545 N N . LEU A 1 207 ? 29.867 6.632 -28.137 1.00 95.19 207 LEU A N 1
ATOM 1546 C CA . LEU A 1 207 ? 30.498 5.450 -27.535 1.00 95.19 207 LEU A CA 1
ATOM 1547 C C . LEU A 1 207 ? 31.957 5.319 -27.966 1.00 95.19 207 LEU A C 1
ATOM 1549 O O . LEU A 1 207 ? 32.262 5.202 -29.148 1.00 95.19 207 LEU A O 1
ATOM 1553 N N . GLY A 1 208 ? 32.847 5.300 -26.982 1.00 94.88 208 GLY A N 1
ATOM 1554 C CA . GLY A 1 208 ? 34.287 5.166 -27.139 1.00 94.88 208 GLY A CA 1
ATOM 1555 C C . GLY A 1 208 ? 35.043 6.491 -27.226 1.00 94.88 208 GLY A C 1
ATOM 1556 O O . GLY A 1 208 ? 34.495 7.557 -27.508 1.00 94.88 208 GLY A O 1
ATOM 1557 N N . ASN A 1 209 ? 36.345 6.431 -26.945 1.00 95.88 209 ASN A N 1
ATOM 1558 C CA . ASN A 1 209 ? 37.218 7.602 -26.838 1.00 95.88 209 ASN A CA 1
ATOM 1559 C C . ASN A 1 209 ? 37.322 8.423 -28.139 1.00 95.88 209 ASN A C 1
ATOM 1561 O O . ASN A 1 209 ? 37.629 9.615 -28.094 1.00 95.88 209 ASN A O 1
ATOM 1565 N N . ASP A 1 210 ? 37.052 7.801 -29.283 1.00 96.12 210 ASP A N 1
ATOM 1566 C CA . ASP A 1 210 ? 37.155 8.431 -30.596 1.00 96.12 210 ASP A CA 1
ATOM 1567 C C . ASP A 1 210 ? 35.810 8.998 -31.096 1.00 96.12 210 ASP A C 1
ATOM 1569 O O . ASP A 1 210 ? 35.761 9.569 -32.187 1.00 96.12 210 ASP A O 1
ATOM 1573 N N . SER A 1 211 ? 34.727 8.886 -30.311 1.00 95.19 211 SER A N 1
ATOM 1574 C CA . SER A 1 211 ? 33.432 9.503 -30.636 1.00 95.19 211 SER A CA 1
ATOM 1575 C C . SER A 1 211 ? 33.452 11.033 -30.499 1.00 95.19 211 SER A C 1
ATOM 1577 O O . SER A 1 211 ? 34.250 11.589 -29.742 1.00 95.19 211 SER A O 1
ATOM 1579 N N . SER A 1 212 ? 32.503 11.723 -31.135 1.00 93.75 212 SER A N 1
ATOM 1580 C CA . SER A 1 212 ? 32.283 13.170 -30.974 1.00 93.75 212 SER A CA 1
ATOM 1581 C C . SER A 1 212 ? 30.886 13.491 -30.439 1.00 93.75 212 SER A C 1
ATOM 1583 O O . SER A 1 212 ? 29.891 13.003 -30.960 1.00 93.75 212 SER A O 1
ATOM 1585 N N . THR A 1 213 ? 30.780 14.384 -29.453 1.00 94.81 213 THR A N 1
ATOM 1586 C CA . THR A 1 213 ? 29.481 14.811 -28.897 1.00 94.81 213 THR A CA 1
ATOM 1587 C C . THR A 1 213 ? 28.907 16.070 -29.552 1.00 94.81 213 THR A C 1
ATOM 1589 O O . THR A 1 213 ? 27.732 16.366 -29.379 1.00 94.81 213 THR A O 1
ATOM 1592 N N . THR A 1 214 ? 29.692 16.796 -30.358 1.00 92.75 214 THR A N 1
ATOM 1593 C CA . THR A 1 214 ? 29.304 18.131 -30.863 1.00 92.75 214 THR A CA 1
ATOM 1594 C C . THR A 1 214 ? 28.004 18.135 -31.666 1.00 92.75 214 THR A C 1
ATOM 1596 O O . THR A 1 214 ? 27.178 19.021 -31.476 1.00 92.75 214 THR A O 1
ATOM 1599 N N . ASP A 1 215 ? 27.813 17.163 -32.560 1.00 92.50 215 ASP A N 1
ATOM 1600 C CA . ASP A 1 215 ? 26.573 17.065 -33.340 1.00 92.50 215 ASP A CA 1
ATOM 1601 C C . ASP A 1 215 ? 25.489 16.268 -32.597 1.00 92.50 215 ASP A C 1
ATOM 1603 O O . ASP A 1 215 ? 24.305 16.421 -32.887 1.00 92.50 215 ASP A O 1
ATOM 1607 N N . LEU A 1 216 ? 25.874 15.440 -31.618 1.00 94.62 216 LEU A N 1
ATOM 1608 C CA . LEU A 1 216 ? 24.935 14.723 -30.750 1.00 94.62 216 LEU A CA 1
ATOM 1609 C C . LEU A 1 216 ? 24.187 15.684 -29.811 1.00 94.62 216 LEU A C 1
ATOM 1611 O O . LEU A 1 216 ? 23.009 15.465 -29.536 1.00 94.62 216 LEU A O 1
ATOM 1615 N N . ASP A 1 217 ? 24.812 16.798 -29.417 1.00 94.56 217 ASP A N 1
ATOM 1616 C CA . ASP A 1 217 ? 24.169 17.888 -28.665 1.00 94.56 217 ASP A CA 1
ATOM 1617 C C . ASP A 1 217 ? 22.947 18.490 -29.389 1.00 94.56 217 ASP A C 1
ATOM 1619 O O . ASP A 1 217 ? 22.110 19.132 -28.759 1.00 94.56 217 ASP A O 1
ATOM 1623 N N . LEU A 1 218 ? 22.819 18.310 -30.712 1.00 93.94 218 LEU A N 1
ATOM 1624 C CA . LEU A 1 218 ? 21.643 18.767 -31.468 1.00 93.94 218 LEU A CA 1
ATOM 1625 C C . LEU A 1 218 ? 20.407 17.881 -31.255 1.00 93.94 218 LEU A C 1
ATOM 1627 O O . LEU A 1 218 ? 19.295 18.312 -31.576 1.00 93.94 218 LEU A O 1
ATOM 1631 N N . VAL A 1 219 ? 20.618 16.651 -30.780 1.00 94.62 219 VAL A N 1
ATOM 1632 C CA . VAL A 1 219 ? 19.591 15.634 -30.517 1.00 94.62 219 VAL A CA 1
ATOM 1633 C C . VAL A 1 219 ? 19.234 15.586 -29.031 1.00 94.62 219 VAL A C 1
ATOM 1635 O O . VAL A 1 219 ? 18.068 15.384 -28.694 1.00 94.62 219 VAL A O 1
ATOM 1638 N N . ASP A 1 220 ? 20.223 15.776 -28.155 1.00 96.19 220 ASP A N 1
ATOM 1639 C CA . ASP A 1 220 ? 20.054 15.683 -26.706 1.00 96.19 220 ASP A CA 1
ATOM 1640 C C . ASP A 1 220 ? 19.095 16.746 -26.143 1.00 96.19 220 ASP A C 1
ATOM 1642 O O . ASP A 1 220 ? 19.148 17.923 -26.510 1.00 96.19 220 ASP A O 1
ATOM 1646 N N . ASN A 1 221 ? 18.237 16.345 -25.202 1.00 95.75 221 ASN A N 1
ATOM 1647 C CA . ASN A 1 221 ? 17.399 17.270 -24.436 1.00 95.75 221 ASN A CA 1
ATOM 1648 C C . ASN A 1 221 ? 17.512 17.088 -22.908 1.00 95.75 221 ASN A C 1
ATOM 1650 O O . ASN A 1 221 ? 16.742 17.697 -22.161 1.00 95.75 221 ASN A O 1
ATOM 1654 N N . THR A 1 222 ? 18.467 16.275 -22.448 1.00 92.69 222 THR A N 1
ATOM 1655 C CA . THR A 1 222 ? 18.628 15.861 -21.046 1.00 92.69 222 THR A CA 1
ATOM 1656 C C . THR A 1 222 ? 19.766 16.563 -20.308 1.00 92.69 222 THR A C 1
ATOM 1658 O O . THR A 1 222 ? 19.810 16.527 -19.080 1.00 92.69 222 THR A O 1
ATOM 1661 N N . GLY A 1 223 ? 20.638 17.284 -21.013 1.00 89.38 223 GLY A N 1
ATOM 1662 C CA . GLY A 1 223 ? 21.709 18.058 -20.377 1.00 89.38 223 GLY A CA 1
ATOM 1663 C C . GLY A 1 223 ? 22.967 18.251 -21.218 1.00 89.38 223 GLY A C 1
ATOM 1664 O O . GLY A 1 223 ? 23.900 18.901 -20.741 1.00 89.38 223 GLY A O 1
ATOM 1665 N N . GLY A 1 224 ? 22.971 17.744 -22.450 1.00 94.06 224 GLY A N 1
ATOM 1666 C CA . GLY A 1 224 ? 24.128 17.666 -23.333 1.00 94.06 224 GLY A CA 1
ATOM 1667 C C . GLY A 1 224 ? 24.545 16.214 -23.552 1.00 94.06 224 GLY A C 1
ATOM 1668 O O . GLY A 1 224 ? 24.379 15.370 -22.675 1.00 94.06 224 GLY A O 1
ATOM 1669 N N . ALA A 1 225 ? 25.094 15.937 -24.728 1.00 94.75 225 ALA A N 1
ATOM 1670 C CA . ALA A 1 225 ? 25.528 14.608 -25.110 1.00 94.75 225 ALA A CA 1
ATOM 1671 C C . ALA A 1 225 ? 26.793 14.183 -24.351 1.00 94.75 225 ALA A C 1
ATOM 1673 O O . ALA A 1 225 ? 27.732 14.967 -24.164 1.00 94.75 225 ALA A O 1
ATOM 1674 N N . GLU A 1 226 ? 26.851 12.908 -23.975 1.00 93.38 226 GLU A N 1
ATOM 1675 C CA . GLU A 1 226 ? 27.959 12.352 -23.198 1.00 93.38 226 GLU A CA 1
ATOM 1676 C C . GLU A 1 226 ? 28.830 11.409 -24.027 1.00 93.38 226 GLU A C 1
ATOM 1678 O O . GLU A 1 226 ? 28.355 10.676 -24.895 1.00 93.38 226 GLU A O 1
ATOM 1683 N N . GLN A 1 227 ? 30.133 11.421 -23.744 1.00 95.19 227 GLN A N 1
ATOM 1684 C CA . GLN A 1 227 ? 31.063 10.424 -24.260 1.00 95.19 227 GLN A CA 1
ATOM 1685 C C . GLN A 1 227 ? 31.231 9.312 -23.223 1.00 95.19 227 GLN A C 1
ATOM 1687 O O . GLN A 1 227 ? 31.708 9.561 -22.116 1.00 95.19 227 GLN A O 1
ATOM 1692 N N . ILE A 1 228 ? 30.886 8.085 -23.604 1.00 93.56 228 ILE A N 1
ATOM 1693 C CA . ILE A 1 228 ? 30.927 6.901 -22.747 1.00 93.56 228 ILE A CA 1
ATOM 1694 C C . ILE A 1 228 ? 32.047 5.984 -23.227 1.00 93.56 228 ILE A C 1
ATOM 1696 O O . ILE A 1 228 ? 31.995 5.442 -24.328 1.00 93.56 228 ILE A O 1
ATOM 1700 N N . THR A 1 229 ? 33.072 5.807 -22.397 1.00 92.44 229 THR A N 1
ATOM 1701 C CA . THR A 1 229 ? 34.226 4.933 -22.681 1.00 92.44 229 THR A CA 1
ATOM 1702 C C . THR A 1 229 ? 34.226 3.646 -21.861 1.00 92.44 229 THR A C 1
ATOM 1704 O O . THR A 1 229 ? 35.019 2.752 -22.140 1.00 92.44 229 THR A O 1
ATOM 1707 N N . ASP A 1 230 ? 33.344 3.560 -20.867 1.00 89.62 230 ASP A N 1
ATOM 1708 C CA . ASP A 1 230 ? 33.119 2.410 -20.000 1.00 89.62 230 ASP A CA 1
ATOM 1709 C C . ASP A 1 230 ? 31.607 2.258 -19.839 1.00 89.62 230 ASP A C 1
ATOM 1711 O O . ASP A 1 230 ? 30.924 3.185 -19.401 1.00 89.62 230 ASP A O 1
ATOM 1715 N N . ILE A 1 231 ? 31.064 1.102 -20.217 1.00 86.94 231 ILE A N 1
ATOM 1716 C CA . ILE A 1 231 ? 29.616 0.912 -20.226 1.00 86.94 231 ILE A CA 1
ATOM 1717 C C . ILE A 1 231 ? 28.995 1.000 -18.826 1.00 86.94 231 ILE A C 1
ATOM 1719 O O . ILE A 1 231 ? 27.832 1.387 -18.693 1.00 86.94 231 ILE A O 1
ATOM 1723 N N . SER A 1 232 ? 29.776 0.732 -17.772 1.00 86.12 232 SER A N 1
ATOM 1724 C CA . SER A 1 232 ? 29.310 0.848 -16.388 1.00 86.12 232 SER A CA 1
ATOM 1725 C C . SER A 1 232 ? 28.857 2.268 -16.048 1.00 86.12 232 SER A C 1
ATOM 1727 O O . SER A 1 232 ? 27.844 2.438 -15.371 1.00 86.12 232 SER A O 1
ATOM 1729 N N . THR A 1 233 ? 29.520 3.296 -16.593 1.00 86.06 233 THR A N 1
ATOM 1730 C CA . THR A 1 233 ? 29.154 4.691 -16.317 1.00 86.06 233 THR A CA 1
ATOM 1731 C C . THR A 1 233 ? 27.814 5.065 -16.927 1.00 86.06 233 THR A C 1
ATOM 1733 O O . THR A 1 233 ? 27.130 5.924 -16.386 1.00 86.06 233 THR A O 1
ATOM 1736 N N . LEU A 1 234 ? 27.432 4.423 -18.034 1.00 82.88 234 LEU A N 1
ATOM 1737 C CA . LEU A 1 234 ? 26.135 4.632 -18.664 1.00 82.88 234 LEU A CA 1
ATOM 1738 C C . LEU A 1 234 ? 25.019 4.022 -17.816 1.00 82.88 234 LEU A C 1
ATOM 1740 O O . LEU A 1 234 ? 24.058 4.701 -17.462 1.00 82.88 234 LEU A O 1
ATOM 1744 N N . VAL A 1 235 ? 25.161 2.749 -17.448 1.00 85.75 235 VAL A N 1
ATOM 1745 C CA . VAL A 1 235 ? 24.109 2.030 -16.720 1.00 85.75 235 VAL A CA 1
ATOM 1746 C C . VAL A 1 235 ? 23.984 2.462 -15.256 1.00 85.75 235 VAL A C 1
ATOM 1748 O O . VAL A 1 235 ? 22.907 2.324 -14.684 1.00 85.75 235 VAL A O 1
ATOM 1751 N N . ASP A 1 236 ? 25.031 3.021 -14.643 1.00 83.06 236 ASP A N 1
ATOM 1752 C CA . ASP A 1 236 ? 24.985 3.544 -13.268 1.00 83.06 236 ASP A CA 1
ATOM 1753 C C . ASP A 1 236 ? 24.145 4.822 -13.116 1.00 83.06 236 ASP A C 1
ATOM 1755 O O . ASP A 1 236 ? 23.784 5.191 -11.996 1.00 83.06 236 ASP A O 1
ATOM 1759 N N . THR A 1 237 ? 23.794 5.483 -14.222 1.00 81.25 237 THR A N 1
ATOM 1760 C CA . THR A 1 237 ? 22.850 6.614 -14.206 1.00 81.25 237 THR A CA 1
ATOM 1761 C C . THR A 1 237 ? 21.389 6.169 -14.110 1.00 81.25 237 THR A C 1
ATOM 1763 O O . THR A 1 237 ? 20.539 6.958 -13.694 1.00 81.25 237 THR A O 1
ATOM 1766 N N . LEU A 1 238 ? 21.087 4.912 -14.457 1.00 86.00 238 LEU A N 1
ATOM 1767 C CA . LEU A 1 238 ? 19.735 4.363 -14.406 1.00 86.00 238 LEU A CA 1
ATOM 1768 C C . LEU A 1 238 ? 19.342 4.048 -12.957 1.00 86.00 238 LEU A C 1
ATOM 1770 O O . LEU A 1 238 ? 20.086 3.406 -12.212 1.00 86.00 238 LEU A O 1
ATOM 1774 N N . THR A 1 239 ? 18.147 4.480 -12.560 1.00 86.12 239 THR A N 1
ATOM 1775 C CA . THR A 1 239 ? 17.613 4.291 -11.206 1.00 86.12 239 THR A CA 1
ATOM 1776 C C . THR A 1 239 ? 16.553 3.200 -11.166 1.00 86.12 239 THR A C 1
ATOM 1778 O O . THR A 1 239 ? 15.853 2.972 -12.152 1.00 86.12 239 THR A O 1
ATOM 1781 N N . ALA A 1 240 ? 16.416 2.547 -10.009 1.00 85.50 240 ALA A N 1
ATOM 1782 C CA . ALA A 1 240 ? 15.331 1.605 -9.735 1.00 85.50 240 ALA A CA 1
ATOM 1783 C C . ALA A 1 240 ? 13.951 2.253 -9.967 1.00 85.50 240 ALA A C 1
ATOM 1785 O O . ALA A 1 240 ? 13.848 3.480 -9.826 1.00 85.50 240 ALA A O 1
ATOM 1786 N N . PRO A 1 241 ? 12.918 1.463 -10.321 1.00 85.12 241 PRO A N 1
ATOM 1787 C CA . PRO A 1 241 ? 11.562 1.988 -10.415 1.00 85.12 241 PRO A CA 1
ATOM 1788 C C . PRO A 1 241 ? 11.131 2.545 -9.050 1.00 85.12 241 PRO A C 1
ATOM 1790 O O . PRO A 1 241 ? 11.639 2.099 -8.014 1.00 85.12 241 PRO A O 1
ATOM 1793 N N . PRO A 1 242 ? 10.201 3.512 -9.015 1.00 80.19 242 PRO A N 1
ATOM 1794 C CA . PRO A 1 242 ? 9.601 3.935 -7.764 1.00 80.19 242 PRO A CA 1
ATOM 1795 C C . PRO A 1 242 ? 8.904 2.739 -7.110 1.00 80.19 242 PRO A C 1
ATOM 1797 O O . PRO A 1 242 ? 8.243 1.945 -7.785 1.00 80.19 242 PRO A O 1
ATOM 1800 N N . ASP A 1 243 ? 9.051 2.617 -5.791 1.00 83.06 243 ASP A N 1
ATOM 1801 C CA . ASP A 1 243 ? 8.354 1.581 -5.038 1.00 83.06 243 ASP A CA 1
ATOM 1802 C C . ASP A 1 243 ? 6.841 1.751 -5.212 1.00 83.06 243 ASP A C 1
ATOM 1804 O O . ASP A 1 243 ? 6.308 2.861 -5.112 1.00 83.06 243 ASP A O 1
ATOM 1808 N N . LEU A 1 244 ? 6.144 0.638 -5.442 1.00 87.06 244 LEU A N 1
ATOM 1809 C CA . LEU A 1 244 ? 4.687 0.627 -5.379 1.00 87.06 244 LEU A CA 1
ATOM 1810 C C . LEU A 1 244 ? 4.234 1.015 -3.970 1.00 87.06 244 LEU A C 1
ATOM 1812 O O . LEU A 1 244 ? 4.936 0.765 -2.985 1.00 87.06 244 LEU A O 1
ATOM 1816 N N . LEU A 1 245 ? 3.043 1.606 -3.873 1.00 91.12 245 LEU A N 1
ATOM 1817 C CA . LEU A 1 245 ? 2.450 1.930 -2.588 1.00 91.12 245 LEU A CA 1
ATOM 1818 C C . LEU A 1 245 ? 2.306 0.649 -1.771 1.00 91.12 245 LEU A C 1
ATOM 1820 O O . LEU A 1 245 ? 1.657 -0.306 -2.200 1.00 91.12 245 LEU A O 1
ATOM 1824 N N . ASP A 1 246 ? 2.866 0.665 -0.573 1.00 93.06 246 ASP A N 1
ATOM 1825 C CA . ASP A 1 246 ? 2.774 -0.448 0.354 1.00 93.06 246 ASP A CA 1
ATOM 1826 C C . ASP A 1 246 ? 2.580 0.042 1.789 1.00 93.06 246 ASP A C 1
ATOM 1828 O O . ASP A 1 246 ? 2.875 1.196 2.126 1.00 93.06 246 ASP A O 1
ATOM 1832 N N . VAL A 1 247 ? 2.056 -0.832 2.647 1.00 95.19 247 VAL A N 1
ATOM 1833 C CA . VAL A 1 247 ? 1.956 -0.551 4.081 1.00 95.19 247 VAL A CA 1
ATOM 1834 C C . VAL A 1 247 ? 3.366 -0.487 4.666 1.00 95.19 247 VAL A C 1
ATOM 1836 O O . VAL A 1 247 ? 4.171 -1.386 4.472 1.00 95.19 247 VAL A O 1
ATOM 1839 N N . ASP A 1 248 ? 3.659 0.566 5.423 1.00 95.31 248 ASP A N 1
ATOM 1840 C CA . ASP A 1 248 ? 4.893 0.679 6.210 1.00 95.31 248 ASP A CA 1
ATOM 1841 C C . ASP A 1 248 ? 4.665 0.120 7.622 1.00 95.31 248 ASP A C 1
ATOM 1843 O O . ASP A 1 248 ? 5.360 -0.783 8.100 1.00 95.31 248 ASP A O 1
ATOM 1847 N N . LYS A 1 249 ? 3.623 0.626 8.290 1.00 96.50 249 LYS A N 1
ATOM 1848 C CA . LYS A 1 249 ? 3.253 0.228 9.652 1.00 96.50 249 LYS A CA 1
ATOM 1849 C C . LYS A 1 249 ? 1.807 0.571 9.992 1.00 96.50 249 LYS A C 1
ATOM 1851 O O . LYS A 1 249 ? 1.200 1.463 9.398 1.00 96.50 249 LYS A O 1
ATOM 1856 N N . VAL A 1 250 ? 1.299 -0.066 11.038 1.00 97.94 250 VAL A N 1
ATOM 1857 C CA . VAL A 1 250 ? 0.041 0.275 11.703 1.00 97.94 250 VAL A CA 1
ATOM 1858 C C . VAL A 1 250 ? 0.343 0.721 13.132 1.00 97.94 250 VAL A C 1
ATOM 1860 O O . VAL A 1 250 ? 1.014 0.020 13.886 1.00 97.94 250 VAL A O 1
ATOM 1863 N N . GLU A 1 251 ? -0.155 1.891 13.524 1.00 97.81 251 GLU A N 1
ATOM 1864 C CA . GLU A 1 251 ? -0.121 2.362 14.910 1.00 97.81 251 GLU A CA 1
ATOM 1865 C C . GLU A 1 251 ? -1.521 2.316 15.513 1.00 97.81 251 GLU A C 1
ATOM 1867 O O . GLU A 1 251 ? -2.475 2.860 14.953 1.00 97.81 251 GLU A O 1
ATOM 1872 N N . VAL A 1 252 ? -1.633 1.719 16.695 1.00 97.25 252 VAL A N 1
ATOM 1873 C CA . VAL A 1 252 ? -2.886 1.623 17.444 1.00 97.25 252 VAL A CA 1
ATOM 1874 C C . VAL A 1 252 ? -2.723 2.370 18.749 1.00 97.25 252 VAL A C 1
ATOM 1876 O O . VAL A 1 252 ? -1.898 2.021 19.586 1.00 97.25 252 VAL A O 1
ATOM 1879 N N . THR A 1 253 ? -3.500 3.433 18.913 1.00 96.94 253 THR A N 1
ATOM 1880 C CA . THR A 1 253 ? -3.415 4.329 20.061 1.00 96.94 253 THR A CA 1
ATOM 1881 C C . THR A 1 253 ? -4.642 4.177 20.945 1.00 96.94 253 THR A C 1
ATOM 1883 O O . THR A 1 253 ? -5.769 4.396 20.505 1.00 96.94 253 THR A O 1
ATOM 1886 N N . PHE A 1 254 ? -4.413 3.855 22.214 1.00 93.0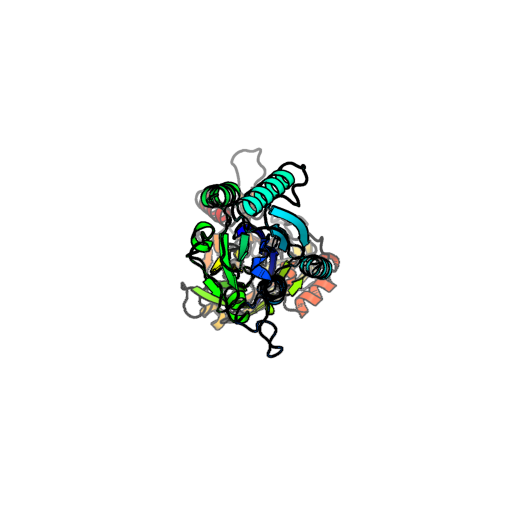0 254 PHE A N 1
ATOM 1887 C CA . PHE A 1 254 ? -5.427 3.771 23.255 1.00 93.00 254 PHE A CA 1
ATOM 1888 C C . PHE A 1 254 ? -5.300 4.958 24.200 1.00 93.00 254 PHE A C 1
ATOM 1890 O O . PHE A 1 254 ? -4.247 5.168 24.796 1.00 93.00 254 PHE A O 1
ATOM 1897 N N . THR A 1 255 ? -6.382 5.704 24.396 1.00 92.81 255 THR A N 1
ATOM 1898 C CA . THR A 1 255 ? -6.462 6.812 25.351 1.00 92.81 255 THR A CA 1
ATOM 1899 C C . THR A 1 255 ? -7.517 6.517 26.412 1.00 92.81 255 THR A C 1
ATOM 1901 O O . THR A 1 255 ? -8.679 6.251 26.094 1.00 92.81 255 THR A O 1
ATOM 1904 N N . TYR A 1 256 ? -7.130 6.583 27.684 1.00 84.12 256 TYR A N 1
ATOM 1905 C CA . TYR A 1 256 ? -7.986 6.263 28.832 1.00 84.12 256 TYR A CA 1
ATOM 1906 C C . TYR A 1 256 ? -7.643 7.134 30.048 1.00 84.12 256 TYR A C 1
ATOM 1908 O O . TYR A 1 256 ? -6.646 7.849 30.040 1.00 84.12 256 TYR A O 1
ATOM 1916 N N . GLU A 1 257 ? -8.493 7.151 31.079 1.00 78.19 257 GLU A N 1
ATOM 1917 C CA . GLU A 1 257 ? -8.245 7.948 32.293 1.00 78.19 257 GLU A CA 1
ATOM 1918 C C . GLU A 1 257 ? -7.036 7.408 33.075 1.00 78.19 257 GLU A C 1
ATOM 1920 O O . GLU A 1 257 ? -6.919 6.200 33.270 1.00 78.19 257 GLU A O 1
ATOM 1925 N N . ASP A 1 258 ? -6.158 8.295 33.554 1.00 78.12 258 ASP A N 1
ATOM 1926 C CA . ASP A 1 258 ? -5.004 7.910 34.371 1.00 78.12 258 ASP A CA 1
ATOM 1927 C C . ASP A 1 258 ? -5.466 7.388 35.748 1.00 78.12 258 ASP A C 1
ATOM 1929 O O . ASP A 1 258 ? -5.997 8.166 36.552 1.00 78.12 258 ASP A O 1
ATOM 1933 N N . PRO A 1 259 ? -5.234 6.104 36.088 1.00 60.62 259 PRO A N 1
ATOM 1934 C CA . PRO A 1 259 ? -5.628 5.556 37.384 1.00 60.62 259 PRO A CA 1
ATOM 1935 C C . PRO A 1 259 ? -4.861 6.165 38.564 1.00 60.62 259 PRO A C 1
ATOM 1937 O O . PRO A 1 259 ? -5.314 6.067 39.705 1.00 60.62 259 PRO A O 1
ATOM 1940 N N . ASN A 1 260 ? -3.709 6.789 38.319 1.00 72.81 260 ASN A N 1
ATOM 1941 C CA . ASN A 1 260 ? -2.894 7.430 39.345 1.00 72.81 260 ASN A CA 1
ATOM 1942 C C . ASN A 1 260 ? -3.168 8.936 39.463 1.00 72.81 260 ASN A C 1
ATOM 1944 O O . ASN A 1 260 ? -2.749 9.547 40.449 1.00 72.81 260 ASN A O 1
ATOM 1948 N N . ASN A 1 261 ? -3.872 9.536 38.497 1.00 73.62 261 ASN A N 1
ATOM 1949 C CA . ASN A 1 261 ? -4.151 10.969 38.462 1.00 73.62 261 ASN A CA 1
ATOM 1950 C C . ASN A 1 261 ? -5.549 11.276 37.872 1.00 73.62 261 ASN A C 1
ATOM 1952 O O . ASN A 1 261 ? -5.666 11.637 36.693 1.00 73.62 261 ASN A O 1
ATOM 1956 N N . PRO A 1 262 ? -6.613 11.159 38.692 1.00 63.66 262 PRO A N 1
ATOM 1957 C CA . PRO A 1 262 ? -7.997 11.341 38.254 1.00 63.66 262 PRO A CA 1
ATOM 1958 C C . PRO A 1 262 ? -8.241 12.675 37.538 1.00 63.66 262 PRO A C 1
ATOM 1960 O O . PRO A 1 262 ? -7.829 13.736 38.014 1.00 63.66 262 PRO A O 1
ATOM 1963 N N . GLY A 1 263 ? -8.952 12.628 36.409 1.00 65.25 263 GLY A N 1
ATOM 1964 C CA . GLY A 1 263 ? -9.204 13.790 35.545 1.00 65.25 263 GLY A CA 1
ATOM 1965 C C . GLY A 1 263 ? -8.114 14.097 34.507 1.00 65.25 263 GLY A C 1
ATOM 1966 O O . GLY A 1 263 ? -8.275 15.039 33.730 1.00 65.25 263 GLY A O 1
ATOM 1967 N N . SER A 1 264 ? -7.038 13.308 34.457 1.00 82.00 264 SER A N 1
ATOM 1968 C CA . SER A 1 264 ? -6.071 13.296 33.350 1.00 82.00 264 SER A CA 1
ATOM 1969 C C . SER A 1 264 ? -6.184 12.007 32.531 1.00 82.00 264 SER A C 1
ATOM 1971 O O . SER A 1 264 ? -6.835 11.053 32.958 1.00 82.00 264 SER A O 1
ATOM 1973 N N . THR A 1 265 ? -5.598 11.985 31.334 1.00 87.31 265 THR A N 1
ATOM 1974 C CA . THR A 1 265 ? -5.602 10.814 30.448 1.00 87.31 265 THR A CA 1
ATOM 1975 C C . THR A 1 265 ? -4.193 10.276 30.239 1.00 87.31 265 THR A C 1
ATOM 1977 O O . THR A 1 265 ? -3.226 11.034 30.182 1.00 87.31 265 THR A O 1
ATOM 1980 N N . LEU A 1 266 ? -4.095 8.957 30.110 1.00 89.56 266 LEU A N 1
ATOM 1981 C CA . LEU A 1 266 ? -2.927 8.247 29.613 1.00 89.56 266 LEU A CA 1
ATOM 1982 C C . LEU A 1 266 ? -3.158 7.834 28.169 1.00 89.56 266 LEU A C 1
ATOM 1984 O O . LEU A 1 266 ? -4.294 7.679 27.718 1.00 89.56 266 LEU A O 1
ATOM 1988 N N . THR A 1 267 ? -2.055 7.676 27.447 1.00 94.75 267 THR A N 1
ATOM 1989 C CA . THR A 1 267 ? -2.047 7.138 26.093 1.00 94.75 267 THR A CA 1
ATOM 1990 C C . THR A 1 267 ? -1.019 6.021 26.011 1.00 94.75 267 THR A C 1
ATOM 1992 O O . THR A 1 267 ? 0.105 6.191 26.481 1.00 94.75 267 THR A O 1
ATOM 1995 N N . GLN A 1 268 ? -1.416 4.897 25.426 1.00 93.94 268 GLN A N 1
ATOM 1996 C CA . GLN A 1 268 ? -0.548 3.777 25.085 1.00 93.94 268 GLN A CA 1
ATOM 1997 C C . GLN A 1 268 ? -0.658 3.551 23.580 1.00 93.94 268 GLN A C 1
ATOM 1999 O O . GLN A 1 268 ? -1.768 3.479 23.057 1.00 93.94 268 GLN A O 1
ATOM 2004 N N . THR A 1 269 ? 0.479 3.479 22.896 1.00 97.00 269 THR A N 1
ATOM 2005 C CA . THR A 1 269 ? 0.533 3.262 21.449 1.00 97.00 269 THR A CA 1
ATOM 2006 C C . THR A 1 269 ? 1.299 1.984 21.175 1.00 97.00 269 THR A C 1
ATOM 2008 O O . THR A 1 269 ? 2.457 1.872 21.572 1.00 97.00 269 THR A O 1
ATOM 2011 N N . GLU A 1 270 ? 0.656 1.062 20.471 1.00 96.62 270 GLU A N 1
ATOM 2012 C CA . GLU A 1 270 ? 1.286 -0.124 19.902 1.00 96.62 270 GLU A CA 1
ATOM 2013 C C . GLU A 1 270 ? 1.630 0.154 18.438 1.00 96.62 270 GLU A C 1
ATOM 2015 O O . GLU A 1 270 ? 0.876 0.824 17.729 1.00 96.62 270 GLU A O 1
ATOM 2020 N N . THR A 1 271 ? 2.795 -0.309 17.994 1.00 97.31 271 THR A N 1
ATOM 2021 C CA . THR A 1 271 ? 3.266 -0.154 16.612 1.00 97.31 271 THR A CA 1
ATOM 2022 C C . THR A 1 271 ? 3.553 -1.527 16.039 1.00 97.31 271 THR A C 1
ATOM 2024 O O . THR A 1 271 ? 4.323 -2.273 16.633 1.00 97.31 271 THR A O 1
ATOM 2027 N N . TYR A 1 272 ? 2.963 -1.807 14.883 1.00 97.06 272 TYR A N 1
ATOM 2028 C CA . TYR A 1 272 ? 3.132 -3.037 14.125 1.00 97.06 272 TYR A CA 1
ATOM 2029 C C . TYR A 1 272 ? 3.754 -2.682 12.778 1.00 97.06 272 TYR A C 1
ATOM 2031 O O . TYR A 1 272 ? 3.154 -1.947 11.993 1.00 97.06 272 TYR A O 1
ATOM 2039 N N . LEU A 1 273 ? 4.967 -3.151 12.516 1.00 96.38 273 LEU A N 1
ATOM 2040 C CA . LEU A 1 273 ? 5.610 -3.008 11.211 1.00 96.38 273 LEU A CA 1
ATOM 2041 C C . LEU A 1 273 ? 4.923 -3.918 10.190 1.00 96.38 273 LEU A C 1
ATOM 2043 O O . LEU A 1 273 ? 4.358 -4.944 10.557 1.00 96.38 273 LEU A O 1
ATOM 2047 N N . VAL A 1 274 ? 5.022 -3.603 8.897 1.00 94.19 274 VAL A N 1
ATOM 2048 C CA . VAL A 1 274 ? 4.456 -4.443 7.821 1.00 94.19 274 VAL A CA 1
ATOM 2049 C C . VAL A 1 274 ? 4.912 -5.910 7.874 1.00 94.19 274 VAL A C 1
ATOM 2051 O O . VAL A 1 274 ? 4.172 -6.815 7.492 1.00 94.19 274 VAL A O 1
ATOM 2054 N N . SER A 1 275 ? 6.112 -6.175 8.398 1.00 94.00 275 SER A N 1
ATOM 2055 C CA . SER A 1 275 ? 6.646 -7.529 8.599 1.00 94.00 275 SER A CA 1
ATOM 2056 C C . SER A 1 275 ? 5.994 -8.301 9.753 1.00 94.00 275 SER A C 1
ATOM 2058 O O . SER A 1 275 ? 6.191 -9.511 9.856 1.00 94.00 275 SER A O 1
ATOM 2060 N N . GLU A 1 276 ? 5.253 -7.616 10.624 1.00 94.81 276 GLU A N 1
ATOM 2061 C CA . GLU A 1 276 ? 4.499 -8.180 11.749 1.00 94.81 276 GLU A CA 1
ATOM 2062 C C . GLU A 1 276 ? 3.017 -8.388 11.399 1.00 94.81 276 GLU A C 1
ATOM 2064 O O . GLU A 1 276 ? 2.293 -9.006 12.175 1.00 94.81 276 GLU A O 1
ATOM 2069 N N . LEU A 1 277 ? 2.572 -7.897 10.236 1.00 95.69 277 LEU A N 1
ATOM 2070 C CA . LEU A 1 277 ? 1.215 -8.083 9.726 1.00 95.69 277 LEU A CA 1
ATOM 2071 C C . LEU A 1 277 ? 1.081 -9.421 8.990 1.00 95.69 277 LEU A C 1
ATOM 2073 O O . LEU A 1 277 ? 2.010 -9.873 8.315 1.00 95.69 277 LEU A O 1
ATOM 2077 N N . ASP A 1 278 ? -0.112 -10.012 9.033 1.00 94.94 278 ASP A N 1
ATOM 2078 C CA . ASP A 1 278 ? -0.460 -11.124 8.153 1.00 94.94 278 ASP A CA 1
ATOM 2079 C C . ASP A 1 278 ? -0.533 -10.611 6.704 1.00 94.94 278 ASP A C 1
ATOM 2081 O O . ASP A 1 278 ? -1.424 -9.834 6.352 1.00 94.94 278 ASP A O 1
ATOM 2085 N N . GLN A 1 279 ? 0.404 -11.045 5.857 1.00 92.69 279 GLN A N 1
ATOM 2086 C CA . GLN A 1 279 ? 0.464 -10.676 4.438 1.00 92.69 279 GLN A CA 1
ATOM 2087 C C . GLN A 1 279 ? -0.337 -11.683 3.608 1.00 92.69 279 GLN A C 1
ATOM 2089 O O . GLN A 1 279 ? 0.138 -12.775 3.277 1.00 92.69 279 GLN A O 1
ATOM 2094 N N . LEU A 1 280 ? -1.589 -11.340 3.318 1.00 91.06 280 LEU A N 1
ATOM 2095 C CA . LEU A 1 280 ? -2.501 -12.159 2.527 1.00 91.06 280 LEU A CA 1
ATOM 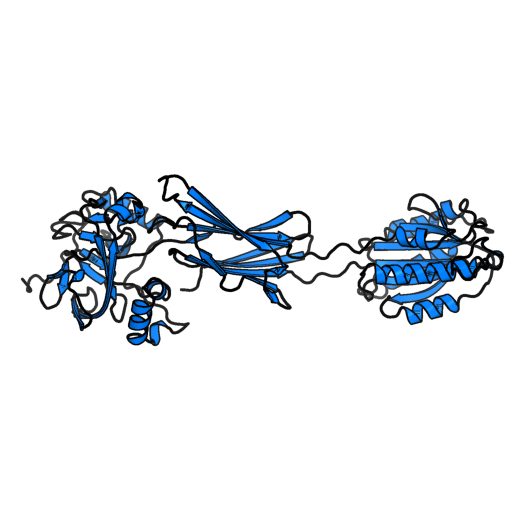2096 C C . LEU A 1 280 ? -2.466 -11.717 1.054 1.00 91.06 280 LEU A C 1
ATOM 2098 O O . LEU A 1 280 ? -2.093 -10.583 0.764 1.00 91.06 280 LEU A O 1
ATOM 2102 N N . PRO A 1 281 ? -2.876 -12.577 0.099 1.00 86.31 281 PRO A N 1
ATOM 2103 C CA . PRO A 1 281 ? -2.806 -12.253 -1.330 1.00 86.31 281 PRO A CA 1
ATOM 2104 C C . PRO A 1 281 ? -3.542 -10.973 -1.748 1.00 86.31 281 PRO A C 1
ATOM 2106 O O . PRO A 1 281 ? -3.246 -10.427 -2.804 1.00 86.31 281 PRO A O 1
ATOM 2109 N N . ASP A 1 282 ? -4.530 -10.541 -0.965 1.00 87.50 282 ASP A N 1
ATOM 2110 C CA . ASP A 1 282 ? -5.402 -9.408 -1.261 1.00 87.50 282 ASP A CA 1
ATOM 2111 C C . ASP A 1 282 ? -5.369 -8.293 -0.201 1.00 87.50 282 ASP A C 1
ATOM 2113 O O . ASP A 1 282 ? -6.029 -7.272 -0.398 1.00 87.50 282 ASP A O 1
ATOM 2117 N N . ARG A 1 283 ? -4.654 -8.466 0.924 1.00 94.12 283 ARG A N 1
ATOM 2118 C CA . ARG A 1 283 ? -4.635 -7.492 2.032 1.00 94.12 283 ARG A CA 1
ATOM 2119 C C . ARG A 1 283 ? -3.543 -7.745 3.071 1.00 94.12 283 ARG A C 1
ATOM 2121 O O . ARG A 1 283 ? -3.039 -8.857 3.198 1.00 94.12 283 ARG A O 1
ATOM 2128 N N . TYR A 1 284 ? -3.300 -6.738 3.901 1.00 97.38 284 TYR A N 1
ATOM 2129 C CA . TYR A 1 284 ? -2.601 -6.866 5.180 1.00 97.38 284 TYR A CA 1
ATOM 2130 C C . TYR A 1 284 ? -3.603 -6.956 6.325 1.00 97.38 284 TYR A C 1
ATOM 2132 O O . TYR A 1 284 ? -4.614 -6.252 6.294 1.00 97.38 284 TYR A O 1
ATOM 2140 N N . ALA A 1 285 ? -3.317 -7.774 7.337 1.00 96.56 285 ALA A N 1
ATOM 2141 C CA . ALA A 1 285 ? -4.209 -7.932 8.479 1.00 96.56 285 ALA A CA 1
ATOM 2142 C C . ALA A 1 285 ? -3.479 -7.958 9.831 1.00 96.56 285 ALA A C 1
ATOM 2144 O O . ALA A 1 285 ? -2.439 -8.593 9.997 1.00 96.56 285 ALA A O 1
ATOM 2145 N N . LEU A 1 286 ? -4.083 -7.293 10.814 1.00 95.31 286 LEU A N 1
ATOM 2146 C CA . LEU A 1 286 ? -3.954 -7.583 12.239 1.00 95.31 286 LEU A CA 1
ATOM 2147 C C . LEU A 1 286 ? -5.197 -8.367 12.646 1.00 95.31 286 LEU A C 1
ATOM 2149 O O . LEU A 1 286 ? -6.298 -7.811 12.657 1.00 95.31 286 LEU A O 1
ATOM 2153 N N . THR A 1 287 ? -5.035 -9.649 12.960 1.00 89.62 287 THR A N 1
ATOM 2154 C CA . THR A 1 287 ? -6.166 -10.537 13.234 1.00 89.62 287 THR A CA 1
ATOM 2155 C C . THR A 1 287 ? -6.284 -10.801 14.725 1.00 89.62 287 THR A C 1
ATOM 2157 O O . THR A 1 287 ? -5.441 -11.483 15.303 1.00 89.62 287 THR A O 1
ATOM 2160 N N . ASP A 1 288 ? -7.389 -10.368 15.338 1.00 84.06 288 ASP A N 1
ATOM 2161 C CA . ASP A 1 288 ? -7.721 -10.736 16.716 1.00 84.06 288 ASP A CA 1
ATOM 2162 C C . ASP A 1 288 ? -6.656 -10.313 17.762 1.00 84.06 288 ASP A C 1
ATOM 2164 O O . ASP A 1 288 ? -6.529 -10.933 18.829 1.00 84.06 288 ASP A O 1
ATOM 2168 N N . GLU A 1 289 ? -5.934 -9.228 17.478 1.00 88.00 289 GLU A N 1
ATOM 2169 C CA . GLU A 1 289 ? -4.877 -8.670 18.319 1.00 88.00 289 GLU A CA 1
ATOM 2170 C C . GLU A 1 289 ? -5.389 -8.324 19.709 1.00 88.00 289 GLU A C 1
ATOM 2172 O O . GLU A 1 289 ? -6.484 -7.787 19.866 1.00 88.00 289 GLU A O 1
ATOM 2177 N N . THR A 1 290 ? -4.593 -8.633 20.733 1.00 82.50 290 THR A N 1
ATOM 2178 C CA . THR A 1 290 ? -4.942 -8.388 22.137 1.00 82.50 290 THR A CA 1
ATOM 2179 C C . THR A 1 290 ? -3.869 -7.544 22.801 1.00 82.50 290 THR A C 1
ATOM 2181 O O . THR A 1 290 ? -2.715 -7.954 22.883 1.00 82.50 290 THR A O 1
ATOM 2184 N N . VAL A 1 291 ? -4.271 -6.386 23.321 1.00 82.06 291 VAL A N 1
ATOM 2185 C CA . VAL A 1 291 ? -3.382 -5.442 24.001 1.00 82.06 291 VAL A CA 1
ATOM 2186 C C . VAL A 1 291 ? -3.776 -5.324 25.466 1.00 82.06 291 VAL A C 1
ATOM 2188 O O . VAL A 1 291 ? -4.916 -4.985 25.795 1.00 82.06 291 VAL A O 1
ATOM 2191 N N . ASP A 1 292 ? -2.807 -5.572 26.342 1.00 75.44 292 ASP A N 1
ATOM 2192 C CA . ASP A 1 292 ? -2.922 -5.300 27.771 1.00 75.44 292 ASP A CA 1
ATOM 2193 C C . ASP A 1 292 ? -2.604 -3.823 28.024 1.00 75.44 292 ASP A C 1
ATOM 2195 O O . ASP A 1 292 ? -1.539 -3.320 27.648 1.00 75.44 292 ASP A O 1
ATOM 2199 N N . LEU A 1 293 ? -3.528 -3.113 28.670 1.00 76.50 293 LEU A N 1
ATOM 2200 C CA . LEU A 1 293 ? -3.326 -1.702 28.982 1.00 76.50 293 LEU A CA 1
ATOM 2201 C C . LEU A 1 293 ? -2.570 -1.549 30.295 1.00 76.50 293 LEU A C 1
ATOM 2203 O O . LEU A 1 293 ? -2.980 -2.077 31.327 1.00 76.50 293 LEU A O 1
ATOM 2207 N N . VAL A 1 294 ? -1.472 -0.795 30.264 1.00 73.25 294 VAL A N 1
ATOM 2208 C CA . VAL A 1 294 ? -0.586 -0.635 31.416 1.00 73.25 294 VAL A CA 1
ATOM 2209 C C . VAL A 1 294 ? -0.369 0.850 31.721 1.00 73.25 294 VAL A C 1
ATOM 2211 O O . VAL A 1 294 ? 0.265 1.552 30.932 1.00 73.25 294 VAL A O 1
ATOM 2214 N N . PRO A 1 295 ? -0.798 1.340 32.901 1.00 69.38 295 PRO A N 1
ATOM 2215 C CA . PRO A 1 295 ? -1.530 0.631 33.960 1.00 69.38 295 PRO A CA 1
ATOM 2216 C C . PRO A 1 295 ? -2.994 0.336 33.587 1.00 69.38 295 PRO A C 1
ATOM 2218 O O . PRO A 1 295 ? -3.579 1.075 32.801 1.00 69.38 295 PRO A O 1
ATOM 2221 N N . ASP A 1 296 ? -3.610 -0.666 34.233 1.00 60.97 296 ASP A N 1
ATOM 2222 C CA . ASP A 1 296 ? -5.020 -1.001 33.985 1.00 60.97 296 ASP A CA 1
ATOM 2223 C C . ASP A 1 296 ? -5.924 0.245 34.073 1.00 60.97 296 ASP A C 1
ATOM 2225 O O . ASP A 1 296 ? -5.867 0.977 35.080 1.00 60.97 296 ASP A O 1
ATOM 2229 N N . PRO A 1 297 ? -6.821 0.463 33.095 1.00 64.50 297 PRO A N 1
ATOM 2230 C CA . PRO A 1 297 ? -7.755 1.576 33.131 1.00 64.50 297 PRO A CA 1
ATOM 2231 C C . PRO A 1 297 ? -8.668 1.488 34.368 1.00 64.50 297 PRO A C 1
ATOM 2233 O O . PRO A 1 297 ? -9.008 0.395 34.846 1.00 64.50 297 PRO A O 1
ATOM 2236 N N . PRO A 1 298 ? -9.131 2.624 34.922 1.00 58.91 298 PRO A N 1
ATOM 2237 C CA . PRO A 1 298 ? -10.115 2.592 35.992 1.00 58.91 298 PRO A CA 1
ATOM 2238 C C . PRO A 1 298 ? -11.398 1.891 35.522 1.00 58.91 298 PRO A C 1
ATOM 2240 O O . PRO A 1 298 ? -12.047 2.310 34.564 1.00 58.91 298 PRO A O 1
ATOM 2243 N N . ILE A 1 299 ? -11.799 0.823 36.213 1.00 53.94 299 ILE A N 1
ATOM 2244 C CA . ILE A 1 299 ? -13.023 0.074 35.890 1.00 53.94 299 ILE A CA 1
ATOM 2245 C C . ILE A 1 299 ? -14.221 1.035 35.840 1.00 53.94 299 ILE A C 1
ATOM 2247 O O . ILE A 1 299 ? -14.433 1.821 36.765 1.00 53.94 299 ILE A O 1
ATOM 2251 N N . GLY A 1 300 ? -15.019 0.967 34.775 1.00 51.62 300 GLY A N 1
ATOM 2252 C CA . GLY A 1 300 ? -16.155 1.872 34.560 1.00 51.62 300 GLY A CA 1
ATOM 2253 C C . GLY A 1 300 ? -15.852 3.061 33.639 1.00 51.62 300 GLY A C 1
ATOM 2254 O O . GLY A 1 300 ? -16.777 3.815 33.327 1.00 51.62 300 GLY A O 1
ATOM 2255 N N . THR A 1 301 ? -14.601 3.230 33.197 1.00 57.62 301 THR A N 1
ATOM 2256 C CA . THR A 1 301 ? -14.201 4.278 32.243 1.00 57.62 301 THR A CA 1
ATOM 2257 C C . THR A 1 301 ? -14.277 3.798 30.798 1.00 57.62 301 THR A C 1
ATOM 2259 O O . THR A 1 301 ? -14.153 2.609 30.508 1.00 57.62 301 THR A O 1
ATOM 2262 N N . ASN A 1 302 ? -14.530 4.741 29.891 1.00 70.44 302 ASN A N 1
ATOM 2263 C CA . ASN A 1 302 ? -14.451 4.475 28.463 1.00 70.44 302 ASN A CA 1
ATOM 2264 C C . ASN A 1 302 ? -12.988 4.527 28.018 1.00 70.44 302 ASN A C 1
ATOM 2266 O O . ASN A 1 302 ? -12.206 5.310 28.558 1.00 70.44 302 ASN A O 1
ATOM 2270 N N . ILE A 1 303 ? -12.668 3.772 26.976 1.00 81.75 303 ILE A N 1
ATOM 2271 C CA . ILE A 1 303 ? -11.366 3.812 26.312 1.00 81.75 303 ILE A CA 1
ATOM 2272 C C . ILE A 1 303 ? -11.595 4.319 24.899 1.00 81.75 303 ILE A C 1
ATOM 2274 O O . ILE A 1 303 ? -12.578 3.956 24.256 1.00 81.75 303 ILE A O 1
ATOM 2278 N N . THR A 1 304 ? -10.727 5.207 24.436 1.00 89.00 304 THR A N 1
ATOM 2279 C CA . THR A 1 304 ? -10.723 5.656 23.045 1.00 89.00 304 THR A CA 1
ATOM 2280 C C . THR A 1 304 ? -9.629 4.907 22.307 1.00 89.00 304 THR A C 1
ATOM 2282 O O . THR A 1 304 ? -8.497 4.917 22.771 1.00 89.00 304 THR A O 1
ATOM 2285 N N . MET A 1 305 ? -9.958 4.269 21.191 1.00 93.06 305 MET A N 1
ATOM 2286 C CA . MET A 1 305 ? -9.007 3.614 20.296 1.00 93.06 305 MET A CA 1
ATOM 2287 C C . MET A 1 305 ? -8.939 4.390 18.981 1.00 93.06 305 MET A C 1
ATOM 2289 O O . MET A 1 305 ? -9.970 4.806 18.462 1.00 93.06 305 MET A O 1
ATOM 2293 N N . GLU A 1 306 ? -7.751 4.586 18.431 1.00 96.00 306 GLU A N 1
ATOM 2294 C CA . GLU A 1 306 ? -7.545 5.102 17.077 1.00 96.00 306 GLU A CA 1
ATOM 2295 C C . GLU A 1 306 ? -6.502 4.227 16.383 1.00 96.00 306 GLU A C 1
ATOM 2297 O O . GLU A 1 306 ? -5.436 3.984 16.948 1.00 96.00 306 GLU A O 1
ATOM 2302 N N . VAL A 1 307 ? -6.803 3.770 15.169 1.00 97.50 307 VAL A N 1
ATOM 2303 C CA . VAL A 1 307 ? -5.874 3.010 14.329 1.00 97.50 307 VAL A CA 1
ATOM 2304 C C . VAL A 1 307 ? -5.432 3.893 13.170 1.00 97.50 307 VAL A C 1
ATOM 2306 O O . VAL A 1 307 ? -6.272 4.505 12.505 1.00 97.50 307 VAL A O 1
ATOM 2309 N N . LYS A 1 308 ? -4.121 3.972 12.938 1.00 97.81 308 LYS A N 1
ATOM 2310 C CA . LYS A 1 308 ? -3.519 4.685 11.809 1.00 97.81 308 LYS A CA 1
ATOM 2311 C C . LYS A 1 308 ? -2.637 3.750 11.002 1.00 97.81 308 LYS A C 1
ATOM 2313 O O . LYS A 1 308 ? -1.693 3.184 11.543 1.00 97.81 308 LYS A O 1
ATOM 2318 N N . THR A 1 309 ? -2.906 3.667 9.710 1.00 98.12 309 THR A N 1
ATOM 2319 C CA . THR A 1 309 ? -2.078 2.930 8.750 1.00 98.12 309 THR A CA 1
ATOM 2320 C C . THR A 1 309 ? -1.198 3.913 8.012 1.00 98.12 309 THR A C 1
ATOM 2322 O O . THR A 1 309 ? -1.730 4.849 7.420 1.00 98.12 309 THR A O 1
ATOM 2325 N N . TYR A 1 310 ? 0.114 3.714 8.060 1.00 96.62 310 TYR A N 1
ATOM 2326 C CA . TYR A 1 310 ? 1.114 4.510 7.353 1.00 96.62 310 TYR A CA 1
ATOM 2327 C C . TYR A 1 310 ? 1.642 3.739 6.147 1.00 96.62 310 TYR A C 1
ATOM 2329 O O . TYR A 1 310 ? 1.734 2.511 6.193 1.00 96.62 310 TYR A O 1
ATOM 2337 N N . PHE A 1 311 ? 2.027 4.470 5.105 1.00 95.50 311 PHE A N 1
ATOM 2338 C CA . PHE A 1 311 ? 2.541 3.909 3.857 1.00 95.50 311 PHE A CA 1
ATOM 2339 C C . PHE A 1 311 ? 4.000 4.307 3.613 1.00 95.50 311 PHE A C 1
ATOM 2341 O O . PHE A 1 311 ? 4.500 5.286 4.179 1.00 95.50 311 PHE A O 1
ATOM 2348 N N . ASN A 1 312 ? 4.670 3.556 2.741 1.00 91.94 312 ASN A N 1
ATOM 2349 C CA . ASN A 1 312 ? 6.077 3.740 2.364 1.00 91.94 312 ASN A CA 1
ATOM 2350 C C . ASN A 1 312 ? 6.380 5.065 1.627 1.00 91.94 312 ASN A C 1
ATOM 2352 O O . ASN A 1 312 ? 7.543 5.416 1.440 1.00 91.94 312 ASN A O 1
ATOM 2356 N N . ASN A 1 313 ? 5.363 5.861 1.290 1.00 87.12 313 ASN A N 1
ATOM 2357 C CA . ASN A 1 313 ? 5.477 7.131 0.564 1.00 87.12 313 ASN A CA 1
ATOM 2358 C C . ASN A 1 313 ? 5.809 8.370 1.431 1.00 87.12 313 ASN A C 1
ATOM 2360 O O . ASN A 1 313 ? 5.579 9.510 1.026 1.00 87.12 313 ASN A O 1
ATOM 2364 N N . GLY A 1 314 ? 6.356 8.186 2.635 1.00 78.94 314 GLY A N 1
ATOM 2365 C CA . GLY A 1 314 ? 6.854 9.305 3.448 1.00 78.94 314 GLY A CA 1
ATOM 2366 C C . GLY A 1 314 ? 5.843 9.910 4.428 1.00 78.94 314 GLY A C 1
ATOM 2367 O O . GLY A 1 314 ? 5.937 11.094 4.760 1.00 78.94 314 GLY A O 1
ATOM 2368 N N . GLY A 1 315 ? 4.919 9.097 4.950 1.00 76.50 315 GLY A N 1
ATOM 2369 C CA . GLY A 1 315 ? 4.140 9.429 6.150 1.00 76.50 315 GLY A CA 1
ATOM 2370 C C . GLY A 1 315 ? 2.685 9.832 5.913 1.00 76.50 315 GLY A C 1
ATOM 2371 O O . GLY A 1 315 ? 2.041 10.335 6.840 1.00 76.50 315 GLY A O 1
ATOM 2372 N N . VAL A 1 316 ? 2.141 9.597 4.714 1.00 88.06 316 VAL A N 1
ATOM 2373 C CA . VAL A 1 316 ? 0.685 9.610 4.522 1.00 88.06 316 VAL A CA 1
ATOM 2374 C C . VAL A 1 316 ? 0.079 8.513 5.396 1.00 88.06 316 VAL A C 1
ATOM 2376 O O . VAL A 1 316 ? 0.642 7.424 5.515 1.00 88.06 316 VAL A O 1
ATOM 2379 N N . SER A 1 317 ? -1.049 8.805 6.048 1.00 94.19 317 SER A N 1
ATOM 2380 C CA . SER A 1 317 ? -1.760 7.805 6.840 1.00 94.19 317 SER A CA 1
ATOM 2381 C C . SER A 1 317 ? -3.269 7.906 6.717 1.00 94.19 317 SER A C 1
ATOM 2383 O O . SER A 1 317 ? -3.828 8.994 6.567 1.00 94.19 317 SER A O 1
ATOM 2385 N N . ILE A 1 318 ? -3.927 6.755 6.829 1.00 96.25 318 ILE A N 1
ATOM 2386 C CA . ILE A 1 318 ? -5.381 6.649 6.944 1.00 96.25 318 ILE A CA 1
ATOM 2387 C C . ILE A 1 318 ? -5.710 6.369 8.407 1.00 96.25 318 ILE A C 1
ATOM 2389 O O . ILE A 1 318 ? -5.204 5.411 8.986 1.00 96.25 318 ILE A O 1
ATOM 2393 N N . SER A 1 319 ? -6.564 7.205 9.004 1.00 95.88 319 SER A N 1
ATOM 2394 C CA . SER A 1 319 ? -7.045 7.030 10.379 1.00 95.88 319 SER A CA 1
ATOM 2395 C C . SER A 1 319 ? -8.454 6.442 10.392 1.00 95.88 319 SER A C 1
ATOM 2397 O O . SER A 1 319 ? -9.358 6.957 9.723 1.00 95.88 319 SER A O 1
ATOM 2399 N N . SER A 1 320 ? -8.683 5.437 11.242 1.00 92.75 320 SER A N 1
ATOM 2400 C CA . SER A 1 320 ? -10.028 4.953 11.584 1.00 92.75 320 SER A CA 1
ATOM 2401 C C . SER A 1 320 ? -10.907 6.064 12.181 1.00 92.75 320 SER A C 1
ATOM 2403 O O . SER A 1 320 ? -12.136 5.992 12.150 1.00 92.75 320 SER A O 1
ATOM 2405 N N . GLY A 1 321 ? -10.290 7.120 12.717 1.00 91.31 321 GLY A N 1
ATOM 2406 C CA . GLY A 1 321 ? -10.904 8.062 13.640 1.00 91.31 321 GLY A CA 1
ATOM 2407 C C . GLY A 1 321 ? -11.002 7.479 15.051 1.00 91.31 321 GLY A C 1
ATOM 2408 O O . GLY A 1 321 ? -10.785 6.288 15.273 1.00 91.31 321 GLY A O 1
ATOM 2409 N N . ALA A 1 322 ? -11.337 8.338 16.014 1.00 88.25 322 ALA A N 1
ATOM 2410 C CA . ALA A 1 322 ? -11.482 7.951 17.412 1.00 88.25 322 ALA A CA 1
ATOM 2411 C C . ALA A 1 322 ? -12.725 7.069 17.635 1.00 88.25 322 ALA A C 1
ATOM 2413 O O . ALA A 1 322 ? -13.862 7.505 17.432 1.00 88.25 322 ALA A O 1
ATOM 2414 N N . ILE A 1 323 ? -12.500 5.855 18.125 1.00 84.75 323 ILE A N 1
ATOM 2415 C CA . ILE A 1 323 ? -13.504 4.841 18.447 1.00 84.75 323 ILE A CA 1
ATOM 2416 C C . ILE A 1 323 ? -13.674 4.790 19.964 1.00 84.75 323 ILE A C 1
ATOM 2418 O O . ILE A 1 323 ? -12.725 4.509 20.688 1.00 84.75 323 ILE A O 1
ATOM 2422 N N . THR A 1 324 ? -14.868 5.088 20.484 1.00 80.00 324 THR A N 1
ATOM 2423 C CA . THR A 1 324 ? -15.124 5.049 21.936 1.00 80.00 324 THR A CA 1
ATOM 2424 C C . THR A 1 324 ? -15.698 3.700 22.358 1.00 80.00 324 THR A C 1
ATOM 2426 O O . THR A 1 324 ? -16.820 3.356 21.982 1.00 80.00 324 THR A O 1
ATOM 2429 N N . VAL A 1 325 ? -14.984 3.005 23.240 1.00 70.25 325 VAL A N 1
ATOM 2430 C CA . VAL A 1 325 ? -15.364 1.708 23.804 1.00 70.25 325 VAL A CA 1
ATOM 2431 C C . VAL A 1 325 ? -15.865 1.878 25.265 1.00 70.25 325 VAL A C 1
ATOM 2433 O O . VAL A 1 325 ? -15.105 2.348 26.115 1.00 70.25 325 VAL A O 1
ATOM 2436 N N . PRO A 1 326 ? -17.145 1.581 25.589 1.00 59.56 326 PRO A N 1
ATOM 2437 C CA . PRO A 1 326 ? -17.757 1.758 26.929 1.00 59.56 326 PRO A CA 1
ATOM 2438 C C . PRO A 1 326 ? -17.535 0.622 27.971 1.00 59.56 326 PRO A C 1
ATOM 2440 O O . PRO A 1 326 ? -17.156 -0.485 27.622 1.00 59.56 326 PRO A O 1
ATOM 2443 N N . ALA A 1 327 ? -17.851 0.863 29.263 1.00 58.00 327 ALA A N 1
ATOM 2444 C CA . ALA A 1 327 ? -17.719 -0.096 30.399 1.00 58.00 327 ALA A CA 1
ATOM 2445 C C . ALA A 1 327 ? -19.045 -0.762 30.923 1.00 58.00 327 ALA A C 1
ATOM 2447 O O . ALA A 1 327 ? -20.131 -0.278 30.605 1.00 58.00 327 ALA A O 1
ATOM 2448 N N . PHE A 1 328 ? -18.964 -1.824 31.769 1.00 56.78 328 PHE A N 1
ATOM 2449 C CA . PHE A 1 328 ? -20.026 -2.820 32.170 1.00 56.78 328 PHE A CA 1
ATOM 2450 C C . PHE A 1 328 ? -21.011 -2.505 33.355 1.00 56.78 328 PHE A C 1
ATOM 2452 O O . PHE A 1 328 ? -20.796 -1.550 34.101 1.00 56.78 328 PHE A O 1
ATOM 2459 N N . MET A 1 329 ? -22.066 -3.341 33.581 1.00 64.75 329 MET A N 1
ATOM 2460 C CA . MET A 1 329 ? -23.283 -3.125 34.446 1.00 64.75 329 MET A CA 1
ATOM 2461 C C . MET A 1 329 ? -23.542 -4.205 35.562 1.00 64.75 329 MET A C 1
ATOM 2463 O O . MET A 1 329 ? -23.531 -5.390 35.238 1.00 64.75 329 MET A O 1
ATOM 2467 N N . CYS A 1 330 ? -23.848 -3.854 36.843 1.00 77.50 330 CYS A N 1
ATOM 2468 C CA . CYS A 1 330 ? -24.034 -4.804 37.994 1.00 77.50 330 CYS A CA 1
ATOM 2469 C C . CYS A 1 330 ? -24.939 -4.296 39.173 1.00 77.50 330 CYS A C 1
ATOM 2471 O O . CYS A 1 330 ? -25.051 -3.084 39.357 1.00 77.50 330 CYS A O 1
ATOM 2473 N N . PHE A 1 331 ? -25.480 -5.184 40.041 1.00 87.12 331 PHE A N 1
ATOM 2474 C CA . PHE A 1 331 ? -26.146 -4.861 41.342 1.00 87.12 331 PHE A CA 1
ATOM 2475 C C . PHE A 1 331 ? -25.189 -4.932 42.542 1.00 87.12 331 PHE A C 1
ATOM 2477 O O . PHE A 1 331 ? -24.265 -5.726 42.491 1.00 87.12 331 PHE A O 1
ATOM 2484 N N . SER A 1 332 ? -25.425 -4.225 43.657 1.00 90.50 332 SER A N 1
ATOM 2485 C CA . SER A 1 332 ? -24.763 -4.555 44.942 1.00 90.50 332 SER A CA 1
ATOM 2486 C C . SER A 1 332 ? -25.373 -5.809 45.587 1.00 90.50 332 SER A C 1
ATOM 2488 O O . SER A 1 332 ? -26.589 -5.983 45.532 1.00 90.50 332 SER A O 1
ATOM 2490 N N . ALA A 1 333 ? -24.572 -6.639 46.260 1.00 91.19 333 ALA A N 1
ATOM 2491 C CA . ALA A 1 333 ? -25.003 -7.876 46.917 1.00 91.19 333 ALA A CA 1
ATOM 2492 C C . ALA A 1 333 ? -26.070 -7.673 48.000 1.00 91.19 333 ALA A C 1
ATOM 2494 O O . ALA A 1 333 ? -26.912 -8.546 48.191 1.00 91.19 333 ALA A O 1
ATOM 2495 N N . ASP A 1 334 ? -26.069 -6.523 48.674 1.00 92.00 334 ASP A N 1
ATOM 2496 C CA . ASP A 1 334 ? -27.059 -6.206 49.711 1.00 92.00 334 ASP A CA 1
ATOM 2497 C C . ASP A 1 334 ? -28.422 -5.781 49.150 1.00 92.00 334 ASP A C 1
ATOM 2499 O O . ASP A 1 334 ? -29.382 -5.674 49.915 1.00 92.00 334 ASP A O 1
ATOM 2503 N N . THR A 1 335 ? -28.508 -5.539 47.837 1.00 93.56 335 THR A N 1
ATOM 2504 C CA . THR A 1 335 ? -29.743 -5.136 47.156 1.00 93.56 335 THR A CA 1
ATOM 2505 C C . THR A 1 335 ? -30.792 -6.225 47.303 1.00 93.56 335 THR A C 1
ATOM 2507 O O . THR A 1 335 ? -30.563 -7.357 46.885 1.00 93.56 335 THR A O 1
ATOM 2510 N N . LEU A 1 336 ? -31.952 -5.894 47.856 1.00 95.69 336 LEU A N 1
ATOM 2511 C CA . LEU A 1 336 ? -33.079 -6.809 47.924 1.00 95.69 336 LEU A CA 1
ATOM 2512 C C . LEU A 1 336 ? -33.774 -6.939 46.569 1.00 95.69 336 LEU A C 1
ATOM 2514 O O . LEU A 1 336 ? -34.141 -5.947 45.944 1.00 95.69 336 LEU A O 1
ATOM 2518 N N . ILE A 1 337 ? -33.983 -8.177 46.143 1.00 96.69 337 ILE A N 1
ATOM 2519 C CA . ILE A 1 337 ? -34.690 -8.565 44.929 1.00 96.69 337 ILE A CA 1
ATOM 2520 C C . ILE A 1 337 ? -35.979 -9.279 45.334 1.00 96.69 337 ILE A C 1
ATOM 2522 O O . ILE A 1 337 ? -35.973 -10.145 46.211 1.00 96.69 337 ILE A O 1
ATOM 2526 N N . LEU A 1 338 ? -37.096 -8.926 44.701 1.00 95.31 338 LEU A N 1
ATOM 2527 C CA . LEU A 1 338 ? -38.389 -9.543 44.989 1.00 95.31 338 LEU A CA 1
ATOM 2528 C C . LEU A 1 338 ? -38.452 -10.977 44.439 1.00 95.31 338 LEU A C 1
ATOM 2530 O O . LEU A 1 338 ? -38.397 -11.185 43.227 1.00 95.31 338 LEU A O 1
ATOM 2534 N N . THR A 1 339 ? -38.633 -11.956 45.322 1.00 95.56 339 THR A N 1
ATOM 2535 C CA . THR A 1 339 ? -38.769 -13.388 44.998 1.00 95.56 339 THR A CA 1
ATOM 2536 C C . THR A 1 339 ? -40.112 -13.948 45.468 1.00 95.56 339 THR A C 1
ATOM 2538 O O . THR A 1 339 ? -40.895 -13.261 46.125 1.00 95.56 339 THR A O 1
ATOM 2541 N N . ASP A 1 340 ? -40.405 -15.202 45.132 1.00 94.31 340 ASP A N 1
ATOM 2542 C CA . ASP A 1 340 ? -41.581 -15.934 45.625 1.00 94.31 340 ASP A CA 1
ATOM 2543 C C . ASP A 1 340 ? -41.539 -16.205 47.141 1.00 94.31 340 ASP A C 1
ATOM 2545 O O . ASP A 1 340 ? -42.573 -16.453 47.762 1.00 94.31 340 ASP A O 1
ATOM 2549 N N . ARG A 1 341 ? -40.353 -16.096 47.750 1.00 93.12 341 ARG A N 1
ATOM 2550 C CA . ARG A 1 341 ? -40.111 -16.187 49.198 1.00 93.12 341 ARG A CA 1
ATOM 2551 C C . ARG A 1 341 ? -40.094 -14.819 49.891 1.00 93.12 341 ARG A C 1
ATOM 2553 O O . ARG A 1 341 ? -39.737 -14.737 51.066 1.00 93.12 341 ARG A O 1
ATOM 2560 N N . GLY A 1 342 ? -40.471 -13.756 49.179 1.00 93.25 342 GLY A N 1
ATOM 2561 C CA . GLY A 1 342 ? -40.334 -12.369 49.621 1.00 93.25 342 GLY A CA 1
ATOM 2562 C C . GLY A 1 342 ? -39.037 -11.731 49.122 1.00 93.25 342 GLY A C 1
ATOM 2563 O O . GLY A 1 342 ? -38.440 -12.176 48.144 1.00 93.25 342 GLY A O 1
ATOM 2564 N N . GLU A 1 343 ? -38.602 -10.652 49.760 1.00 93.50 343 GLU A N 1
ATOM 2565 C CA . GLU A 1 343 ? -37.390 -9.933 49.363 1.00 93.50 343 GLU A CA 1
ATOM 2566 C C . GLU A 1 343 ? -36.115 -10.650 49.840 1.00 93.50 343 GLU A C 1
ATOM 2568 O O . GLU A 1 343 ? -35.923 -10.872 51.037 1.00 93.50 343 GLU A O 1
ATOM 2573 N N . VAL A 1 344 ? -35.228 -10.997 48.903 1.00 96.31 344 VAL A N 1
ATOM 2574 C CA . VAL A 1 344 ? -33.969 -11.722 49.155 1.00 96.31 344 VAL A CA 1
ATOM 2575 C C . VAL A 1 344 ? -32.795 -10.891 48.649 1.00 96.31 344 VAL A C 1
ATOM 2577 O O . VAL A 1 344 ? -32.886 -10.264 47.598 1.00 96.31 344 VAL A O 1
ATOM 2580 N N . ARG A 1 345 ? -31.679 -10.863 49.384 1.00 96.25 345 ARG A N 1
ATOM 2581 C CA . ARG A 1 345 ? -30.472 -10.138 48.960 1.00 96.25 345 ARG A CA 1
ATOM 2582 C C . ARG A 1 345 ? -29.910 -10.736 47.679 1.00 96.25 345 ARG A C 1
ATOM 2584 O O . ARG A 1 345 ? -29.809 -11.952 47.571 1.00 96.25 345 ARG A O 1
ATOM 2591 N N . ALA A 1 346 ? -29.460 -9.890 46.761 1.00 93.62 346 ALA A N 1
ATOM 2592 C CA . ALA A 1 346 ? -28.862 -10.319 45.505 1.00 93.62 346 ALA A CA 1
ATOM 2593 C C . ALA A 1 346 ? -27.699 -11.300 45.731 1.00 93.62 346 ALA A C 1
ATOM 2595 O O . ALA A 1 346 ? -27.597 -12.289 45.015 1.00 93.62 346 ALA A O 1
ATOM 2596 N N . GLY A 1 347 ? -26.869 -11.078 46.757 1.00 91.94 347 GLY A N 1
ATOM 2597 C CA . GLY A 1 347 ? -25.756 -11.970 47.109 1.00 91.94 347 GLY A CA 1
ATOM 2598 C C . GLY A 1 347 ? -26.161 -13.332 47.686 1.00 91.94 347 GLY A C 1
ATOM 2599 O O . GLY A 1 347 ? -25.330 -14.235 47.711 1.00 91.94 347 GLY A O 1
ATOM 2600 N N . ASP A 1 348 ? -27.413 -13.488 48.124 1.00 95.06 348 ASP A N 1
ATOM 2601 C CA . ASP A 1 348 ? -27.950 -14.742 48.669 1.00 95.06 348 ASP A CA 1
ATOM 2602 C C . ASP A 1 348 ? -28.760 -15.538 47.626 1.00 95.06 348 ASP A C 1
ATOM 2604 O O . ASP A 1 348 ? -29.165 -16.670 47.900 1.00 95.06 348 ASP A O 1
ATOM 2608 N N . LEU A 1 349 ? -29.013 -14.958 46.446 1.00 94.50 349 LEU A N 1
ATOM 2609 C CA . LEU A 1 349 ? -29.736 -15.619 45.363 1.00 94.50 349 LEU A CA 1
ATOM 2610 C C . LEU A 1 349 ? -28.899 -16.726 44.730 1.00 94.50 349 LEU A C 1
ATOM 2612 O O . LEU A 1 349 ? -27.683 -16.610 44.564 1.00 94.50 349 LEU A O 1
ATOM 2616 N N . GLN A 1 350 ? -29.579 -17.785 44.311 1.00 92.38 350 GLN A N 1
ATOM 2617 C CA . GLN A 1 350 ? -28.977 -18.924 43.634 1.00 92.38 350 GLN A CA 1
ATOM 2618 C C . GLN A 1 350 ? -29.734 -19.252 42.348 1.00 92.38 350 GLN A C 1
ATOM 2620 O O . GLN A 1 350 ? -30.902 -18.898 42.175 1.00 92.38 350 GLN A O 1
ATOM 2625 N N . ALA A 1 351 ? -29.067 -19.952 41.428 1.00 90.25 351 ALA A N 1
ATOM 2626 C CA . ALA A 1 351 ? -29.759 -20.547 40.291 1.00 90.25 351 ALA A CA 1
ATOM 2627 C C . ALA A 1 351 ? -30.884 -21.474 40.793 1.00 90.25 351 ALA A C 1
ATOM 2629 O O . ALA A 1 351 ? -30.691 -22.235 41.743 1.00 90.25 351 ALA A O 1
ATOM 2630 N N . GLY A 1 352 ? -32.057 -21.384 40.171 1.00 91.88 352 GLY A N 1
ATOM 2631 C CA . GLY A 1 352 ? -33.284 -22.055 40.601 1.00 91.88 352 GLY A CA 1
ATOM 2632 C C . GLY A 1 352 ? -34.220 -21.195 41.458 1.00 91.88 352 GLY A C 1
ATOM 2633 O O . GLY A 1 352 ? -35.396 -21.536 41.580 1.00 91.88 352 GLY A O 1
ATOM 2634 N N . ASP A 1 353 ? -33.755 -20.077 42.029 1.00 95.75 353 ASP A N 1
ATOM 2635 C CA . ASP A 1 353 ? -34.637 -19.161 42.763 1.00 95.75 353 ASP A CA 1
ATOM 2636 C C . ASP A 1 353 ? -35.642 -18.476 41.824 1.00 95.75 353 ASP A C 1
ATOM 2638 O O . ASP A 1 353 ? -35.322 -18.124 40.688 1.00 95.75 353 ASP A O 1
ATOM 2642 N N . MET A 1 354 ? -36.866 -18.242 42.305 1.00 96.88 354 MET A N 1
ATOM 2643 C CA . MET A 1 354 ? -37.944 -17.644 41.514 1.00 96.88 354 MET A CA 1
ATOM 2644 C C . MET A 1 354 ? -38.062 -16.142 41.799 1.00 96.88 354 MET A C 1
ATOM 2646 O O . MET A 1 354 ? -38.569 -15.727 42.840 1.00 96.88 354 MET A O 1
ATOM 2650 N N . VAL A 1 355 ? -37.640 -15.304 40.852 1.00 96.75 355 VAL A N 1
ATOM 2651 C CA . VAL A 1 355 ? -37.685 -13.835 40.965 1.00 96.75 355 VAL A CA 1
ATOM 2652 C C . VAL A 1 355 ? -38.916 -13.280 40.271 1.00 96.75 355 VAL A C 1
ATOM 2654 O O . VAL A 1 355 ? -39.283 -13.701 39.173 1.00 96.75 355 VAL A O 1
ATOM 2657 N N . ARG A 1 356 ? -39.560 -12.293 40.896 1.00 95.81 356 ARG A N 1
ATOM 2658 C CA . ARG A 1 356 ? -40.674 -11.573 40.289 1.00 95.81 356 ARG A CA 1
ATOM 2659 C C . ARG A 1 356 ? -40.161 -10.674 39.166 1.00 95.81 356 ARG A C 1
ATOM 2661 O O . ARG A 1 356 ? -39.474 -9.685 39.410 1.00 95.81 356 ARG A O 1
ATOM 2668 N N . THR A 1 357 ? -40.578 -10.983 37.948 1.00 94.38 357 THR A N 1
ATOM 2669 C CA . THR A 1 357 ? -40.379 -10.138 36.768 1.00 94.38 357 THR A CA 1
ATOM 2670 C C . THR A 1 357 ? -41.604 -9.263 36.513 1.00 94.38 357 THR A C 1
ATOM 2672 O O . THR A 1 357 ? -42.710 -9.546 36.991 1.00 94.38 357 THR A O 1
ATOM 2675 N N . VAL A 1 358 ? -41.409 -8.182 35.762 1.00 91.25 358 VAL A N 1
ATOM 2676 C CA . VAL A 1 358 ? -42.472 -7.231 35.409 1.00 91.25 358 VAL A CA 1
ATOM 2677 C C . VAL A 1 358 ? -43.448 -7.827 34.401 1.00 91.25 358 VAL A C 1
ATOM 2679 O O . VAL A 1 358 ? -44.658 -7.691 34.573 1.00 91.25 358 VAL A O 1
ATOM 2682 N N . ASP A 1 359 ? -42.929 -8.487 33.366 1.00 90.06 359 ASP A N 1
ATOM 2683 C CA . ASP A 1 359 ? -43.725 -8.901 32.208 1.00 90.06 359 ASP A CA 1
ATOM 2684 C C . ASP A 1 359 ? -44.176 -10.370 32.288 1.00 90.06 359 ASP A C 1
ATOM 2686 O O . ASP A 1 359 ? -45.239 -10.718 31.772 1.00 90.06 359 ASP A O 1
ATOM 2690 N N . HIS A 1 360 ? -43.412 -11.234 32.967 1.00 92.00 360 HIS A N 1
ATOM 2691 C CA . HIS A 1 360 ? -43.578 -12.691 32.884 1.00 92.00 360 HIS A CA 1
ATOM 2692 C C . HIS A 1 360 ? -43.850 -13.368 34.237 1.00 92.00 360 HIS A C 1
ATOM 2694 O O . HIS A 1 360 ? -43.750 -14.587 34.369 1.00 92.00 360 HIS A O 1
ATOM 2700 N N . GLY A 1 361 ? -44.229 -12.605 35.265 1.00 92.31 361 GLY A N 1
ATOM 2701 C CA . GLY A 1 361 ? -44.482 -13.154 36.599 1.00 92.31 361 GLY A CA 1
ATOM 2702 C C . GLY A 1 361 ? -43.207 -13.701 37.248 1.00 92.31 361 GLY A C 1
ATOM 2703 O O . GLY A 1 361 ? -42.131 -13.146 37.053 1.00 92.31 361 GLY A O 1
ATOM 2704 N N . PHE A 1 362 ? -43.304 -14.755 38.059 1.00 95.12 362 PHE A N 1
ATOM 2705 C CA . PHE A 1 362 ? -42.112 -15.358 38.663 1.00 95.12 362 PHE A CA 1
ATOM 2706 C C . PHE A 1 362 ? -41.334 -16.164 37.620 1.00 95.12 362 PHE A C 1
ATOM 2708 O O . PHE A 1 362 ? -41.900 -17.068 37.008 1.00 95.12 362 PHE A O 1
ATOM 2715 N N . GLN A 1 363 ? -40.060 -15.832 37.419 1.00 96.94 363 GLN A N 1
ATOM 2716 C CA . GLN A 1 363 ? -39.150 -16.533 36.513 1.00 96.94 363 GLN A CA 1
ATOM 2717 C C . GLN A 1 363 ? -37.964 -17.096 37.296 1.00 96.94 363 GLN A C 1
ATOM 2719 O O . GLN A 1 363 ? -37.491 -16.489 38.255 1.00 96.94 363 GLN A O 1
ATOM 2724 N N . GLU A 1 364 ? -37.496 -18.262 36.868 1.00 95.31 364 GLU A N 1
ATOM 2725 C CA . GLU A 1 364 ? -36.367 -18.962 37.474 1.00 95.31 364 GLU A CA 1
ATOM 2726 C C . GLU A 1 364 ? -35.047 -18.282 37.098 1.00 95.31 364 GLU A C 1
ATOM 2728 O O . GLU A 1 364 ? -34.746 -18.111 35.910 1.00 95.31 364 GLU A O 1
ATOM 2733 N N . ILE A 1 365 ? -34.241 -17.924 38.099 1.00 92.69 365 ILE A N 1
ATOM 2734 C CA . ILE A 1 365 ? -32.862 -17.495 37.886 1.00 92.69 365 ILE A CA 1
ATOM 2735 C C . ILE A 1 365 ? -32.093 -18.669 37.301 1.00 92.69 365 ILE A C 1
ATOM 2737 O O . ILE A 1 365 ? -32.028 -19.748 37.882 1.00 92.69 365 ILE A O 1
ATOM 2741 N N . ARG A 1 366 ? -31.450 -18.448 36.165 1.00 87.44 366 ARG A N 1
ATOM 2742 C CA . ARG A 1 366 ? -30.650 -19.481 35.511 1.00 87.44 366 ARG A CA 1
ATOM 2743 C C . ARG A 1 366 ? -29.192 -19.421 35.915 1.00 87.44 366 ARG A C 1
ATOM 2745 O O . ARG A 1 366 ? -28.514 -20.439 35.870 1.00 87.44 366 ARG A O 1
ATOM 2752 N N . TRP A 1 367 ? -28.722 -18.247 36.327 1.00 85.25 367 TRP A N 1
ATOM 2753 C CA . TRP A 1 367 ? -27.365 -18.074 36.814 1.00 85.25 367 TRP A CA 1
ATOM 2754 C C . TRP A 1 367 ? -27.214 -16.828 37.686 1.00 85.25 367 TRP A C 1
ATOM 2756 O O . TRP A 1 367 ? -27.868 -15.806 37.453 1.00 85.25 367 TRP A O 1
ATOM 2766 N N . VAL A 1 368 ? -26.306 -16.924 38.657 1.00 83.31 368 VAL A N 1
ATOM 2767 C CA . VAL A 1 368 ? -25.863 -15.822 39.513 1.00 83.31 368 VAL A CA 1
ATOM 2768 C C . VAL A 1 368 ? -24.339 -15.799 39.527 1.00 83.31 368 VAL A C 1
ATOM 2770 O O . VAL A 1 368 ? -23.711 -16.826 39.769 1.00 83.31 368 VAL A O 1
ATOM 2773 N N . GLY A 1 369 ? -23.738 -14.630 39.318 1.00 76.94 369 GLY A N 1
ATOM 2774 C CA . GLY A 1 369 ? -22.297 -14.437 39.497 1.00 76.94 369 GLY A CA 1
ATOM 2775 C C . GLY A 1 369 ? -21.998 -13.206 40.325 1.00 76.94 369 GLY A C 1
ATOM 2776 O O . GLY A 1 369 ? -22.730 -12.222 40.251 1.00 76.94 369 GLY A O 1
ATOM 2777 N N . SER A 1 370 ? -20.912 -13.238 41.096 1.00 78.12 370 SER A N 1
ATOM 2778 C CA . SER A 1 370 ? -20.498 -12.096 41.907 1.00 78.12 370 SER A CA 1
ATOM 2779 C C . SER A 1 370 ? -19.007 -11.780 41.807 1.00 78.12 370 SER A C 1
ATOM 2781 O O . SER A 1 370 ? -18.188 -12.624 41.429 1.00 78.12 370 SER A O 1
ATOM 2783 N N . ARG A 1 371 ? -18.652 -10.531 42.134 1.00 72.94 371 ARG A N 1
ATOM 2784 C CA . ARG A 1 371 ? -17.274 -10.036 42.244 1.00 72.94 371 ARG A CA 1
ATOM 2785 C C . ARG A 1 371 ? -17.159 -9.028 43.382 1.00 72.94 371 ARG A C 1
ATOM 2787 O O . ARG A 1 371 ? -17.882 -8.038 43.422 1.00 72.94 371 ARG A O 1
ATOM 2794 N N . LYS A 1 372 ? -16.189 -9.232 44.274 1.00 75.88 372 LYS A N 1
ATOM 2795 C CA . LYS A 1 372 ? -15.889 -8.309 45.380 1.00 75.88 372 LYS A CA 1
ATOM 2796 C C . LYS A 1 372 ? -14.882 -7.242 44.963 1.00 75.88 372 LYS A C 1
ATOM 2798 O O . LYS A 1 372 ? -13.826 -7.564 44.422 1.00 75.88 372 LYS A O 1
ATOM 2803 N N . ILE A 1 373 ? -15.197 -5.987 45.266 1.00 70.75 373 ILE A N 1
ATOM 2804 C CA . ILE A 1 373 ? -14.351 -4.811 45.067 1.00 70.75 373 ILE A CA 1
ATOM 2805 C C . ILE A 1 373 ? -14.041 -4.206 46.437 1.00 70.75 373 ILE A C 1
ATOM 2807 O O . ILE A 1 373 ? -14.935 -3.836 47.194 1.00 70.75 373 ILE A O 1
ATOM 2811 N N . THR A 1 374 ? -12.759 -4.112 46.771 1.00 74.88 374 THR A N 1
ATOM 2812 C CA . THR A 1 374 ? -12.292 -3.633 48.082 1.00 74.88 374 THR A CA 1
ATOM 2813 C C . THR A 1 374 ? -12.386 -2.103 48.217 1.00 74.88 374 THR A C 1
ATOM 2815 O O . THR A 1 374 ? -12.333 -1.399 47.203 1.00 74.88 374 THR A O 1
ATOM 2818 N N . PRO A 1 375 ? -12.405 -1.540 49.446 1.00 78.75 375 PRO A N 1
ATOM 2819 C CA . PRO A 1 375 ? -12.347 -0.089 49.662 1.00 78.75 375 PRO A CA 1
ATOM 2820 C C . PRO A 1 375 ? -11.156 0.566 48.973 1.00 78.75 375 PRO A C 1
ATOM 2822 O O . PRO A 1 375 ? -11.282 1.631 48.379 1.00 78.75 375 PRO A O 1
ATOM 2825 N N . LYS A 1 376 ? -9.991 -0.095 49.016 1.00 67.50 376 LYS A N 1
ATOM 2826 C CA . LYS A 1 376 ? -8.767 0.389 48.372 1.00 67.50 376 LYS A CA 1
ATOM 2827 C C . LYS A 1 376 ? -8.960 0.524 46.862 1.00 67.50 376 LYS A C 1
ATOM 2829 O O . LYS A 1 376 ? -8.537 1.523 46.294 1.00 67.50 376 LYS A O 1
ATOM 2834 N N . GLN A 1 377 ? -9.618 -0.454 46.236 1.00 53.16 377 GLN A N 1
ATOM 2835 C CA . GLN A 1 377 ? -9.930 -0.417 44.809 1.00 53.16 377 GLN A CA 1
ATOM 2836 C C . GLN A 1 377 ? -10.957 0.669 44.471 1.00 53.16 377 GLN A C 1
ATOM 2838 O O . GLN A 1 377 ? -10.792 1.327 43.454 1.00 53.16 377 GLN A O 1
ATOM 2843 N N . LEU A 1 378 ? -11.972 0.894 45.312 1.00 63.28 378 LEU A N 1
ATOM 2844 C CA . LEU A 1 378 ? -12.954 1.972 45.117 1.00 63.28 378 LEU A CA 1
ATOM 2845 C C . LEU A 1 378 ? -12.351 3.373 45.322 1.00 63.28 378 LEU A C 1
ATOM 2847 O O . LEU A 1 378 ? -12.698 4.299 44.595 1.00 63.28 378 LEU A O 1
ATOM 2851 N N . LEU A 1 379 ? -11.431 3.530 46.282 1.00 66.62 379 LEU A N 1
ATOM 2852 C CA . LEU A 1 379 ? -10.690 4.775 46.517 1.00 66.62 379 LEU A CA 1
ATOM 2853 C C . LEU A 1 379 ? -9.751 5.103 45.356 1.00 66.62 379 LEU A C 1
ATOM 2855 O O . LEU A 1 379 ? -9.642 6.263 44.974 1.00 66.62 379 LEU A O 1
ATOM 2859 N N . SER A 1 380 ? -9.085 4.090 44.796 1.00 47.03 380 SER A N 1
ATOM 2860 C CA . SER A 1 380 ? -8.164 4.272 43.672 1.00 47.03 380 SER A CA 1
ATOM 2861 C C . SER A 1 380 ? -8.867 4.351 42.315 1.00 47.03 380 SER A C 1
ATOM 2863 O O . SER A 1 380 ? -8.221 4.666 41.327 1.00 47.03 380 SER A O 1
ATOM 2865 N N . ARG A 1 381 ? -10.158 4.003 42.225 1.00 55.94 381 ARG A N 1
ATOM 2866 C CA . ARG A 1 381 ? -10.919 3.963 40.964 1.00 55.94 381 ARG A CA 1
ATOM 2867 C C . ARG A 1 381 ? -12.359 4.466 41.187 1.00 55.94 381 ARG A C 1
ATOM 2869 O O . ARG A 1 381 ? -13.286 3.655 41.275 1.00 55.94 381 ARG A O 1
ATOM 2876 N N . PRO A 1 382 ? -12.578 5.795 41.279 1.00 63.22 382 PRO A N 1
ATOM 2877 C CA . PRO A 1 382 ? -13.892 6.379 41.576 1.00 63.22 382 PRO A CA 1
ATOM 2878 C C . PRO A 1 382 ? -14.988 6.046 40.555 1.00 63.22 382 PRO A C 1
ATOM 2880 O O . PRO A 1 382 ? -16.164 6.061 40.900 1.00 63.22 382 PRO A O 1
ATOM 2883 N N . SER A 1 383 ? -14.627 5.698 39.320 1.00 51.91 383 SER A N 1
ATOM 2884 C CA . SER A 1 383 ? -15.539 5.228 38.267 1.00 51.91 383 SER A CA 1
ATOM 2885 C C . SER A 1 383 ? -16.221 3.889 38.583 1.00 51.91 383 SER A C 1
ATOM 2887 O O . SER A 1 383 ? -17.253 3.580 37.994 1.00 51.91 383 SER A O 1
ATOM 2889 N N . MET A 1 384 ? -15.693 3.108 39.534 1.00 60.75 384 MET A N 1
ATOM 2890 C CA . MET A 1 384 ? -16.350 1.908 40.074 1.00 60.75 384 MET A CA 1
ATOM 2891 C C . MET A 1 384 ? -17.330 2.196 41.190 1.00 60.75 384 MET A C 1
ATOM 2893 O O . MET A 1 384 ? -18.019 1.280 41.653 1.00 60.75 384 MET A O 1
ATOM 2897 N N . ARG A 1 385 ? -17.317 3.427 41.701 1.00 75.12 385 ARG A N 1
ATOM 2898 C CA . ARG A 1 385 ? -18.084 3.785 42.876 1.00 75.12 385 ARG A CA 1
ATOM 2899 C C . ARG A 1 385 ? -19.560 3.558 42.560 1.00 75.12 385 ARG A C 1
ATOM 2901 O O . ARG A 1 385 ? -20.043 4.084 41.558 1.00 75.12 385 ARG A O 1
ATOM 2908 N N . PRO A 1 386 ? -20.274 2.773 43.374 1.00 84.25 386 PRO A N 1
ATOM 2909 C CA . PRO A 1 386 ? -21.677 2.526 43.116 1.00 84.25 386 PRO A CA 1
ATOM 2910 C C . PRO A 1 386 ? -22.472 3.832 43.100 1.00 84.25 386 PRO A C 1
ATOM 2912 O O . PRO A 1 386 ? -22.142 4.794 43.802 1.00 84.25 386 PRO A O 1
ATOM 2915 N N . VAL A 1 387 ? -23.557 3.847 42.338 1.00 89.00 387 VAL A N 1
ATOM 2916 C CA . VAL A 1 387 ? -24.596 4.865 42.459 1.00 89.00 387 VAL A CA 1
ATOM 2917 C C . VAL A 1 387 ? -25.586 4.387 43.513 1.00 89.00 387 VAL A C 1
ATOM 2919 O O . VAL A 1 387 ? -26.087 3.266 43.441 1.00 89.00 387 VAL A O 1
ATOM 2922 N N . GLN A 1 388 ? -25.852 5.243 44.495 1.00 94.31 388 GLN A N 1
ATOM 2923 C CA . GLN A 1 388 ? -26.894 5.060 45.488 1.00 94.31 388 GLN A CA 1
ATOM 2924 C C . GLN A 1 388 ? -28.110 5.910 45.119 1.00 94.31 388 GLN A C 1
ATOM 2926 O O . GLN A 1 388 ? -28.035 7.133 44.996 1.00 94.31 388 GLN A O 1
ATOM 2931 N N . ILE A 1 389 ? -29.250 5.249 44.985 1.00 94.00 389 ILE A N 1
ATOM 2932 C CA . ILE A 1 389 ? -30.561 5.856 44.794 1.00 94.00 389 ILE A CA 1
ATOM 2933 C C . ILE A 1 389 ? -31.280 5.724 46.137 1.00 94.00 389 ILE A C 1
ATOM 2935 O O . ILE A 1 389 ? -31.606 4.623 46.567 1.00 94.00 389 ILE A O 1
ATOM 2939 N N . SER A 1 390 ? -31.470 6.837 46.840 1.00 93.00 390 SER A N 1
ATOM 2940 C CA . SER A 1 390 ? -32.036 6.871 48.196 1.00 93.00 390 SER A CA 1
ATOM 2941 C C . SER A 1 390 ? -33.500 6.443 48.212 1.00 93.00 390 SER A C 1
ATOM 2943 O O . SER A 1 390 ? -34.213 6.646 47.232 1.00 93.00 390 SER A O 1
ATOM 2945 N N . ALA A 1 391 ? -33.979 5.923 49.344 1.00 91.19 391 ALA A N 1
ATOM 2946 C CA . ALA A 1 391 ? -35.398 5.614 49.515 1.00 91.19 391 ALA A CA 1
ATOM 2947 C C . ALA A 1 391 ? -36.291 6.822 49.157 1.00 91.19 391 ALA A C 1
ATOM 2949 O O . ALA A 1 391 ? -36.061 7.942 49.619 1.00 91.19 391 ALA A O 1
ATOM 2950 N N . GLY A 1 392 ? -37.299 6.591 48.317 1.00 85.31 392 GLY A N 1
ATOM 2951 C CA . GLY A 1 392 ? -38.216 7.618 47.820 1.00 85.31 392 GLY A CA 1
ATOM 2952 C C . GLY A 1 392 ? -37.654 8.576 46.756 1.00 85.31 392 GLY A C 1
ATOM 2953 O O . GLY A 1 392 ? -38.320 9.559 46.430 1.00 85.31 392 GLY A O 1
ATOM 2954 N N . ALA A 1 393 ? -36.442 8.350 46.231 1.00 86.62 393 ALA A N 1
ATOM 2955 C CA . ALA A 1 393 ? -35.818 9.243 45.245 1.00 86.62 393 ALA A CA 1
ATOM 2956 C C . ALA A 1 393 ? -36.487 9.214 43.859 1.00 86.62 393 ALA A C 1
ATOM 2958 O O . ALA A 1 393 ? -36.461 10.217 43.155 1.00 86.62 393 ALA A O 1
ATOM 2959 N N . LEU A 1 394 ? -37.102 8.094 43.473 1.00 82.62 394 LEU A N 1
ATOM 2960 C CA . LEU A 1 394 ? -37.739 7.896 42.163 1.00 82.62 394 LEU A CA 1
ATOM 2961 C C . LEU A 1 394 ? -39.276 7.977 42.221 1.00 82.62 394 LEU A C 1
ATOM 2963 O O . LEU A 1 394 ? -39.952 7.701 41.232 1.00 82.62 394 LEU A O 1
ATOM 2967 N N . GLY A 1 395 ? -39.838 8.343 43.374 1.00 78.75 395 GLY A N 1
ATOM 2968 C CA . GLY A 1 395 ? -41.275 8.473 43.609 1.00 78.75 395 GLY A CA 1
ATOM 2969 C C . GLY A 1 395 ? -41.643 8.168 45.066 1.00 78.75 395 GLY A C 1
ATOM 2970 O O . GLY A 1 395 ? -40.795 7.708 45.833 1.00 78.75 395 GLY A O 1
ATOM 2971 N N . PRO A 1 396 ? -42.898 8.407 45.491 1.00 74.06 396 PRO A N 1
ATOM 2972 C CA . PRO A 1 396 ? -43.356 8.023 46.825 1.00 74.06 396 PRO A CA 1
ATOM 2973 C C . PRO A 1 396 ? -43.055 6.544 47.100 1.00 74.06 396 PRO A C 1
ATOM 2975 O O . PRO A 1 396 ? -43.488 5.681 46.348 1.00 74.06 396 PRO A O 1
ATOM 2978 N N . GLN A 1 397 ? -42.277 6.270 48.153 1.00 77.19 397 GLN A N 1
ATOM 2979 C CA . GLN A 1 397 ? -41.860 4.915 48.556 1.00 77.19 397 GLN A CA 1
ATOM 2980 C C . GLN A 1 397 ? -41.081 4.111 47.490 1.00 77.19 397 GLN A C 1
ATOM 2982 O O . GLN A 1 397 ? -40.980 2.893 47.604 1.00 77.19 397 GLN A O 1
ATOM 2987 N N . VAL A 1 398 ? -40.493 4.770 46.481 1.00 80.88 398 VAL A N 1
ATOM 2988 C CA . VAL A 1 398 ? -39.664 4.125 45.448 1.00 80.88 398 VAL A CA 1
ATOM 2989 C C . VAL A 1 398 ? -38.334 4.868 45.307 1.00 80.88 398 VAL A C 1
ATOM 2991 O O . VAL A 1 398 ? -38.334 6.054 44.979 1.00 80.88 398 VAL A O 1
ATOM 2994 N N . PRO A 1 399 ? -37.181 4.216 45.504 1.00 89.25 399 PRO A N 1
ATOM 2995 C CA . PRO A 1 399 ? -36.995 2.906 46.134 1.00 89.25 399 PRO A CA 1
ATOM 2996 C C . PRO A 1 399 ? -37.642 2.787 47.529 1.00 89.25 399 PRO A C 1
ATOM 2998 O O . PRO A 1 399 ? -37.778 3.792 48.231 1.00 89.25 399 PRO A O 1
ATOM 3001 N N . GLN A 1 400 ? -37.988 1.573 47.959 1.00 86.75 400 GLN A N 1
ATOM 3002 C CA . GLN A 1 400 ? -38.475 1.301 49.321 1.00 86.75 400 GLN A CA 1
ATOM 3003 C C . GLN A 1 400 ? -37.342 1.406 50.354 1.00 86.75 400 GLN A C 1
ATOM 3005 O O . GLN A 1 400 ? -37.534 1.914 51.461 1.00 86.75 400 GLN A O 1
ATOM 3010 N N . ARG A 1 401 ? -36.131 1.000 49.961 1.00 90.25 401 ARG A N 1
ATOM 3011 C CA . ARG A 1 401 ? -34.866 1.262 50.660 1.00 90.25 401 ARG A CA 1
ATOM 3012 C C . ARG A 1 401 ? -33.824 1.721 49.654 1.00 90.25 401 ARG A C 1
ATOM 3014 O O . ARG A 1 401 ? -33.999 1.534 48.460 1.00 90.25 401 ARG A O 1
ATOM 3021 N N . SER A 1 402 ? -32.732 2.317 50.121 1.00 92.31 402 SER A N 1
ATOM 3022 C CA . SER A 1 402 ? -31.685 2.789 49.216 1.00 92.31 402 SER A CA 1
ATOM 3023 C C . SER A 1 402 ? -31.148 1.663 48.321 1.00 92.31 402 SER A C 1
ATOM 3025 O O . SER A 1 402 ? -30.601 0.686 48.827 1.00 92.31 402 SER A O 1
ATOM 3027 N N . LEU A 1 403 ? -31.273 1.839 47.006 1.00 93.56 403 LEU A N 1
ATOM 3028 C CA . LEU A 1 403 ? -30.777 0.932 45.976 1.00 93.56 403 LEU A CA 1
ATOM 3029 C C . LEU A 1 403 ? -29.338 1.306 45.614 1.00 93.56 403 LEU A C 1
ATOM 3031 O O . LEU A 1 403 ? -29.060 2.472 45.336 1.00 93.56 403 LEU A O 1
ATOM 3035 N N . THR A 1 404 ? -28.439 0.324 45.580 1.00 92.88 404 THR A N 1
ATOM 3036 C CA . THR A 1 404 ? -27.025 0.528 45.242 1.00 92.88 404 THR A CA 1
ATOM 3037 C C . THR A 1 404 ? -26.648 -0.329 44.038 1.00 92.88 404 THR A C 1
ATOM 3039 O O . THR A 1 404 ? -26.702 -1.556 44.102 1.00 92.88 404 THR A O 1
ATOM 3042 N N . VAL A 1 405 ? -26.242 0.307 42.940 1.00 88.88 405 VAL A N 1
ATOM 3043 C CA . VAL A 1 405 ? -25.949 -0.361 41.659 1.00 88.88 405 VAL A CA 1
ATOM 3044 C C . VAL A 1 405 ? -24.683 0.194 41.016 1.00 88.88 405 VAL A C 1
ATOM 3046 O O . VAL A 1 405 ? -24.207 1.270 41.383 1.00 88.88 405 VAL A O 1
ATOM 3049 N N . SER A 1 406 ? -24.115 -0.531 40.053 1.00 82.81 406 SER A N 1
ATOM 3050 C CA . SER A 1 406 ? -22.990 -0.016 39.279 1.00 82.81 406 SER A CA 1
ATOM 3051 C C . SER A 1 406 ? -23.432 1.166 38.400 1.00 82.81 406 SER A C 1
ATOM 3053 O O . SER A 1 406 ? -24.613 1.290 38.060 1.00 82.81 406 SER A O 1
ATOM 3055 N N . PRO A 1 407 ? -22.511 2.048 37.984 1.00 78.06 407 PRO A N 1
ATOM 3056 C CA . PRO A 1 407 ? -22.886 3.306 37.333 1.00 78.06 407 PRO A CA 1
ATOM 3057 C C . PRO A 1 407 ? -23.631 3.130 36.005 1.00 78.06 407 PRO A C 1
ATOM 3059 O O . PRO A 1 407 ? -24.440 3.973 35.628 1.00 78.06 407 PRO A O 1
ATOM 3062 N N . GLN A 1 408 ? -23.367 2.044 35.283 1.00 75.31 408 GLN A N 1
ATOM 3063 C CA . GLN A 1 408 ? -23.992 1.776 33.986 1.00 75.31 408 GLN A CA 1
ATOM 3064 C C . GLN A 1 408 ? -25.283 0.957 34.100 1.00 75.31 408 GLN A C 1
ATOM 3066 O O . GLN A 1 408 ? -25.998 0.840 33.111 1.00 75.31 408 GLN A O 1
ATOM 3071 N N . HIS A 1 409 ? -25.589 0.411 35.283 1.00 84.00 409 HIS A N 1
ATOM 3072 C CA . HIS A 1 409 ? -26.775 -0.410 35.512 1.00 84.00 409 HIS A CA 1
ATOM 3073 C C . HIS A 1 409 ? -28.053 0.377 35.215 1.00 84.00 409 HIS A C 1
ATOM 3075 O O . HIS A 1 409 ? -28.185 1.523 35.664 1.00 84.00 409 HIS A O 1
ATOM 3081 N N . ARG A 1 410 ? -28.982 -0.200 34.445 1.00 87.31 410 ARG A N 1
ATOM 3082 C CA . ARG A 1 410 ? -30.138 0.554 33.955 1.00 87.31 410 ARG A CA 1
ATOM 3083 C C . ARG A 1 410 ? -31.382 0.386 34.814 1.00 87.31 410 ARG A C 1
ATOM 3085 O O . ARG A 1 410 ? -31.767 -0.706 35.224 1.00 87.31 410 ARG A O 1
ATOM 3092 N N . ILE A 1 411 ? -32.042 1.518 35.020 1.00 89.94 411 ILE A N 1
ATOM 3093 C CA . ILE A 1 411 ? -33.299 1.669 35.741 1.00 89.94 411 ILE A CA 1
ATOM 3094 C C . ILE A 1 411 ? -34.401 2.003 34.737 1.00 89.94 411 ILE A C 1
ATOM 3096 O O . ILE A 1 411 ? -34.186 2.787 33.807 1.00 89.94 411 ILE A O 1
ATOM 3100 N N . LEU A 1 412 ? -35.587 1.424 34.924 1.00 89.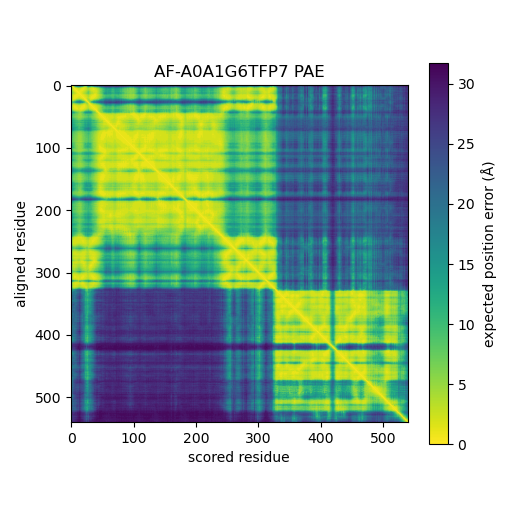69 412 LEU A N 1
ATOM 3101 C CA . LEU A 1 412 ? -36.743 1.743 34.098 1.00 89.69 412 LEU A CA 1
ATOM 3102 C C . LEU A 1 412 ? -37.313 3.109 34.485 1.00 89.69 412 LEU A C 1
ATOM 3104 O O . LEU A 1 412 ? -37.773 3.307 35.612 1.00 89.69 412 LEU A O 1
ATOM 3108 N N . LEU A 1 413 ? -37.363 4.023 33.520 1.00 85.00 413 LEU A N 1
ATOM 3109 C CA . LEU A 1 413 ? -38.112 5.268 33.627 1.00 85.00 413 LEU A CA 1
ATOM 3110 C C . LEU A 1 413 ? -39.358 5.195 32.746 1.00 85.00 413 LEU A C 1
ATOM 3112 O O . LEU A 1 413 ? -39.298 4.773 31.591 1.00 85.00 413 LEU A O 1
ATOM 3116 N N . THR A 1 414 ? -40.488 5.639 33.290 1.00 73.50 414 THR A N 1
ATOM 3117 C CA . THR A 1 414 ? -41.769 5.693 32.577 1.00 73.50 414 THR A CA 1
ATOM 3118 C C . THR A 1 414 ? -42.176 7.140 32.338 1.00 73.50 414 THR A C 1
ATOM 3120 O O . THR A 1 414 ? -42.248 7.926 33.286 1.00 73.50 414 THR A O 1
ATOM 3123 N N . ARG A 1 415 ? -42.511 7.500 31.098 1.00 62.97 415 ARG A N 1
ATOM 3124 C CA . ARG A 1 415 ? -43.066 8.818 30.768 1.00 62.97 415 ARG A CA 1
ATOM 3125 C C . ARG A 1 415 ? -44.596 8.763 30.730 1.00 62.97 415 ARG A C 1
ATOM 3127 O O . ARG A 1 415 ? -45.184 7.962 30.005 1.00 62.97 415 ARG A O 1
ATOM 3134 N N . ARG A 1 416 ? -45.271 9.661 31.458 1.00 51.69 416 ARG A N 1
ATOM 3135 C CA . ARG A 1 416 ? -46.674 10.005 31.169 1.00 51.69 416 ARG A CA 1
ATOM 3136 C C . ARG A 1 416 ? -46.696 11.173 30.185 1.00 51.69 416 ARG A C 1
ATOM 3138 O O . ARG A 1 416 ? -46.148 12.227 30.483 1.00 51.69 416 ARG A O 1
ATOM 3145 N N . PHE A 1 417 ? -47.319 10.989 29.027 1.00 43.25 417 PHE A N 1
ATOM 3146 C CA . PHE A 1 417 ? -47.872 12.112 28.276 1.00 43.25 417 PHE A CA 1
ATOM 3147 C C . PHE A 1 417 ? -49.313 12.321 28.750 1.00 43.25 417 PHE A C 1
ATOM 3149 O O . PHE A 1 417 ? -50.027 11.347 28.983 1.00 43.25 417 PHE A O 1
ATOM 3156 N N . ASP A 1 418 ? -49.736 13.575 28.902 1.00 44.44 418 ASP A N 1
ATOM 3157 C CA . ASP A 1 418 ? -51.084 13.933 29.377 1.00 44.44 418 ASP A CA 1
ATOM 3158 C C . ASP A 1 418 ? -52.214 13.581 28.386 1.00 44.44 418 ASP A C 1
ATOM 3160 O O . ASP A 1 418 ? -53.394 13.740 28.708 1.00 44.44 418 ASP A O 1
ATOM 3164 N N . ASP A 1 419 ? -51.893 13.046 27.204 1.00 38.50 419 ASP A N 1
ATOM 3165 C CA . ASP A 1 419 ? -52.891 12.601 26.238 1.00 38.50 419 ASP A CA 1
ATOM 3166 C C . ASP A 1 419 ? -53.304 11.147 26.488 1.00 38.50 419 ASP A C 1
ATOM 3168 O O . ASP A 1 419 ? -52.523 10.205 26.343 1.00 38.50 419 ASP A O 1
ATOM 3172 N N . ARG A 1 420 ? -54.585 10.962 26.824 1.00 40.88 420 ARG A N 1
ATOM 3173 C CA . ARG A 1 420 ? -55.232 9.700 27.248 1.00 40.88 420 ARG A CA 1
ATOM 3174 C C . ARG A 1 420 ? -55.236 8.568 26.200 1.00 40.88 420 ARG A C 1
ATOM 3176 O O . ARG A 1 420 ? -55.948 7.584 26.379 1.00 40.88 420 ARG A O 1
ATOM 3183 N N . ALA A 1 421 ? -54.463 8.694 25.125 1.00 40.69 421 ALA A N 1
ATOM 3184 C CA . ALA A 1 421 ? -54.319 7.703 24.063 1.00 40.69 421 ALA A CA 1
ATOM 3185 C C . ALA A 1 421 ? -52.896 7.117 23.945 1.00 40.69 421 ALA A C 1
ATOM 3187 O O . ALA A 1 421 ? -52.744 6.047 23.357 1.00 40.69 421 ALA A O 1
ATOM 3188 N N . ALA A 1 422 ? -51.866 7.754 24.518 1.00 40.19 422 ALA A N 1
ATOM 3189 C CA . ALA A 1 422 ? -50.490 7.266 24.437 1.00 40.19 422 ALA A CA 1
ATOM 3190 C C . ALA A 1 422 ? -50.157 6.389 25.654 1.00 40.19 422 ALA A C 1
ATOM 3192 O O . ALA A 1 422 ? -50.068 6.861 26.790 1.00 40.19 422 ALA A O 1
ATOM 3193 N N . ARG A 1 423 ? -49.998 5.083 25.411 1.00 42.41 423 ARG A N 1
ATOM 3194 C CA . ARG A 1 423 ? -49.420 4.140 26.377 1.00 42.41 423 ARG A CA 1
ATOM 3195 C C . ARG A 1 423 ? -48.027 4.652 26.753 1.00 42.41 423 ARG A C 1
ATOM 3197 O O . ARG A 1 423 ? -47.282 5.059 25.876 1.00 42.41 423 ARG A O 1
ATOM 3204 N N . HIS A 1 424 ? -47.736 4.685 28.048 1.00 52.88 424 HIS A N 1
ATOM 3205 C CA . HIS A 1 424 ? -46.505 5.225 28.624 1.00 52.88 424 HIS A CA 1
ATOM 3206 C C . HIS A 1 424 ? -45.247 4.742 27.887 1.00 52.88 424 HIS A C 1
ATOM 3208 O O . HIS A 1 424 ? -45.062 3.534 27.753 1.00 52.88 424 HIS A O 1
ATOM 3214 N N . ASP A 1 425 ? -44.387 5.665 27.445 1.00 70.19 425 ASP A N 1
ATOM 3215 C CA . ASP A 1 425 ? -43.079 5.297 26.897 1.00 70.19 425 ASP A CA 1
ATOM 3216 C C . ASP A 1 425 ? -42.178 4.861 28.062 1.00 70.19 425 ASP A C 1
ATOM 3218 O O . ASP A 1 425 ? -41.907 5.644 28.980 1.00 70.19 425 ASP A O 1
ATOM 3222 N N . GLU A 1 426 ? -41.757 3.597 28.049 1.00 83.44 426 GLU A N 1
ATOM 3223 C CA . GLU A 1 426 ? -40.860 2.994 29.037 1.00 83.44 426 GLU A CA 1
ATOM 3224 C C . GLU A 1 426 ? -39.452 2.879 28.439 1.00 83.44 426 GLU A C 1
ATOM 3226 O O . GLU A 1 426 ? -39.286 2.331 27.348 1.00 83.44 426 GLU A O 1
ATOM 3231 N N . VAL A 1 427 ? -38.435 3.382 29.140 1.00 83.62 427 VAL A N 1
ATOM 3232 C CA . VAL A 1 427 ? -37.039 3.368 28.675 1.00 83.62 427 VAL A CA 1
ATOM 3233 C C . VAL A 1 427 ? -36.080 2.970 29.789 1.00 83.62 427 VAL A C 1
ATOM 3235 O O . VAL A 1 427 ? -36.301 3.291 30.956 1.00 83.62 427 VAL A O 1
ATOM 3238 N N . LEU A 1 428 ? -34.994 2.292 29.424 1.00 83.62 428 LEU A N 1
ATOM 3239 C CA . LEU A 1 428 ? -33.918 1.922 30.341 1.00 83.62 428 LEU A CA 1
ATOM 3240 C C . LEU A 1 428 ? -32.820 2.991 30.345 1.00 83.62 428 LEU A C 1
ATOM 3242 O O . LEU A 1 428 ? -32.221 3.280 29.310 1.00 83.62 428 LEU A O 1
ATOM 3246 N N . VAL A 1 429 ? -32.544 3.569 31.516 1.00 81.56 429 VAL A N 1
ATOM 3247 C CA . VAL A 1 429 ? -31.575 4.662 31.704 1.00 81.56 429 VAL A CA 1
ATOM 3248 C C . VAL A 1 429 ? -30.495 4.254 32.699 1.00 81.56 429 VAL A C 1
ATOM 3250 O O . VAL A 1 429 ? -30.808 3.738 33.767 1.00 81.56 429 VAL A O 1
ATOM 3253 N N . ALA A 1 430 ? -29.226 4.505 32.369 1.00 81.31 430 ALA A N 1
ATOM 3254 C CA . ALA A 1 430 ? -28.100 4.175 33.243 1.00 81.31 430 ALA A CA 1
ATOM 3255 C C . ALA A 1 430 ? -28.138 4.983 34.553 1.00 81.31 430 ALA A C 1
ATOM 3257 O O . ALA A 1 430 ? -28.368 6.194 34.535 1.00 81.31 430 ALA A O 1
ATOM 3258 N N . ALA A 1 431 ? -27.837 4.342 35.684 1.00 84.56 431 ALA A N 1
ATOM 3259 C CA . ALA A 1 431 ? -27.885 4.960 37.010 1.00 84.56 431 ALA A CA 1
ATOM 3260 C C . ALA A 1 431 ? -27.005 6.218 37.129 1.00 84.56 431 ALA A C 1
ATOM 3262 O O . ALA A 1 431 ? -27.415 7.205 37.737 1.00 84.56 431 ALA A O 1
ATOM 3263 N N . LYS A 1 432 ? -25.829 6.245 36.489 1.00 81.06 432 LYS A N 1
ATOM 3264 C CA . LYS A 1 432 ? -24.942 7.423 36.470 1.00 81.06 432 LYS A CA 1
ATOM 3265 C C . LYS A 1 432 ? -25.583 8.648 35.826 1.00 81.06 432 LYS A C 1
ATOM 3267 O O . LYS A 1 432 ? -25.250 9.768 36.196 1.00 81.06 432 LYS A O 1
ATOM 3272 N N . SER A 1 433 ? -26.502 8.445 34.882 1.00 80.69 433 SER A N 1
ATOM 3273 C CA . SER A 1 433 ? -27.234 9.528 34.221 1.00 80.69 433 SER A CA 1
ATOM 3274 C C . SER A 1 433 ? -28.248 10.193 35.158 1.00 80.69 433 SER A C 1
ATOM 3276 O O . SER A 1 433 ? -28.698 11.294 34.862 1.00 80.69 433 SER A O 1
ATOM 3278 N N . LEU A 1 434 ? -28.597 9.543 36.275 1.00 83.19 434 LEU A N 1
ATOM 3279 C CA . LEU A 1 434 ? -29.475 10.071 37.322 1.00 83.19 434 LEU A CA 1
ATOM 3280 C C . LEU A 1 434 ? -28.701 10.800 38.433 1.00 83.19 434 LEU A C 1
ATOM 3282 O O . LEU A 1 434 ? -29.310 11.441 39.283 1.00 83.19 434 LEU A O 1
ATOM 3286 N N . VAL A 1 435 ? -27.369 10.699 38.474 1.00 86.00 435 VAL A N 1
ATOM 3287 C CA . VAL A 1 435 ? -26.565 11.330 39.529 1.00 86.00 435 VAL A CA 1
ATOM 3288 C C . VAL A 1 435 ? -26.688 12.850 39.448 1.00 86.00 435 VAL A C 1
ATOM 3290 O O . VAL A 1 435 ? -26.463 13.448 38.400 1.00 86.00 435 VAL A O 1
ATOM 3293 N N . GLY A 1 436 ? -27.011 13.474 40.582 1.00 82.25 436 GLY A N 1
ATOM 3294 C CA . GLY A 1 436 ? -27.317 14.905 40.669 1.00 82.25 436 GLY A CA 1
ATOM 3295 C C . GLY A 1 436 ? -28.813 15.191 40.804 1.00 82.25 436 GLY A C 1
ATOM 3296 O O . GLY A 1 436 ? -29.179 16.266 41.279 1.00 82.25 436 GLY A O 1
ATOM 3297 N N . GLU A 1 437 ? -29.669 14.218 40.486 1.00 86.19 437 GLU A N 1
ATOM 3298 C CA . GLU A 1 437 ? -31.087 14.272 40.827 1.00 86.19 437 GLU A CA 1
ATOM 3299 C C . GLU A 1 437 ? -31.312 14.103 42.334 1.00 86.19 437 GLU A C 1
ATOM 3301 O O . GLU A 1 437 ? -30.497 13.534 43.069 1.00 86.19 437 GLU A O 1
ATOM 3306 N N . LYS A 1 438 ? -32.444 14.617 42.826 1.00 84.88 438 LYS A N 1
ATOM 3307 C CA . LYS A 1 438 ? -32.755 14.606 44.260 1.00 84.88 438 LYS A CA 1
ATOM 3308 C C . LYS A 1 438 ? -32.781 13.170 44.798 1.00 84.88 438 LYS A C 1
ATOM 3310 O O . LYS A 1 438 ? -33.657 12.386 44.460 1.00 84.88 438 LYS A O 1
ATOM 3315 N N . GLY A 1 439 ? -31.862 12.868 45.715 1.00 86.62 439 GLY A N 1
ATOM 3316 C CA . GLY A 1 439 ? -31.762 11.552 46.349 1.00 86.62 439 GLY A CA 1
ATOM 3317 C C . GLY A 1 439 ? -30.917 10.536 45.575 1.00 86.62 439 GLY A C 1
ATOM 3318 O O . GLY A 1 439 ? -30.814 9.406 46.040 1.00 86.62 439 GLY A O 1
ATOM 3319 N N . VAL A 1 440 ? -30.281 10.915 44.460 1.00 92.50 440 VAL A N 1
ATOM 3320 C CA . VAL A 1 440 ? -29.354 10.054 43.709 1.00 92.50 440 VAL A CA 1
ATOM 3321 C C . VAL A 1 440 ? -27.931 10.603 43.789 1.00 92.50 440 VAL A C 1
ATOM 3323 O O . VAL A 1 440 ? -27.648 11.724 43.363 1.00 92.50 440 VAL A O 1
ATOM 3326 N N . SER A 1 441 ? -27.014 9.811 44.336 1.00 92.56 441 SER A N 1
ATOM 3327 C CA . SER A 1 441 ? -25.628 10.213 44.582 1.00 92.56 441 SER A CA 1
ATOM 3328 C C . SER A 1 441 ? -24.662 9.037 44.435 1.00 92.56 441 SER A C 1
ATOM 3330 O O . SER A 1 441 ? -25.060 7.888 44.270 1.00 92.56 441 SER A O 1
ATOM 3332 N N . TRP A 1 442 ? -23.362 9.311 44.492 1.00 90.00 442 TRP A N 1
ATOM 3333 C CA . TRP A 1 442 ? -22.352 8.261 44.605 1.00 90.00 442 TRP A CA 1
ATOM 3334 C C . TRP A 1 442 ? -22.360 7.665 46.022 1.00 90.00 442 TRP A C 1
ATOM 3336 O O . TRP A 1 442 ? -22.213 8.405 46.996 1.00 90.00 442 TRP A O 1
ATOM 3346 N N . ALA A 1 443 ? -22.482 6.340 46.140 1.00 87.12 443 ALA A N 1
ATOM 3347 C CA . ALA A 1 443 ? -22.524 5.613 47.414 1.00 87.12 443 ALA A CA 1
ATOM 3348 C C . ALA A 1 443 ? -21.245 5.829 48.234 1.00 87.12 443 ALA A C 1
ATOM 3350 O O . ALA A 1 443 ? -20.169 5.959 47.662 1.00 87.12 443 ALA A O 1
ATOM 3351 N N . GLU A 1 444 ? -21.292 5.866 49.564 1.00 86.19 444 GLU A N 1
ATOM 3352 C CA . GLU A 1 444 ? -20.060 5.898 50.371 1.00 86.19 444 GLU A CA 1
ATOM 3353 C C . GLU A 1 444 ? -19.207 4.632 50.155 1.00 86.19 444 GLU A C 1
ATOM 3355 O O . GLU A 1 444 ? -19.735 3.552 49.917 1.00 86.19 444 GLU A O 1
ATOM 3360 N N . ILE A 1 445 ? -17.877 4.769 50.204 1.00 78.75 445 ILE A N 1
ATOM 3361 C CA . ILE A 1 445 ? -16.934 3.679 49.872 1.00 78.75 445 ILE A CA 1
ATOM 3362 C C . ILE A 1 445 ? -16.975 2.558 50.927 1.00 78.75 445 ILE A C 1
ATOM 3364 O O . ILE A 1 445 ? -16.829 1.392 50.566 1.00 78.75 445 ILE A O 1
ATOM 3368 N N . GLY A 1 446 ? -17.206 2.902 52.202 1.00 83.06 446 GLY A N 1
ATOM 3369 C CA . GLY A 1 446 ? -17.389 1.940 53.296 1.00 83.06 446 GLY A CA 1
ATOM 3370 C C . GLY A 1 446 ? -16.352 0.809 53.305 1.00 83.06 446 GLY A C 1
ATOM 3371 O O . GLY A 1 446 ? -15.151 1.055 53.171 1.00 83.06 446 GLY A O 1
ATOM 3372 N N . ASP A 1 447 ? -16.848 -0.427 53.416 1.00 83.44 447 ASP A N 1
ATOM 3373 C CA . ASP A 1 447 ? -16.071 -1.677 53.417 1.00 83.44 447 ASP A CA 1
ATOM 3374 C C . ASP A 1 447 ? -15.909 -2.308 52.015 1.00 83.44 447 ASP A C 1
ATOM 3376 O O . ASP A 1 447 ? -15.458 -3.447 51.883 1.00 83.44 447 ASP A O 1
ATOM 3380 N N . GLY A 1 448 ? -16.190 -1.549 50.949 1.00 83.06 448 GLY A N 1
ATOM 3381 C CA . GLY A 1 448 ? -16.166 -2.028 49.569 1.00 83.06 448 GLY A CA 1
ATOM 3382 C C . GLY A 1 448 ? -17.566 -2.353 49.052 1.00 83.06 448 GLY A C 1
ATOM 3383 O O . GLY A 1 448 ? -18.570 -1.982 49.655 1.00 83.06 448 GLY A O 1
ATOM 3384 N N . VAL A 1 449 ? -17.637 -3.042 47.915 1.00 84.50 449 VAL A N 1
ATOM 3385 C CA . VAL A 1 449 ? -18.901 -3.505 47.326 1.00 84.50 449 VAL A CA 1
ATOM 3386 C C . VAL A 1 449 ? -18.717 -4.887 46.716 1.00 84.50 449 VAL A C 1
ATOM 3388 O O . VAL A 1 449 ? -17.714 -5.160 46.059 1.00 84.50 449 VAL A O 1
ATOM 3391 N N . GLU A 1 450 ? -19.682 -5.774 46.921 1.00 85.38 450 GLU A N 1
ATOM 3392 C CA . GLU A 1 450 ? -19.804 -6.998 46.136 1.00 85.38 450 GLU A CA 1
ATOM 3393 C C . GLU A 1 450 ? -20.827 -6.760 45.034 1.00 85.38 450 GLU A C 1
ATOM 3395 O O . GLU A 1 450 ? -21.981 -6.458 45.320 1.00 85.38 450 GLU A O 1
ATOM 3400 N N . TYR A 1 451 ? -20.394 -6.855 43.781 1.00 84.50 451 TYR A N 1
ATOM 3401 C CA . TYR A 1 451 ? -21.267 -6.738 42.628 1.00 84.50 451 TYR A CA 1
ATOM 3402 C C . TYR A 1 451 ? -21.826 -8.102 42.239 1.00 84.50 451 TYR A C 1
ATOM 3404 O O . TYR A 1 451 ? -21.070 -9.065 42.175 1.00 84.50 451 TYR A O 1
ATOM 3412 N N . VAL A 1 452 ? -23.126 -8.172 41.963 1.00 84.06 452 VAL A N 1
ATOM 3413 C CA . VAL A 1 452 ? -23.869 -9.384 41.611 1.00 84.06 452 VAL A CA 1
ATOM 3414 C C . VAL A 1 452 ? -24.557 -9.210 40.258 1.00 84.06 452 VAL A C 1
ATOM 3416 O O . VAL A 1 452 ? -25.098 -8.147 39.937 1.00 84.06 452 VAL A O 1
ATOM 3419 N N . HIS A 1 453 ? -24.542 -10.281 39.474 1.00 82.50 453 HIS A N 1
ATOM 3420 C CA . HIS A 1 453 ? -25.202 -10.430 38.188 1.00 82.50 453 HIS A CA 1
ATOM 3421 C C . HIS A 1 453 ? -26.240 -11.541 38.285 1.00 82.50 453 HIS A C 1
ATOM 3423 O O . HIS A 1 453 ? -25.956 -12.600 38.837 1.00 82.50 453 HIS A O 1
ATOM 3429 N N . ILE A 1 454 ? -27.424 -11.303 37.724 1.00 86.94 454 ILE A N 1
ATOM 3430 C CA . ILE A 1 454 ? -28.537 -12.255 37.731 1.00 86.94 454 ILE A CA 1
ATOM 3431 C C . ILE A 1 454 ? -28.994 -12.432 36.289 1.00 86.94 454 ILE A C 1
ATOM 3433 O O . ILE A 1 454 ? -29.369 -11.449 35.649 1.00 86.94 454 ILE A O 1
ATOM 3437 N N . ALA A 1 455 ? -28.966 -13.661 35.781 1.00 87.69 455 ALA A N 1
ATOM 3438 C CA . ALA A 1 455 ? -29.397 -13.981 34.424 1.00 87.69 455 ALA A CA 1
ATOM 3439 C C . ALA A 1 455 ? -30.624 -14.903 34.430 1.00 87.69 455 ALA A C 1
ATOM 3441 O O . ALA A 1 455 ? -30.696 -15.866 35.198 1.00 87.69 455 ALA A O 1
ATOM 3442 N N . PHE A 1 456 ? -31.566 -14.623 33.530 1.00 88.44 456 PHE A N 1
ATOM 3443 C CA . PHE A 1 456 ? -32.738 -15.454 33.239 1.00 88.44 456 PHE A CA 1
ATOM 3444 C C . PHE A 1 456 ? -32.628 -16.010 31.816 1.00 88.44 456 PHE A C 1
ATOM 3446 O O . PHE A 1 456 ? -31.711 -15.665 31.077 1.00 88.44 456 PHE A O 1
ATOM 3453 N N . SER A 1 457 ? -33.589 -16.840 31.397 1.00 83.12 457 SER A N 1
ATOM 3454 C CA . SER A 1 457 ? -33.658 -17.338 30.011 1.00 83.12 457 SER A CA 1
ATOM 3455 C C . SER A 1 457 ? -33.856 -16.245 28.957 1.00 83.12 457 SER A C 1
ATOM 3457 O O . SER A 1 457 ? -33.650 -16.483 27.773 1.00 83.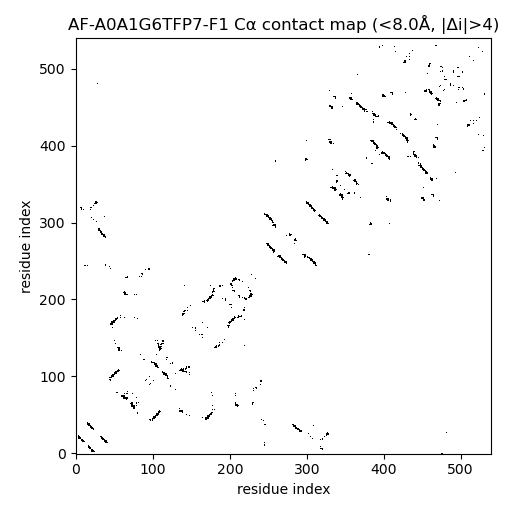12 457 SER A O 1
ATOM 3459 N N . ARG A 1 458 ? -34.274 -15.053 29.376 1.00 85.88 458 ARG A N 1
ATOM 3460 C CA . ARG A 1 458 ? -34.398 -13.852 28.550 1.00 85.88 458 ARG A CA 1
ATOM 3461 C C . ARG A 1 458 ? -33.989 -12.641 29.373 1.00 85.88 458 ARG A C 1
ATOM 3463 O O . ARG A 1 458 ? -33.853 -12.739 30.589 1.00 85.88 458 ARG A O 1
ATOM 3470 N N . HIS A 1 459 ? -33.823 -11.495 28.726 1.00 89.31 459 HIS A N 1
ATOM 3471 C CA . HIS A 1 459 ? -33.671 -10.250 29.464 1.00 89.31 459 HIS A CA 1
ATOM 3472 C C . HIS A 1 459 ? -34.988 -9.920 30.171 1.00 89.31 459 HIS A C 1
ATOM 3474 O O . HIS A 1 459 ? -36.014 -9.748 29.514 1.00 89.31 459 HIS A O 1
ATOM 3480 N N . GLU A 1 460 ? -34.959 -9.849 31.497 1.00 92.88 460 GLU A N 1
ATOM 3481 C CA . GLU A 1 460 ? -36.127 -9.552 32.316 1.00 92.88 460 GLU A CA 1
ATOM 3482 C C . GLU A 1 460 ? -35.948 -8.210 33.021 1.00 92.88 460 GLU A C 1
ATOM 3484 O O . GLU A 1 460 ? -34.841 -7.808 33.381 1.00 92.88 460 GLU A O 1
ATOM 3489 N N . LEU A 1 461 ? -37.065 -7.531 33.260 1.00 92.94 461 LEU A N 1
ATOM 3490 C CA . LEU A 1 461 ? -37.112 -6.451 34.235 1.00 92.94 461 LEU A CA 1
ATOM 3491 C C . LEU A 1 461 ? -37.557 -7.024 35.571 1.00 92.94 461 LEU A C 1
ATOM 3493 O O . LEU A 1 461 ? -38.569 -7.729 35.633 1.00 92.94 461 LEU A O 1
ATOM 3497 N N . ILE A 1 462 ? -36.820 -6.709 36.628 1.00 94.56 462 ILE A N 1
ATOM 3498 C CA . ILE A 1 462 ? -37.044 -7.232 37.977 1.00 94.56 462 ILE A CA 1
ATOM 3499 C C . ILE A 1 462 ? -37.258 -6.093 38.968 1.00 94.56 462 ILE A C 1
ATOM 3501 O O . ILE A 1 462 ? -36.972 -4.933 38.676 1.00 94.56 462 ILE A O 1
ATOM 3505 N N . PHE A 1 463 ? -37.777 -6.427 40.147 1.00 93.69 463 PHE A N 1
ATOM 3506 C CA . PHE A 1 463 ? -37.954 -5.466 41.233 1.00 93.69 463 PHE A CA 1
ATOM 3507 C C . PHE A 1 463 ? -36.774 -5.556 42.206 1.00 93.69 463 PHE A C 1
ATOM 3509 O O . PHE A 1 463 ? -36.631 -6.553 42.914 1.00 93.69 463 PHE A O 1
ATOM 3516 N N . SER A 1 464 ? -35.957 -4.504 42.245 1.00 92.56 464 SER A N 1
ATOM 3517 C CA . SER A 1 464 ? -34.821 -4.326 43.153 1.00 92.56 464 SER A CA 1
ATOM 3518 C C . SER A 1 464 ? -35.088 -3.163 44.112 1.00 92.56 464 SER A C 1
ATOM 3520 O O . SER A 1 464 ? -35.188 -2.020 43.663 1.00 92.56 464 SER A O 1
ATOM 3522 N N . GLU A 1 465 ? -35.235 -3.427 45.411 1.00 92.75 465 GLU A N 1
ATOM 3523 C CA . GLU A 1 465 ? -35.645 -2.441 46.431 1.00 92.75 465 GLU A CA 1
ATOM 3524 C C . GLU A 1 465 ? -36.935 -1.686 46.036 1.00 92.75 465 GLU A C 1
ATOM 3526 O O . GLU A 1 465 ? -37.077 -0.476 46.238 1.00 92.75 465 GLU A O 1
ATOM 3531 N N . GLY A 1 466 ? -37.865 -2.384 45.375 1.00 86.19 466 GLY A N 1
ATOM 3532 C CA . GLY A 1 466 ? -39.098 -1.814 44.820 1.00 86.19 466 GLY A CA 1
ATOM 3533 C C . GLY A 1 466 ? -38.932 -0.985 43.535 1.00 86.19 466 GLY A C 1
ATOM 3534 O O . GLY A 1 466 ? -39.923 -0.482 43.010 1.00 86.19 466 GLY A O 1
ATOM 3535 N N . VAL A 1 467 ? -37.716 -0.844 43.001 1.00 91.06 467 VAL A N 1
ATOM 3536 C CA . VAL A 1 467 ? -37.437 -0.195 41.708 1.00 91.06 467 VAL A CA 1
ATOM 3537 C C . VAL A 1 467 ? -37.425 -1.231 40.594 1.00 91.06 467 VAL A C 1
ATOM 3539 O O . VAL A 1 467 ? -36.853 -2.302 40.761 1.00 91.06 467 VAL A O 1
ATOM 3542 N N . ILE A 1 468 ? -37.990 -0.895 39.435 1.00 92.62 468 ILE A N 1
ATOM 3543 C CA . ILE A 1 468 ? -37.844 -1.729 38.243 1.00 92.62 468 ILE A CA 1
ATOM 3544 C C . ILE A 1 468 ? -36.473 -1.482 37.602 1.00 92.62 468 ILE A C 1
ATOM 3546 O O . ILE A 1 468 ? -36.180 -0.370 37.154 1.00 92.62 468 ILE A O 1
ATOM 3550 N N . SER A 1 469 ? -35.652 -2.523 37.544 1.00 91.25 469 SER A N 1
ATOM 3551 C CA . SER A 1 469 ? -34.290 -2.512 37.004 1.00 91.25 469 SER A CA 1
ATOM 3552 C C . SER A 1 469 ? -34.056 -3.702 36.076 1.00 91.25 469 SER A C 1
ATOM 3554 O O . SER A 1 469 ? -34.861 -4.635 36.008 1.00 91.25 469 SER A O 1
ATOM 3556 N N . GLU A 1 470 ? -32.981 -3.631 35.299 1.00 90.31 470 GLU A N 1
ATOM 3557 C CA . GLU A 1 470 ? -32.651 -4.647 34.304 1.00 90.31 470 GLU A CA 1
ATOM 3558 C C . GLU A 1 470 ? -31.955 -5.869 34.945 1.00 90.31 470 GLU A C 1
ATOM 3560 O O . GLU A 1 470 ? -31.085 -5.727 35.806 1.00 90.31 470 GLU A O 1
ATOM 3565 N N . SER A 1 471 ? -32.315 -7.089 34.530 1.00 89.19 471 SER A N 1
ATOM 3566 C CA . SER A 1 471 ? -31.474 -8.271 34.767 1.00 89.19 471 SER A CA 1
ATOM 3567 C C . SER A 1 471 ? -30.251 -8.246 33.843 1.00 89.19 471 SER A C 1
ATOM 3569 O O . SER A 1 471 ? -30.134 -7.384 32.975 1.00 89.19 471 SER A O 1
ATOM 3571 N N . LEU A 1 472 ? -29.339 -9.219 33.952 1.00 83.38 472 LEU A N 1
ATOM 3572 C CA . LEU A 1 472 ? -28.248 -9.343 32.985 1.00 83.38 472 LEU A CA 1
ATOM 3573 C C . LEU A 1 472 ? -28.829 -9.484 31.573 1.00 83.38 472 LEU A C 1
ATOM 3575 O O . LEU A 1 472 ? -29.466 -10.483 31.238 1.00 83.38 472 LEU A O 1
ATOM 3579 N N . TYR A 1 473 ? -28.591 -8.473 30.748 1.00 75.31 473 TYR A N 1
ATOM 3580 C CA . TYR A 1 473 ? -28.830 -8.532 29.320 1.00 75.31 473 TYR A CA 1
ATOM 3581 C C . TYR A 1 473 ? -27.693 -9.337 28.685 1.00 75.31 473 TYR A C 1
ATOM 3583 O O . TYR A 1 473 ? -26.603 -8.810 28.461 1.00 75.31 473 TYR A O 1
ATOM 3591 N N . ALA A 1 474 ? -27.931 -10.633 28.463 1.00 62.34 474 ALA A N 1
ATOM 3592 C CA . ALA A 1 474 ? -26.934 -11.601 28.005 1.00 62.34 474 ALA A CA 1
ATOM 3593 C C . ALA A 1 474 ? -26.593 -11.463 26.505 1.00 62.34 474 ALA A C 1
ATOM 3595 O O . ALA A 1 474 ? -26.733 -12.401 25.730 1.00 62.34 474 ALA A O 1
ATOM 3596 N N . GLY A 1 475 ? -26.130 -10.276 26.098 1.00 60.00 475 GLY A N 1
ATOM 3597 C CA . GLY A 1 475 ? -25.368 -10.076 24.860 1.00 60.00 475 GLY A CA 1
ATOM 3598 C C . GLY A 1 475 ? -24.192 -11.047 24.753 1.00 60.00 475 GLY A C 1
ATOM 3599 O O . GLY A 1 475 ? -23.605 -11.352 25.794 1.00 60.00 475 GLY A O 1
ATOM 3600 N N . PRO A 1 476 ? -23.748 -11.448 23.545 1.00 47.91 476 PRO A N 1
ATOM 3601 C CA . PRO A 1 476 ? -22.476 -12.155 23.360 1.00 47.91 476 PRO A CA 1
ATOM 3602 C C . PRO A 1 476 ? -21.297 -11.524 24.136 1.00 47.91 476 PRO A C 1
ATOM 3604 O O . PRO A 1 476 ? -20.403 -12.237 24.590 1.00 47.91 476 PRO A O 1
ATOM 3607 N N . GLN A 1 477 ? -21.318 -10.203 24.379 1.00 42.72 477 GLN A N 1
ATOM 3608 C CA . GLN A 1 477 ? -20.349 -9.495 25.231 1.00 42.72 477 GLN A CA 1
ATOM 3609 C C . GLN A 1 477 ? -20.562 -9.650 26.739 1.00 42.72 477 GLN A C 1
ATOM 3611 O O . GLN A 1 477 ? -19.578 -9.747 27.466 1.00 42.72 477 GLN A O 1
ATOM 3616 N N . ALA A 1 478 ? -21.799 -9.734 27.238 1.00 49.34 478 ALA A N 1
ATOM 3617 C CA . ALA A 1 478 ? -22.045 -9.948 28.665 1.00 49.34 478 ALA A CA 1
ATOM 3618 C C . ALA A 1 478 ? -21.479 -11.290 29.154 1.00 49.34 478 ALA A C 1
ATOM 3620 O O . ALA A 1 478 ? -21.022 -11.396 30.289 1.00 49.34 478 ALA A O 1
ATOM 3621 N N . LEU A 1 479 ? -21.428 -12.277 28.256 1.00 54.16 479 LEU A N 1
ATOM 3622 C CA . LEU A 1 479 ? -20.809 -13.589 28.450 1.00 54.16 479 LEU A CA 1
ATOM 3623 C C . LEU A 1 479 ? -19.282 -13.519 28.547 1.00 54.16 479 LEU A C 1
ATOM 3625 O O . LEU A 1 479 ? -18.678 -14.249 29.328 1.00 54.16 479 LEU A O 1
ATOM 3629 N N . ARG A 1 480 ? -18.648 -12.658 27.740 1.00 46.78 480 ARG A N 1
ATOM 3630 C CA . ARG A 1 480 ? -17.183 -12.519 27.638 1.00 46.78 480 ARG A CA 1
ATOM 3631 C C . ARG A 1 480 ? -16.565 -11.760 28.817 1.00 46.78 480 ARG A C 1
ATOM 3633 O O . ARG A 1 480 ? -15.363 -11.866 29.024 1.00 46.78 480 ARG A O 1
ATOM 3640 N N . MET A 1 481 ? -17.377 -11.036 29.590 1.00 44.31 481 MET A N 1
ATOM 3641 C CA . MET A 1 481 ? -16.953 -10.239 30.752 1.00 44.31 481 MET A CA 1
ATOM 3642 C C . MET A 1 481 ? -17.078 -10.986 32.087 1.00 44.31 481 MET A C 1
ATOM 3644 O O . MET A 1 481 ? -16.663 -10.480 33.131 1.00 44.31 481 MET A O 1
ATOM 3648 N N . LEU A 1 482 ? -17.625 -12.202 32.046 1.00 55.12 482 LEU A N 1
ATOM 3649 C CA . LEU A 1 482 ? -17.583 -13.154 33.148 1.00 55.12 482 LEU A CA 1
ATOM 3650 C C . LEU A 1 482 ? -16.181 -13.759 33.268 1.00 55.12 482 LEU A C 1
ATOM 3652 O O . LEU A 1 482 ? -15.476 -13.914 32.270 1.00 55.12 482 LEU A O 1
ATOM 3656 N N . LEU A 1 483 ? -15.786 -14.161 34.481 1.00 51.19 483 LEU A N 1
ATOM 3657 C CA . LEU A 1 483 ? -14.562 -14.948 34.658 1.00 51.19 483 LEU A CA 1
ATOM 3658 C C . LEU A 1 483 ? -14.632 -16.218 33.785 1.00 51.19 483 LEU A C 1
ATOM 3660 O O . LEU A 1 483 ? -15.731 -16.747 33.602 1.00 51.19 483 LEU A O 1
ATOM 3664 N N . PRO A 1 484 ? -13.506 -16.760 33.281 1.00 48.53 484 PRO A N 1
ATOM 3665 C CA . PRO A 1 484 ? -13.520 -17.907 32.367 1.00 48.53 484 PRO A CA 1
ATOM 3666 C C . PRO A 1 484 ? -14.391 -19.081 32.842 1.00 48.53 484 PRO A C 1
ATOM 3668 O O . PRO A 1 484 ? -15.150 -19.646 32.056 1.00 48.53 484 PRO A O 1
ATOM 3671 N N . GLU A 1 485 ? -14.360 -19.385 34.141 1.00 47.75 485 GLU A N 1
ATOM 3672 C CA . GLU A 1 485 ? -15.184 -20.443 34.739 1.00 47.75 485 GLU A CA 1
ATOM 3673 C C . GLU A 1 485 ? -16.673 -20.081 34.809 1.00 47.75 485 GLU A C 1
ATOM 3675 O O . GLU A 1 485 ? -17.519 -20.913 34.495 1.00 47.75 485 GLU A O 1
ATOM 3680 N N . GLN A 1 486 ? -17.002 -18.826 35.128 1.00 53.16 486 GLN A N 1
ATOM 3681 C CA . GLN A 1 486 ? -18.380 -18.321 35.131 1.00 53.16 486 GLN A CA 1
ATOM 3682 C C . GLN A 1 486 ? -18.975 -18.311 33.720 1.00 53.16 486 GLN A C 1
ATOM 3684 O O . GLN A 1 486 ? -20.126 -18.687 33.529 1.00 53.16 486 GLN A O 1
ATOM 3689 N N . ARG A 1 487 ? -18.183 -17.927 32.713 1.00 61.38 487 ARG A N 1
ATOM 3690 C CA . ARG A 1 487 ? -18.581 -17.976 31.302 1.00 61.38 487 ARG A CA 1
ATOM 3691 C C . ARG A 1 487 ? -18.834 -19.408 30.844 1.00 61.38 487 ARG A C 1
ATOM 3693 O O . ARG A 1 487 ? -19.835 -19.671 30.185 1.00 61.38 487 ARG A O 1
ATOM 3700 N N . LYS A 1 488 ? -17.921 -20.325 31.168 1.00 57.72 488 LYS A N 1
ATOM 3701 C CA . LYS A 1 488 ? -18.027 -21.746 30.816 1.00 57.72 488 LYS A CA 1
ATOM 3702 C C . LYS A 1 488 ? -19.259 -22.390 31.449 1.00 57.72 488 LYS A C 1
ATOM 3704 O O . LYS A 1 488 ? -19.960 -23.144 30.781 1.00 57.72 488 LYS A O 1
ATOM 3709 N N . GLU A 1 489 ? -19.538 -22.059 32.706 1.00 53.56 489 GLU A N 1
ATOM 3710 C CA . GLU A 1 489 ? -20.760 -22.456 33.400 1.00 53.56 489 GLU A CA 1
ATOM 3711 C C . GLU A 1 489 ? -22.002 -21.894 32.695 1.00 53.56 489 GLU A C 1
ATOM 3713 O O . GLU A 1 489 ? -22.889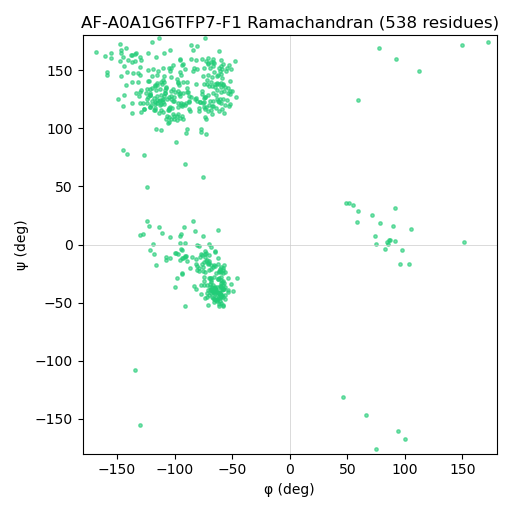 -22.658 32.320 1.00 53.56 489 GLU A O 1
ATOM 3718 N N . LEU A 1 490 ? -22.033 -20.590 32.409 1.00 61.56 490 LEU A N 1
ATOM 3719 C CA . LEU A 1 490 ? -23.168 -19.939 31.756 1.00 61.56 490 LEU A CA 1
ATOM 3720 C C . LEU A 1 490 ? -23.489 -20.527 30.373 1.00 61.56 490 LEU A C 1
ATOM 3722 O O . LEU A 1 490 ? -24.647 -20.807 30.077 1.00 61.56 490 LEU A O 1
ATOM 3726 N N . LEU A 1 491 ? -22.467 -20.756 29.543 1.00 65.19 491 LEU A N 1
ATOM 3727 C CA . LEU A 1 491 ? -22.616 -21.346 28.207 1.00 65.19 491 LEU A CA 1
ATOM 3728 C C . LEU A 1 491 ? -23.009 -22.829 28.254 1.00 65.19 491 LEU A C 1
ATOM 3730 O O . LEU A 1 491 ? -23.567 -23.344 27.291 1.00 65.19 491 LEU A O 1
ATOM 3734 N N . SER A 1 492 ? -22.745 -23.526 29.364 1.00 58.38 492 SER A N 1
ATOM 3735 C CA . SER A 1 492 ? -23.256 -24.888 29.562 1.00 58.38 492 SER A CA 1
ATOM 3736 C C . SER A 1 492 ? -24.754 -24.911 29.885 1.00 58.38 492 SER A C 1
ATOM 3738 O O . SER A 1 492 ? -25.435 -25.881 29.558 1.00 58.38 492 SER A O 1
ATOM 3740 N N . ILE A 1 493 ? -25.263 -23.838 30.504 1.00 55.25 493 ILE A N 1
ATOM 3741 C CA . ILE A 1 493 ? -26.677 -23.662 30.861 1.00 55.25 493 ILE A CA 1
ATOM 3742 C C . ILE A 1 493 ? -27.474 -23.131 29.663 1.00 55.25 493 ILE A C 1
ATOM 3744 O O . ILE A 1 493 ? -28.613 -23.549 29.462 1.00 55.25 493 ILE A O 1
ATOM 3748 N N . PHE A 1 494 ? -26.858 -22.263 28.855 1.00 65.38 494 PHE A N 1
ATOM 3749 C CA . PHE A 1 494 ? -27.438 -21.668 27.649 1.00 65.38 494 PHE A CA 1
ATOM 3750 C C . PHE A 1 494 ? -26.537 -21.874 26.425 1.00 65.38 494 PHE A C 1
ATOM 3752 O O . PHE A 1 494 ? -25.824 -20.951 26.013 1.00 65.38 494 PHE A O 1
ATOM 3759 N N . PRO A 1 495 ? -26.530 -23.080 25.835 1.00 60.31 495 PRO A N 1
ATOM 3760 C CA . PRO A 1 495 ? -25.715 -23.366 24.658 1.00 60.31 495 PRO A CA 1
ATOM 3761 C C . PRO A 1 495 ? -26.023 -22.433 23.481 1.00 60.31 495 PRO A C 1
ATOM 3763 O O . PRO A 1 495 ? -25.109 -22.018 22.771 1.00 60.31 495 PRO A O 1
ATOM 3766 N N . GLU A 1 496 ? -27.288 -22.039 23.319 1.00 57.84 496 GLU A N 1
ATOM 3767 C CA . GLU A 1 496 ? -27.763 -21.144 22.262 1.00 57.84 496 GLU A CA 1
ATOM 3768 C C . GLU A 1 496 ? -27.119 -19.748 22.322 1.00 57.84 496 GLU A C 1
ATOM 3770 O O . GLU A 1 496 ? -26.997 -19.077 21.305 1.00 57.84 496 GLU A O 1
ATOM 3775 N N . TRP A 1 497 ? -26.621 -19.319 23.488 1.00 66.12 497 TRP A N 1
ATOM 3776 C CA . TRP A 1 497 ? -25.925 -18.035 23.643 1.00 66.12 497 TRP A CA 1
ATOM 3777 C C . TRP A 1 497 ? -24.508 -18.036 23.048 1.00 66.12 497 TRP A C 1
ATOM 3779 O O . TRP A 1 497 ? -23.862 -16.989 22.985 1.00 66.12 497 TRP A O 1
ATOM 3789 N N . SER A 1 498 ? -24.007 -19.204 22.628 1.00 59.72 498 SER A N 1
ATOM 3790 C CA . SER A 1 498 ? -22.747 -19.346 21.889 1.00 59.72 498 SER A CA 1
ATOM 3791 C C . SER A 1 498 ? -22.921 -19.358 20.367 1.00 59.72 498 SER A C 1
ATOM 3793 O O . SER A 1 498 ? -21.917 -19.371 19.653 1.00 59.72 498 SER A O 1
ATOM 3795 N N . GLU A 1 499 ? -24.161 -19.347 19.868 1.00 65.12 499 GLU A N 1
ATOM 3796 C CA . GLU A 1 499 ? -24.439 -19.360 18.433 1.00 65.12 499 GLU A CA 1
ATOM 3797 C C . GLU A 1 499 ? -24.157 -17.980 17.800 1.00 65.12 499 GLU A C 1
ATOM 3799 O O . GLU A 1 499 ? -24.519 -16.957 18.388 1.00 65.12 499 GLU A O 1
ATOM 3804 N N . PRO A 1 500 ? -23.536 -17.919 16.604 1.00 51.81 500 PRO A N 1
ATOM 3805 C CA . PRO A 1 500 ? -23.173 -16.656 15.948 1.00 51.81 500 PRO A CA 1
ATOM 3806 C C . PRO A 1 500 ? -24.355 -15.709 15.695 1.00 51.81 500 PRO A C 1
ATOM 3808 O O . PRO A 1 500 ? -24.191 -14.493 15.762 1.00 51.81 500 PRO A O 1
ATOM 3811 N N . ASP A 1 501 ? -25.544 -16.268 15.457 1.00 63.59 501 ASP A N 1
ATOM 3812 C CA . ASP A 1 501 ? -26.758 -15.528 15.094 1.00 63.59 501 ASP A CA 1
ATOM 3813 C C . ASP A 1 501 ? -27.658 -15.202 16.305 1.00 63.59 501 ASP A C 1
ATOM 3815 O O . ASP A 1 501 ? -28.786 -14.726 16.145 1.00 63.59 501 ASP A O 1
ATOM 3819 N N . PHE A 1 502 ? -27.201 -15.466 17.535 1.00 62.78 502 PHE A N 1
ATOM 3820 C CA . PHE A 1 502 ? -27.986 -15.180 18.733 1.00 62.78 502 PHE A CA 1
ATOM 3821 C C . PHE A 1 502 ? -28.056 -13.669 19.011 1.00 62.78 502 PHE A C 1
ATOM 3823 O O . PHE A 1 502 ? -27.101 -13.042 19.479 1.00 62.78 502 PHE A O 1
ATOM 3830 N N . GLU A 1 503 ? -29.229 -13.078 18.778 1.00 64.31 503 GLU A N 1
ATOM 3831 C CA . GLU A 1 503 ? -29.534 -11.701 19.167 1.00 64.31 503 GLU A CA 1
ATOM 3832 C C . GLU A 1 503 ? -30.377 -11.666 20.451 1.00 64.31 503 GLU A C 1
ATOM 3834 O O . GLU A 1 503 ? -31.551 -12.054 20.442 1.00 64.31 503 GLU A O 1
ATOM 3839 N N . PRO A 1 504 ? -29.832 -11.169 21.576 1.00 69.12 504 PRO A N 1
ATOM 3840 C CA . PRO A 1 504 ? -30.625 -11.005 22.778 1.00 69.12 504 PRO A CA 1
ATOM 3841 C C . PRO A 1 504 ? -31.619 -9.866 22.573 1.00 69.12 504 PRO A C 1
ATOM 3843 O O . PRO A 1 504 ? -31.286 -8.796 22.071 1.00 69.12 504 PRO A O 1
ATOM 3846 N N . VAL A 1 505 ? -32.856 -10.079 23.004 1.00 80.00 505 VAL A N 1
ATOM 3847 C CA . VAL A 1 505 ? -33.911 -9.068 22.913 1.00 80.00 505 VAL A CA 1
ATOM 3848 C C . VAL A 1 505 ? -33.977 -8.311 24.228 1.00 80.00 505 VAL A C 1
ATOM 3850 O O . VAL A 1 505 ? -34.169 -8.910 25.287 1.00 80.00 505 VAL A O 1
ATOM 3853 N N . ALA A 1 506 ? -33.805 -6.988 24.181 1.00 80.12 506 ALA A N 1
ATOM 3854 C CA . ALA A 1 506 ? -33.931 -6.171 25.377 1.00 80.12 506 ALA A CA 1
ATOM 3855 C C . ALA A 1 506 ? -35.400 -6.069 25.812 1.00 80.12 506 ALA A C 1
ATOM 3857 O O . ALA A 1 506 ? -36.277 -5.854 24.978 1.00 80.12 506 ALA A O 1
ATOM 3858 N N . ALA A 1 507 ? -35.670 -6.164 27.120 1.00 86.00 507 ALA A N 1
ATOM 3859 C CA . ALA A 1 507 ? -37.035 -6.076 27.635 1.00 86.00 507 ALA A CA 1
ATOM 3860 C C . ALA A 1 507 ? -37.704 -4.734 27.296 1.00 86.00 507 ALA A C 1
ATOM 3862 O O . ALA A 1 507 ? -38.911 -4.689 27.067 1.00 86.00 507 ALA A O 1
ATOM 3863 N N . ARG A 1 508 ? -36.930 -3.642 27.242 1.00 87.62 508 ARG A N 1
ATOM 3864 C CA . ARG A 1 508 ? -37.372 -2.298 26.839 1.00 87.62 508 ARG A CA 1
ATOM 3865 C C . ARG A 1 508 ? -36.273 -1.554 26.066 1.00 87.62 508 ARG A C 1
ATOM 3867 O O . ARG A 1 508 ? -35.107 -1.934 26.177 1.00 87.62 508 ARG A O 1
ATOM 3874 N N . PRO A 1 509 ? -36.616 -0.493 25.305 1.00 81.44 509 PRO A N 1
ATOM 3875 C CA . PRO A 1 509 ? -35.641 0.321 24.583 1.00 81.44 509 PRO A CA 1
ATOM 3876 C C . PRO A 1 509 ? -34.586 0.957 25.495 1.00 81.44 509 PRO A C 1
ATOM 3878 O O . PRO A 1 509 ? -34.891 1.421 26.597 1.00 81.44 509 PRO A O 1
ATOM 3881 N N . ILE A 1 510 ? -33.354 1.033 24.991 1.00 75.69 510 ILE A N 1
ATOM 3882 C CA . ILE A 1 510 ? -32.201 1.639 25.666 1.00 75.69 510 ILE A CA 1
ATOM 3883 C C . ILE A 1 510 ? -31.745 2.851 24.832 1.00 75.69 510 ILE A C 1
ATOM 3885 O O . ILE A 1 510 ? -31.075 2.670 23.814 1.00 75.69 510 ILE A O 1
ATOM 3889 N N . PRO A 1 511 ? -32.116 4.089 25.208 1.00 67.31 511 PRO A N 1
ATOM 3890 C CA . PRO A 1 511 ? -31.707 5.297 24.489 1.00 67.31 511 PRO A CA 1
ATOM 3891 C C . PRO A 1 511 ? -30.194 5.542 24.566 1.00 67.31 511 PRO A C 1
ATOM 3893 O O . PRO A 1 511 ? -29.533 5.122 25.521 1.00 67.31 511 PRO A O 1
ATOM 3896 N N . LYS A 1 512 ? -29.637 6.287 23.601 1.00 60.19 512 LYS A N 1
ATOM 3897 C CA . LYS A 1 512 ? -28.216 6.675 23.606 1.00 60.19 512 LYS A CA 1
ATOM 3898 C C . LYS A 1 512 ? -27.925 7.670 24.738 1.00 60.19 512 LYS A C 1
ATOM 3900 O O . LYS A 1 512 ? -28.809 8.373 25.218 1.00 60.19 512 LYS A O 1
ATOM 3905 N N . GLY A 1 513 ? -26.665 7.764 25.170 1.00 54.00 513 GLY A N 1
ATOM 3906 C CA . GLY A 1 513 ? -26.287 8.532 26.368 1.00 54.00 513 GLY A CA 1
ATOM 3907 C C . GLY A 1 513 ? -26.644 10.030 26.346 1.00 54.00 513 GLY A C 1
ATOM 3908 O O . GLY A 1 513 ? -26.946 10.593 27.398 1.00 54.00 513 GLY A O 1
ATOM 3909 N N . ALA A 1 514 ? -26.639 10.682 25.177 1.00 53.16 514 ALA A N 1
ATOM 3910 C CA . ALA A 1 514 ? -27.082 12.075 25.047 1.00 53.16 514 ALA A CA 1
ATOM 3911 C C . ALA A 1 514 ? -28.594 12.215 25.304 1.00 53.16 514 ALA A C 1
ATOM 3913 O O . ALA A 1 514 ? -29.000 13.056 26.107 1.00 53.16 514 ALA A O 1
ATOM 3914 N N . ASP A 1 515 ? -29.388 11.318 24.716 1.00 63.84 515 ASP A N 1
ATOM 3915 C CA . ASP A 1 515 ? -30.845 11.274 24.864 1.00 63.84 515 ASP A CA 1
ATOM 3916 C C . ASP A 1 515 ? -31.246 10.947 26.306 1.00 63.84 515 ASP A C 1
ATOM 3918 O O . ASP A 1 515 ? -32.198 11.516 26.833 1.00 63.84 515 ASP A O 1
ATOM 3922 N N . GLN A 1 516 ? -30.489 10.079 26.989 1.00 68.62 516 GLN A N 1
ATOM 3923 C CA . GLN A 1 516 ? -30.735 9.754 28.397 1.00 68.62 516 GLN A CA 1
ATOM 3924 C C . GLN A 1 516 ? -30.681 10.996 29.297 1.00 68.62 516 GLN A C 1
ATOM 3926 O O . GLN A 1 516 ? -31.569 11.180 30.124 1.00 68.62 516 GLN A O 1
ATOM 3931 N N . ARG A 1 517 ? -29.686 11.880 29.128 1.00 68.50 517 ARG A N 1
ATOM 3932 C CA . ARG A 1 517 ? -29.586 13.117 29.928 1.00 68.50 517 ARG A CA 1
ATOM 3933 C C . ARG A 1 517 ? -30.747 14.071 29.665 1.00 68.50 517 ARG A C 1
ATOM 3935 O O . ARG A 1 517 ? -31.254 14.683 30.599 1.00 68.50 517 ARG A O 1
ATOM 3942 N N . GLU A 1 518 ? -31.180 14.184 28.411 1.00 69.75 518 GLU A N 1
ATOM 3943 C CA . GLU A 1 518 ? -32.341 14.997 28.038 1.00 69.75 518 GLU A CA 1
ATOM 3944 C C . GLU A 1 518 ? -33.643 14.435 28.631 1.00 69.75 518 GLU A C 1
ATOM 3946 O O . GLU A 1 518 ? -34.472 15.193 29.140 1.00 69.75 518 GLU A O 1
ATOM 3951 N N . ILE A 1 519 ? -33.809 13.108 28.609 1.00 73.81 519 ILE A N 1
ATOM 3952 C CA . ILE A 1 519 ? -34.940 12.409 29.231 1.00 73.81 519 ILE A CA 1
ATOM 3953 C C . ILE A 1 519 ? -34.959 12.669 30.741 1.00 73.81 519 ILE A C 1
ATOM 3955 O O . ILE A 1 519 ? -36.002 13.056 31.267 1.00 73.81 519 ILE A O 1
ATOM 3959 N N . VAL A 1 520 ? -33.819 12.515 31.422 1.00 74.25 520 VAL A N 1
ATOM 3960 C CA . VAL A 1 520 ? -33.703 12.759 32.869 1.00 74.25 520 VAL A CA 1
ATOM 3961 C C . VAL A 1 520 ? -34.034 14.212 33.195 1.00 74.25 520 VAL A C 1
ATOM 3963 O O . VAL A 1 520 ? -34.966 14.445 33.957 1.00 74.25 520 VAL A O 1
ATOM 3966 N N . ALA A 1 521 ? -33.393 15.182 32.532 1.00 69.25 521 ALA A N 1
ATOM 3967 C CA . ALA A 1 521 ? -33.621 16.608 32.775 1.00 69.25 521 ALA A CA 1
ATOM 3968 C C . ALA A 1 521 ? -35.090 17.035 32.589 1.00 69.25 521 ALA A C 1
ATOM 3970 O O . ALA A 1 521 ? -35.580 17.930 33.278 1.00 69.25 521 ALA A O 1
ATOM 3971 N N . ARG A 1 522 ? -35.820 16.399 31.663 1.00 66.88 522 ARG A N 1
ATOM 3972 C CA . ARG A 1 522 ? -37.255 16.651 31.456 1.00 66.88 522 ARG A CA 1
ATOM 3973 C C . ARG A 1 522 ? -38.137 16.041 32.546 1.00 66.88 522 ARG A C 1
ATOM 3975 O O . ARG A 1 522 ? -39.180 16.615 32.854 1.00 66.88 522 ARG A O 1
ATOM 3982 N N . LEU A 1 523 ? -37.739 14.914 33.135 1.00 63.94 523 LEU A N 1
ATOM 3983 C CA . LEU A 1 523 ? -38.464 14.262 34.231 1.00 63.94 523 LEU A CA 1
ATOM 3984 C C . LEU A 1 523 ? -38.291 15.011 35.562 1.00 63.94 523 LEU A C 1
ATOM 3986 O O . LEU A 1 523 ? -39.257 15.122 36.319 1.00 63.94 523 LEU A O 1
ATOM 3990 N N . SER A 1 524 ? -37.123 15.611 35.811 1.00 54.03 524 SER A N 1
ATOM 3991 C CA . SER A 1 524 ? -36.843 16.447 36.994 1.00 54.03 524 SER A CA 1
ATOM 3992 C C . SER A 1 524 ? -37.773 17.666 37.090 1.00 54.03 524 SER A C 1
ATOM 3994 O O . SER A 1 524 ? -38.096 18.131 38.182 1.00 54.03 524 SER A O 1
ATOM 3996 N N . VAL A 1 525 ? -38.262 18.161 35.945 1.00 45.09 525 VAL A N 1
ATOM 3997 C CA . VAL A 1 525 ? -39.215 19.282 35.840 1.00 45.09 525 VAL A CA 1
ATOM 3998 C C . VAL A 1 525 ? -40.671 18.846 36.091 1.00 45.09 525 VAL A C 1
ATOM 4000 O O . VAL A 1 525 ? -41.509 19.686 36.413 1.00 45.09 525 VAL A O 1
ATOM 4003 N N . MET A 1 526 ? -40.994 17.549 35.990 1.00 43.94 526 MET A N 1
ATOM 4004 C CA . MET A 1 526 ? -42.376 17.036 35.997 1.00 43.94 526 MET A CA 1
ATOM 4005 C C . MET A 1 526 ? -42.794 16.229 37.244 1.00 43.94 526 MET A C 1
ATOM 4007 O O . MET A 1 526 ? -43.902 15.702 37.258 1.00 43.94 526 MET A O 1
ATOM 4011 N N . ASN A 1 527 ? -41.992 16.206 38.319 1.00 48.22 527 ASN A N 1
ATOM 4012 C CA . ASN A 1 527 ? -42.049 15.206 39.405 1.00 48.22 527 ASN A CA 1
ATOM 4013 C C . ASN A 1 527 ? -41.826 13.782 38.856 1.00 48.22 527 ASN A C 1
ATOM 4015 O O . ASN A 1 527 ? -42.556 13.311 37.990 1.00 48.22 527 ASN A O 1
ATOM 4019 N N . MET A 1 528 ? -40.839 13.055 39.386 1.00 50.28 528 MET A N 1
ATOM 4020 C CA . MET A 1 528 ? -40.692 11.621 39.108 1.00 50.28 528 MET A CA 1
ATOM 4021 C C . MET A 1 528 ? -41.954 10.890 39.611 1.00 50.28 528 MET A C 1
ATOM 4023 O O . MET A 1 528 ? -42.274 10.942 40.801 1.00 50.28 528 MET A O 1
ATOM 4027 N N . LEU A 1 529 ? -42.732 10.308 38.692 1.00 50.00 529 LEU A N 1
ATOM 4028 C CA . LEU A 1 529 ? -44.048 9.714 38.966 1.00 50.00 529 LEU A CA 1
ATOM 4029 C C . LEU A 1 529 ? -43.957 8.200 39.211 1.00 50.00 529 LEU A C 1
ATOM 4031 O O . LEU A 1 529 ? -43.108 7.512 38.652 1.00 50.00 529 LEU A O 1
ATOM 4035 N N . SER A 1 530 ? -44.862 7.709 40.062 1.00 48.00 530 SER A N 1
ATOM 4036 C CA . SER A 1 530 ? -44.788 6.426 40.763 1.00 48.00 530 SER A CA 1
ATOM 4037 C C . SER A 1 530 ? -44.921 5.168 39.886 1.00 48.00 530 SER A C 1
ATOM 4039 O O . SER A 1 530 ? -45.791 5.061 39.023 1.00 48.00 530 SER A O 1
ATOM 4041 N N . GLN A 1 531 ? -44.099 4.161 40.209 1.00 51.09 531 GLN A N 1
ATOM 4042 C CA . GLN A 1 531 ? -44.150 2.770 39.715 1.00 51.09 531 GLN A CA 1
ATOM 4043 C C . GLN A 1 531 ? -45.294 1.939 40.367 1.00 51.09 531 GLN A C 1
ATOM 4045 O O . GLN A 1 531 ? -45.395 0.732 40.158 1.00 51.09 531 GLN A O 1
ATOM 4050 N N . GLU A 1 532 ? -46.182 2.571 41.150 1.00 43.03 532 GLU A N 1
ATOM 4051 C CA . GLU A 1 532 ? -47.130 1.932 42.090 1.00 43.03 532 GLU A CA 1
ATOM 4052 C C . GLU A 1 532 ? -48.149 0.966 41.457 1.00 43.03 532 GLU A C 1
ATOM 4054 O O . GLU A 1 532 ? -48.697 0.119 42.154 1.00 43.03 532 GLU A O 1
ATOM 4059 N N . SER A 1 533 ? -48.435 1.043 40.150 1.00 43.25 533 SER A N 1
ATOM 4060 C CA . SER A 1 533 ? -49.531 0.244 39.561 1.00 43.25 533 SER A CA 1
ATOM 4061 C C . SER A 1 533 ? -49.194 -1.224 39.250 1.00 43.25 533 SER A C 1
ATOM 4063 O O . SER A 1 533 ? -50.058 -1.935 38.739 1.00 43.25 533 SER A O 1
ATOM 4065 N N . ARG A 1 534 ? -47.961 -1.688 39.515 1.00 52.62 534 ARG A N 1
ATOM 4066 C CA . ARG A 1 534 ? -47.510 -3.052 39.150 1.00 52.62 534 ARG A CA 1
ATOM 4067 C C . ARG A 1 534 ? -47.109 -3.953 40.320 1.00 52.62 534 ARG A C 1
ATOM 4069 O O . ARG A 1 534 ? -46.922 -5.150 40.110 1.00 52.62 534 ARG A O 1
ATOM 4076 N N . THR A 1 535 ? -47.022 -3.421 41.535 1.00 43.88 535 THR A N 1
ATOM 4077 C CA . THR A 1 535 ? -46.853 -4.212 42.760 1.00 43.88 535 THR A CA 1
ATOM 4078 C C . THR A 1 535 ? -48.235 -4.513 43.339 1.00 43.88 535 THR A C 1
ATOM 4080 O O . THR A 1 535 ? -48.910 -3.603 43.810 1.00 43.88 535 THR A O 1
ATOM 4083 N N . ASP A 1 536 ? -48.690 -5.765 43.254 1.00 39.97 536 ASP A N 1
ATOM 4084 C CA . ASP A 1 536 ? -49.965 -6.194 43.841 1.00 39.97 536 ASP A CA 1
ATOM 4085 C C . ASP A 1 536 ? -49.885 -6.121 45.382 1.00 39.97 536 ASP A C 1
ATOM 4087 O O . ASP A 1 536 ? -49.041 -6.804 45.969 1.00 39.97 536 ASP A O 1
ATOM 4091 N N . PRO A 1 537 ? -50.722 -5.315 46.064 1.00 38.09 537 PRO A N 1
ATOM 4092 C CA . PRO A 1 537 ? -50.691 -5.186 47.520 1.00 38.09 537 PRO A CA 1
ATOM 4093 C C . PRO A 1 537 ? -51.184 -6.433 48.279 1.00 38.09 537 PRO A C 1
ATOM 4095 O O . PRO A 1 537 ? -51.195 -6.420 49.508 1.00 38.09 537 PRO A O 1
ATOM 4098 N N . SER A 1 538 ? -51.585 -7.519 47.605 1.00 36.31 538 SER A N 1
ATOM 4099 C CA . SER A 1 538 ? -52.056 -8.749 48.263 1.00 36.31 538 SER A CA 1
ATOM 4100 C C . SER A 1 538 ? -50.953 -9.710 48.748 1.00 36.31 538 SER A C 1
ATOM 4102 O O . SER A 1 538 ? -51.267 -10.858 49.058 1.00 36.31 538 SER A O 1
ATOM 4104 N N . LEU A 1 539 ? -49.680 -9.298 48.777 1.00 40.12 539 LEU A N 1
ATOM 4105 C CA . LEU A 1 539 ? -48.526 -10.176 49.056 1.00 40.12 539 LEU A CA 1
ATOM 4106 C C . LEU A 1 539 ? -47.626 -9.723 50.228 1.00 40.12 539 LEU A C 1
ATOM 4108 O O . LEU A 1 539 ? -46.485 -10.172 50.316 1.00 40.12 539 LEU A O 1
ATOM 4112 N N . HIS A 1 540 ? -48.124 -8.877 51.137 1.00 36.94 540 HIS A N 1
ATOM 4113 C CA . HIS A 1 540 ? -47.438 -8.565 52.403 1.00 36.94 540 HIS A CA 1
ATOM 4114 C C . HIS A 1 540 ? -47.790 -9.523 53.541 1.00 36.94 540 HIS A C 1
ATOM 4116 O O . HIS A 1 540 ? -48.991 -9.849 53.696 1.00 36.94 540 HIS A O 1
#

InterPro domains:
  IPR002035 von Willebrand factor, type A [PS50234] (48-277)
  IPR002035 von Willebrand factor, type A [SM00327] (46-239)
  IPR003587 Hint domain N-terminal [SM00306] (328-431)
  IPR006141 Intein N-terminal splicing region [PS50817] (330-413)
  IPR028992 Hedgehog/Intein (Hint) domain [PF13403] (329-475)
  IPR036465 von Willebrand factor A-like domain superfamily [G3DSA:3.40.50.410] (45-239)
  IPR036465 von Willebrand factor A-like domain superfamily [SSF53300] (46-236)
  IPR036844 Hint domain superfamily [SSF51294] (330-475)

Solvent-accessible surface area (backbone atoms only — not comparable to full-atom values): 28842 Å² total; per-residue (Å²): 122,80,60,49,70,44,78,46,78,50,71,56,99,86,32,48,33,40,38,40,38,37,36,49,71,56,55,66,68,52,51,51,34,34,38,40,40,32,68,49,88,74,82,71,78,47,31,42,37,31,46,34,41,45,24,14,62,76,27,73,42,66,10,66,22,43,62,86,68,83,84,52,62,28,26,26,43,52,40,48,45,52,50,58,48,51,46,59,50,44,46,51,76,43,64,43,60,35,82,37,32,35,38,39,38,30,39,25,8,70,48,34,42,76,76,47,75,40,37,50,75,45,46,67,63,46,50,53,56,51,67,66,64,64,75,41,55,49,36,39,71,27,41,36,42,47,43,51,41,53,52,50,55,47,40,63,66,71,79,51,76,89,69,39,76,56,50,88,41,52,29,38,34,44,39,37,36,51,34,72,74,74,55,91,65,72,24,43,64,34,40,47,51,40,27,74,70,28,56,41,44,25,46,17,35,10,40,15,72,65,32,34,38,79,62,30,41,51,51,24,73,71,82,60,31,42,77,42,52,45,58,65,70,61,52,69,70,62,72,57,64,81,80,75,92,40,72,41,31,41,38,40,37,39,38,31,53,27,51,90,44,82,97,42,71,42,76,50,72,51,77,42,47,49,88,75,36,49,81,50,102,71,34,39,31,44,77,73,40,74,45,76,48,87,75,56,59,36,55,58,48,54,37,35,39,34,44,35,41,29,32,71,85,80,68,58,65,54,63,73,48,84,42,80,19,40,45,73,67,34,35,30,24,80,35,33,31,40,31,86,90,42,74,40,35,47,64,75,58,50,58,70,42,42,35,37,30,78,89,71,44,68,42,54,28,66,39,60,50,74,49,81,44,47,34,69,55,36,71,54,19,62,54,53,38,32,28,26,36,30,54,37,41,56,12,88,65,19,20,63,40,65,35,44,27,28,34,51,25,36,34,62,47,72,43,82,62,94,52,98,80,60,77,62,56,56,36,39,38,37,41,53,64,46,52,79,45,73,51,26,41,75,43,82,56,77,88,35,49,39,35,26,44,47,30,47,96,52,37,42,40,30,33,43,29,72,31,51,27,63,41,44,62,69,38,69,62,54,46,68,73,39,57,73,67,56,28,54,52,50,44,71,76,37,56,65,66,71,43,93,84,52,66,69,61,69,73,56,54,68,65,55,77,71,56,40,44,54,54,46,61,56,39,72,75,64,59,56,68,66,78,67,93,75,64,72,84,89,77,124

Secondary structure (DSSP, 8-state):
---EEEEEEEEETTEEEEEEEEE-SS--SEEEEEEEEEEPP-PPPPEEEEEEEE-SGGGGSB-SS-SSSSSSPPBHHHHHHHHHHHHHHHHHHTT--TTTEEEEEEEESSSEEEEEEEEGGGHHHHHHHHHT----S---SHHHHHHHHHHHHHHHHHS-TTT---TTSEEEEEEEE-S-------THHHHHHHHHHH--EEEEEEESTT---TTGGGT--SSS-EEESSHHHHHTT--PPPPPP-EEEEEEEEEEE-TTSTT-EEEEEEEEEGGGSEEETTEEEEEEEEEE-SSPPPTT--EEEEEEEEETTTS-EEE---EEEPPP--EETT-EEEETTEEEEGGG--TT-EEEBSSSSEEE--EEEEEEE-HHHHHH-GGGPPEEE-TTTTBTTBSSS-EEE-TT-EEEEEEPPSSTTSPPEEEEEEGGGGBTBTTEEEPP-TT-EEEEEEE-SS--EEEETTEEEE-----HHHHHTS-HHHHHHHHHH-GGGGSTT--PPPSS----HHHHHHHHHHHHTS-----GGGS-GGG-